Protein AF-A0A7Y2NV09-F1 (afdb_monomer)

Foldseek 3Di:
DPDPDDPPDPDPPPDPDDQDPLLVVLLVVLVVLLVVLVVLLVCLVCVCVPPVCVNPVDVCNVPCNVVSNVSSVLSVVCSVCVPLNLVSLVVSLVVLVVLLVVLVVCLVVVPPQQQDWDQDPNDTDGNNRVSVVSNVVSVVVSVVSVVSSQVSQCVVQVFDAAGSQLLLLLLLLLCQQQPDPDALARSSQLSVLLRVLLVLFPAPCSVVSNVLSNCQQCLVVVVVDHGLSSDDNVVNNCVLVVLQPDQDPDDVSNVSSVSSNVSSVSSLLSSLLSQQLDVSNCVLLVHDALVRDPLHDPDQDADPQDFAAAAPVNDPDQEDDPAFAEEEEAQADVRLQVLLVVLLVPGQYEYEAQAEEDALLPQDPSQQNLLSRFWRSSQPAAAPVRPDTDTWTRHRLICLQQDLQFDDDDDPVVLVVVCVVPVPRDPVVSVVVVVVCCVQLVWDFQVQFFAFCQLVVCQVVQVVCVVLQKHRKGWTIGSFQHAPHNPRPDSHDNQSARRRSGNSRLGRSGSSSPRSSSCCPPSSNSRYHYYYQKAFQEFDFPDPDPPDGDGAWTWIAGNVGRIHIYGHSYYHYDRDQQVSLQHCVSHVNDDDPDPDCRQAQDWDWDKAKDKDFAPDFRQNSTGHAWTIKMAGNVRQKIKTWGDHRSSVNLVRDDDRRNGSVVVSSRNRRMTMIIIIGTFGRGKGWDADPRGIHIDDDGDPSRVVSSVSSVVSVD

Solvent-accessible surface area (backbone atoms only — not comparable to full-atom values): 38074 Å² total; per-residue (Å²): 144,85,88,86,84,78,80,78,77,74,76,89,84,80,79,90,72,78,76,50,72,42,39,54,51,43,33,50,49,26,49,51,47,19,54,52,25,47,54,50,33,51,44,65,72,54,38,44,82,80,42,41,67,65,39,68,72,34,70,72,58,58,69,36,43,68,58,34,44,52,49,18,54,51,30,42,53,26,41,73,44,48,87,84,28,50,73,58,53,54,60,56,37,48,53,31,52,52,49,36,51,55,50,51,50,43,71,75,68,39,65,79,64,31,69,45,68,44,83,52,98,91,41,83,42,32,43,48,57,54,49,50,52,49,38,51,51,33,48,52,52,30,51,52,50,50,51,33,50,52,44,31,39,46,72,72,48,84,63,78,59,48,52,70,65,27,38,41,26,37,17,48,44,30,49,45,26,61,59,56,99,79,53,75,61,50,32,64,54,22,31,47,50,35,28,64,51,58,62,63,39,77,46,88,64,60,60,52,58,47,54,38,31,46,48,44,25,48,53,37,42,81,70,80,40,63,38,44,56,75,38,58,68,72,61,37,45,53,52,53,55,51,35,59,75,48,80,54,93,49,68,75,53,29,58,53,24,50,52,47,33,55,27,49,53,52,36,50,52,48,34,40,50,16,38,43,58,34,71,59,37,26,60,65,31,66,56,66,57,52,95,73,35,90,86,46,69,96,71,82,76,66,81,91,81,80,71,81,65,43,45,59,86,78,49,86,61,53,60,49,74,78,83,24,48,33,34,28,35,20,36,15,67,69,25,26,52,51,48,27,55,44,16,71,73,68,37,36,31,37,32,36,20,57,17,49,78,75,60,43,81,73,41,59,90,51,54,59,62,28,35,33,58,38,24,41,55,42,63,67,39,55,36,83,85,68,83,46,74,53,82,46,35,30,23,53,8,17,43,44,36,35,37,79,45,72,56,78,81,80,56,66,72,58,53,54,57,48,27,74,76,41,75,83,55,52,67,65,62,51,50,53,50,47,54,49,46,37,61,74,47,45,52,37,57,39,73,50,35,48,55,28,46,45,56,68,70,48,63,85,42,42,72,58,35,48,74,73,40,28,51,64,78,38,54,38,34,19,23,34,38,54,34,91,42,89,82,56,87,61,88,48,42,78,22,60,28,46,35,69,37,32,47,46,50,66,28,49,47,20,30,53,68,33,43,48,40,61,28,48,35,83,94,25,46,88,19,47,45,37,34,30,27,27,34,79,58,30,59,39,61,87,46,87,51,102,87,49,85,48,64,43,35,33,39,26,34,30,81,87,66,50,63,33,37,39,40,27,70,37,78,44,83,31,51,49,79,64,53,34,29,32,34,37,40,69,40,66,46,32,46,93,96,44,92,48,70,55,24,54,58,39,60,52,73,50,71,46,80,45,78,49,81,49,99,57,82,47,44,37,70,52,13,28,34,62,41,32,33,27,48,34,81,82,68,57,38,35,42,31,30,39,57,52,56,60,43,62,35,56,74,62,54,69,64,63,47,40,50,27,46,54,48,46,50,43,44,31,24,26,42,35,33,34,42,34,25,73,44,64,47,79,15,38,44,43,86,43,98,92,43,80,37,49,50,75,72,84,48,71,67,42,52,51,37,46,48,55,50,50,68,71,74,107

Structure (mmCIF, N/CA/C/O backbone):
data_AF-A0A7Y2NV09-F1
#
_entry.id   AF-A0A7Y2NV09-F1
#
loop_
_atom_site.group_PDB
_atom_site.id
_atom_site.type_symbol
_atom_site.label_atom_id
_atom_site.label_alt_id
_atom_site.label_comp_id
_atom_site.label_asym_id
_atom_site.label_entity_id
_atom_site.label_seq_id
_atom_site.pdbx_PDB_ins_code
_atom_site.Cartn_x
_atom_site.Cartn_y
_atom_site.Cartn_z
_atom_site.occupancy
_atom_site.B_iso_or_equiv
_atom_site.auth_seq_id
_atom_site.auth_comp_id
_atom_site.auth_asym_id
_atom_site.auth_atom_id
_atom_site.pdbx_PDB_model_num
ATOM 1 N N . ARG A 1 1 ? 47.555 15.651 -12.323 1.00 32.69 1 ARG A N 1
ATOM 2 C CA . ARG A 1 1 ? 47.705 17.097 -11.997 1.00 32.69 1 ARG A CA 1
ATOM 3 C C . ARG A 1 1 ? 47.522 18.038 -13.214 1.00 32.69 1 ARG A C 1
ATOM 5 O O . ARG A 1 1 ? 47.957 19.175 -13.145 1.00 32.69 1 ARG A O 1
ATOM 12 N N . ARG A 1 2 ? 46.809 17.635 -14.280 1.00 25.81 2 ARG A N 1
ATOM 13 C CA . ARG A 1 2 ? 46.297 18.519 -15.354 1.00 25.81 2 ARG A CA 1
ATOM 14 C C . ARG A 1 2 ? 44.992 17.928 -15.914 1.00 25.81 2 ARG A C 1
ATOM 16 O O . ARG A 1 2 ? 45.043 17.314 -16.957 1.00 25.81 2 ARG A O 1
ATOM 23 N N . TYR A 1 3 ? 43.887 17.982 -15.165 1.00 25.64 3 TYR A N 1
ATOM 24 C CA . TYR A 1 3 ? 42.525 17.636 -15.648 1.00 25.64 3 TYR A CA 1
ATOM 25 C C . TYR A 1 3 ? 41.423 18.253 -14.755 1.00 25.64 3 TYR A C 1
ATOM 27 O O . TYR A 1 3 ? 40.316 17.743 -14.659 1.00 25.64 3 TYR A O 1
ATOM 35 N N . TYR A 1 4 ? 41.727 19.354 -14.065 1.00 29.33 4 TYR A N 1
ATOM 36 C CA . TYR A 1 4 ? 40.753 20.117 -13.284 1.00 29.33 4 TYR A CA 1
ATOM 37 C C . TYR A 1 4 ? 40.835 21.548 -13.779 1.00 29.33 4 TYR A C 1
ATOM 39 O O . TYR A 1 4 ? 41.730 22.253 -13.334 1.00 29.33 4 TYR A O 1
ATOM 47 N N . LEU A 1 5 ? 40.013 21.901 -14.766 1.00 30.72 5 LEU A N 1
ATOM 48 C CA . LEU A 1 5 ? 39.600 23.257 -15.156 1.00 30.72 5 LEU A CA 1
ATOM 49 C C . LEU A 1 5 ? 38.864 23.134 -16.499 1.00 30.72 5 LEU A C 1
ATOM 51 O O . LEU A 1 5 ? 39.343 23.579 -17.535 1.00 30.72 5 LEU A O 1
ATOM 55 N N . THR A 1 6 ? 37.697 22.494 -16.478 1.00 25.91 6 THR A N 1
ATOM 56 C CA . THR A 1 6 ? 36.665 22.791 -17.473 1.00 25.91 6 THR A CA 1
ATOM 57 C C . THR A 1 6 ? 35.582 23.504 -16.692 1.00 25.91 6 THR A C 1
ATOM 59 O O . THR A 1 6 ? 34.893 22.910 -15.862 1.00 25.91 6 THR A O 1
ATOM 62 N N . VAL A 1 7 ? 35.565 24.823 -16.849 1.00 30.86 7 VAL A N 1
ATOM 63 C CA . VAL A 1 7 ? 34.509 25.693 -16.351 1.00 30.86 7 VAL A CA 1
ATOM 64 C C . VAL A 1 7 ? 33.218 25.213 -17.005 1.00 30.86 7 VAL A C 1
ATOM 66 O O . VAL A 1 7 ? 33.119 25.176 -18.226 1.00 30.86 7 VAL A O 1
ATOM 69 N N . ILE A 1 8 ? 32.274 24.771 -16.180 1.00 30.66 8 ILE A N 1
ATOM 70 C CA . ILE A 1 8 ? 30.900 24.496 -16.590 1.00 30.66 8 ILE A CA 1
ATOM 71 C C . ILE A 1 8 ? 30.321 25.850 -17.007 1.00 30.66 8 ILE A C 1
ATOM 73 O O . ILE A 1 8 ? 30.067 26.697 -16.145 1.00 30.66 8 ILE A O 1
ATOM 77 N N . GLU A 1 9 ? 30.175 26.082 -18.311 1.00 26.78 9 GLU A N 1
ATOM 78 C CA . GLU A 1 9 ? 29.275 27.123 -18.802 1.00 26.78 9 GLU A CA 1
ATOM 79 C C . GLU A 1 9 ? 27.864 26.780 -18.301 1.00 26.78 9 GLU A C 1
ATOM 81 O O . GLU A 1 9 ? 27.421 25.642 -18.463 1.00 26.78 9 GLU A O 1
ATOM 86 N N . PRO A 1 10 ? 27.170 27.697 -17.607 1.00 34.41 10 PRO A N 1
ATOM 87 C CA . PRO A 1 10 ? 25.802 27.448 -17.204 1.00 34.41 10 PRO A CA 1
ATOM 88 C C . PRO A 1 10 ? 24.889 27.557 -18.424 1.00 34.41 10 PRO A C 1
ATOM 90 O O . PRO A 1 10 ? 24.888 28.593 -19.087 1.00 34.41 10 PRO A O 1
ATOM 93 N N . ASP A 1 11 ? 24.091 26.516 -18.666 1.00 29.70 11 ASP A N 1
ATOM 94 C CA . ASP A 1 11 ? 22.974 26.545 -19.610 1.00 29.70 11 ASP A CA 1
ATOM 95 C C . ASP A 1 11 ? 22.144 27.823 -19.409 1.00 29.70 11 ASP A C 1
ATOM 97 O O . ASP A 1 11 ? 21.642 28.120 -18.319 1.00 29.70 11 ASP A O 1
ATOM 101 N N . ALA A 1 12 ? 22.044 28.606 -20.481 1.00 30.31 12 ALA A N 1
ATOM 102 C CA . ALA A 1 12 ? 21.545 29.976 -20.492 1.00 30.31 12 ALA A CA 1
ATOM 103 C C . ALA A 1 12 ? 20.007 30.101 -20.471 1.00 30.31 12 ALA A C 1
ATOM 105 O O . ALA A 1 12 ? 19.487 31.194 -20.679 1.00 30.31 12 ALA A O 1
ATOM 106 N N . GLU A 1 13 ? 19.260 29.031 -20.185 1.00 31.36 13 GLU A N 1
ATOM 107 C CA . GLU A 1 13 ? 17.786 29.048 -20.245 1.00 31.36 13 GLU A CA 1
ATOM 108 C C . GLU A 1 13 ? 17.069 29.046 -18.887 1.00 31.36 13 GLU A C 1
ATOM 110 O O . GLU A 1 13 ? 15.841 29.054 -18.840 1.00 31.36 13 GLU A O 1
ATOM 115 N N . MET A 1 14 ? 17.786 29.101 -17.760 1.00 36.09 14 MET A N 1
ATOM 116 C CA . MET A 1 14 ? 17.169 28.825 -16.456 1.00 36.09 14 MET A CA 1
ATOM 117 C C . MET A 1 14 ? 17.100 29.992 -15.460 1.00 36.09 14 MET A C 1
ATOM 119 O O . MET A 1 14 ? 17.093 29.723 -14.264 1.00 36.09 14 MET A O 1
ATOM 123 N N . LEU A 1 15 ? 17.040 31.270 -15.869 1.00 35.75 15 LEU A N 1
ATOM 124 C CA . LEU A 1 15 ? 16.904 32.388 -14.910 1.00 35.75 15 LEU A CA 1
ATOM 125 C C . LEU A 1 15 ? 16.158 33.625 -15.454 1.00 35.75 15 LEU A C 1
ATOM 127 O O . LEU A 1 15 ? 16.762 34.652 -15.748 1.00 35.75 15 LEU A O 1
ATOM 131 N N . THR A 1 16 ? 14.824 33.588 -15.457 1.00 33.69 16 THR A N 1
ATOM 132 C CA . THR A 1 16 ? 13.976 34.803 -15.425 1.00 33.69 16 THR A CA 1
ATOM 133 C C . THR A 1 16 ? 12.931 34.751 -14.307 1.00 33.69 16 THR A C 1
ATOM 135 O O . THR A 1 16 ? 11.826 35.272 -14.428 1.00 33.69 16 THR A O 1
ATOM 138 N N . HIS A 1 17 ? 13.285 34.174 -13.157 1.00 48.09 17 HIS A N 1
ATOM 139 C CA . HIS A 1 17 ? 12.534 34.398 -11.922 1.00 48.09 17 HIS A CA 1
ATOM 140 C C . HIS A 1 17 ? 13.265 35.430 -11.066 1.00 48.09 17 HIS A C 1
ATOM 142 O O . HIS A 1 17 ? 14.325 35.161 -10.498 1.00 48.09 17 HIS A O 1
ATOM 148 N N . TRP A 1 18 ? 12.697 36.636 -10.996 1.00 53.53 18 TRP A N 1
ATOM 149 C CA . TRP A 1 18 ? 13.123 37.663 -10.050 1.00 53.53 18 TRP A CA 1
ATOM 150 C C . TRP A 1 18 ? 13.098 37.068 -8.631 1.00 53.53 18 TRP A C 1
ATOM 152 O O . TRP A 1 18 ? 12.116 36.403 -8.288 1.00 53.53 18 TRP A O 1
ATOM 162 N N . PRO A 1 19 ? 14.139 37.262 -7.799 1.00 63.75 19 PRO A N 1
ATOM 163 C CA . PRO A 1 19 ? 14.170 36.679 -6.464 1.00 63.75 19 PRO A CA 1
ATOM 164 C C . PRO A 1 19 ? 12.957 37.158 -5.667 1.00 63.75 19 PRO A C 1
ATOM 166 O O . PRO A 1 19 ? 12.663 38.360 -5.642 1.00 63.75 19 PRO A O 1
ATOM 169 N N . ALA A 1 20 ? 12.258 36.220 -5.023 1.00 74.69 20 ALA A N 1
ATOM 170 C CA . ALA A 1 20 ? 11.104 36.522 -4.187 1.00 74.69 20 ALA A CA 1
ATOM 171 C C . ALA A 1 20 ? 11.466 37.558 -3.106 1.00 74.69 20 ALA A C 1
ATOM 173 O O . ALA A 1 20 ? 12.618 37.652 -2.678 1.00 74.69 20 ALA A O 1
ATOM 174 N N . ALA A 1 21 ? 10.489 38.334 -2.629 1.00 82.56 21 ALA A N 1
ATOM 175 C CA . ALA A 1 21 ? 10.736 39.378 -1.628 1.00 82.56 21 ALA A CA 1
ATOM 176 C C . ALA A 1 21 ? 11.446 38.836 -0.368 1.00 82.56 21 ALA A C 1
ATOM 178 O O . ALA A 1 21 ? 12.375 39.461 0.140 1.00 82.56 21 ALA A O 1
ATOM 179 N N . SER A 1 22 ? 11.078 37.632 0.081 1.00 83.06 22 SER A N 1
ATOM 180 C CA . SER A 1 22 ? 11.728 36.903 1.181 1.00 83.06 22 SER A CA 1
ATOM 181 C C . SER A 1 22 ? 13.212 36.631 0.923 1.00 83.06 22 SER A C 1
ATOM 183 O O . SER A 1 22 ? 14.034 36.792 1.825 1.00 83.06 22 SER A O 1
ATOM 185 N N . GLU A 1 23 ? 13.577 36.268 -0.308 1.00 84.31 23 GLU A N 1
ATOM 186 C CA . GLU A 1 23 ? 14.970 36.045 -0.691 1.00 84.31 23 GLU A CA 1
ATOM 187 C C . GLU A 1 23 ? 15.767 37.339 -0.677 1.00 84.31 23 GLU A C 1
ATOM 189 O O . GLU A 1 23 ? 16.876 37.373 -0.158 1.00 84.31 23 GLU A O 1
ATOM 194 N N . GLN A 1 24 ? 15.200 38.427 -1.196 1.00 87.62 24 GLN A N 1
ATOM 195 C CA . GLN A 1 24 ? 15.878 39.721 -1.185 1.00 87.62 24 GLN A CA 1
ATOM 196 C C . GLN A 1 24 ? 16.121 40.221 0.243 1.00 87.62 24 GLN A C 1
ATOM 198 O O . GLN A 1 24 ? 17.193 40.755 0.533 1.00 87.62 24 GLN A O 1
ATOM 203 N N . ILE A 1 25 ? 15.155 40.016 1.145 1.00 90.56 25 ILE A N 1
ATOM 204 C CA . ILE A 1 25 ? 15.291 40.367 2.564 1.00 90.56 25 ILE A CA 1
ATOM 205 C C . ILE A 1 25 ? 16.378 39.512 3.223 1.00 90.56 25 ILE A C 1
ATOM 207 O O . ILE A 1 25 ? 17.268 40.060 3.874 1.00 90.56 25 ILE A O 1
ATOM 211 N N . LEU A 1 26 ? 16.365 38.191 3.012 1.00 91.50 26 LEU A N 1
ATOM 212 C CA . LEU A 1 26 ? 17.397 37.298 3.545 1.00 91.50 26 LEU A CA 1
ATOM 213 C C . LEU A 1 26 ? 18.789 37.652 3.002 1.00 91.50 26 LEU A C 1
ATOM 215 O O . LEU A 1 26 ? 19.751 37.686 3.766 1.00 91.50 26 LEU A O 1
ATOM 219 N N . ARG A 1 27 ? 18.896 37.996 1.714 1.00 92.62 27 ARG A N 1
ATOM 220 C CA . ARG A 1 27 ? 20.150 38.440 1.089 1.00 92.62 27 ARG A CA 1
ATOM 221 C C . ARG A 1 27 ? 20.725 39.652 1.804 1.00 92.62 27 ARG A C 1
ATOM 223 O O . ARG A 1 27 ? 21.899 39.652 2.165 1.00 92.62 27 ARG A O 1
ATOM 230 N N . ARG A 1 28 ? 19.889 40.674 2.011 1.00 93.06 28 ARG A N 1
ATOM 231 C CA . ARG A 1 28 ? 20.277 41.911 2.699 1.00 93.06 28 ARG A CA 1
ATOM 232 C C . ARG A 1 28 ? 20.683 41.630 4.139 1.00 93.06 28 ARG A C 1
ATOM 234 O O . ARG A 1 28 ? 21.698 42.150 4.584 1.00 93.06 28 ARG A O 1
ATOM 241 N N . LEU A 1 29 ? 19.951 40.765 4.842 1.00 93.56 29 LEU A N 1
ATOM 242 C CA . LEU A 1 29 ? 20.313 40.359 6.198 1.00 93.56 29 LEU A CA 1
ATOM 243 C C . LEU A 1 29 ? 21.692 39.686 6.240 1.00 93.56 29 LEU A C 1
ATOM 245 O O . LEU A 1 29 ? 22.515 40.064 7.063 1.00 93.56 29 LEU A O 1
ATOM 249 N N . LEU A 1 30 ? 21.984 38.745 5.337 1.00 93.62 30 LEU A N 1
ATOM 250 C CA . LEU A 1 30 ? 23.299 38.094 5.273 1.00 93.62 30 LEU A CA 1
ATOM 251 C C . LEU A 1 30 ? 24.428 39.089 4.965 1.00 93.62 30 LEU A C 1
ATOM 253 O O . LEU A 1 30 ? 25.521 38.960 5.513 1.00 93.62 30 LEU A O 1
ATOM 257 N N . GLN A 1 31 ? 24.173 40.103 4.135 1.00 94.06 31 GLN A N 1
ATOM 258 C CA . GLN A 1 31 ? 25.133 41.181 3.864 1.00 94.06 31 GLN A CA 1
ATOM 259 C C . GLN A 1 31 ? 25.384 42.049 5.105 1.00 94.06 31 GLN A C 1
ATOM 261 O O . GLN A 1 31 ? 26.536 42.344 5.420 1.00 94.06 31 GLN A O 1
ATOM 266 N N . ILE A 1 32 ? 24.326 42.404 5.843 1.00 94.38 32 ILE A N 1
ATOM 267 C CA . ILE A 1 32 ? 24.433 43.139 7.111 1.00 94.38 32 ILE A CA 1
ATOM 268 C C . ILE A 1 32 ? 25.213 42.310 8.138 1.00 94.38 32 ILE A C 1
ATOM 270 O O . ILE A 1 32 ? 26.156 42.816 8.742 1.00 94.38 32 ILE A O 1
ATOM 274 N N . LEU A 1 33 ? 24.875 41.026 8.289 1.00 92.50 33 LEU A N 1
ATOM 275 C CA . LEU A 1 33 ? 25.566 40.109 9.197 1.00 92.50 33 LEU A CA 1
ATOM 276 C C . LEU A 1 33 ? 27.028 39.910 8.810 1.00 92.50 33 LEU A C 1
ATOM 278 O O . LEU A 1 33 ? 27.877 39.860 9.688 1.00 92.50 33 LEU A O 1
ATOM 282 N N . THR A 1 34 ? 27.344 39.865 7.515 1.00 93.81 34 THR A N 1
ATOM 283 C CA . THR A 1 34 ? 28.736 39.844 7.047 1.00 93.81 34 THR A CA 1
ATOM 284 C C . THR A 1 34 ? 29.497 41.052 7.585 1.00 93.81 34 THR A C 1
ATOM 286 O O . THR A 1 34 ? 30.554 40.885 8.188 1.00 93.81 34 THR A O 1
ATOM 289 N N . GLY A 1 35 ? 28.953 42.261 7.405 1.00 92.50 35 GLY A N 1
ATOM 290 C CA . GLY A 1 35 ? 29.567 43.485 7.919 1.00 92.50 35 GLY A CA 1
ATOM 291 C C . GLY A 1 35 ? 29.724 43.456 9.440 1.00 92.50 35 GLY A C 1
ATOM 292 O O . GLY A 1 35 ? 30.815 43.704 9.948 1.00 92.50 35 GLY A O 1
ATOM 293 N N . ALA A 1 36 ? 28.665 43.076 10.159 1.00 90.56 36 ALA A N 1
ATOM 294 C CA . ALA A 1 36 ? 28.677 42.975 11.615 1.00 90.56 36 ALA A CA 1
ATOM 295 C C . ALA A 1 36 ? 29.723 41.966 12.122 1.00 90.56 36 ALA A C 1
ATOM 297 O O . ALA A 1 36 ? 30.515 42.295 13.000 1.00 90.56 36 ALA A O 1
ATOM 298 N N . PHE A 1 37 ? 29.785 40.765 11.542 1.00 91.25 37 PHE A N 1
ATOM 299 C CA . PHE A 1 37 ? 30.752 39.738 11.928 1.00 91.25 37 PHE A CA 1
ATOM 300 C C . PHE A 1 37 ? 32.193 40.136 11.605 1.00 91.25 37 PHE A C 1
ATOM 302 O O . PHE A 1 37 ? 33.082 39.839 12.397 1.00 91.25 37 PHE A O 1
ATOM 309 N N . VAL A 1 38 ? 32.446 40.843 10.498 1.00 90.25 38 VAL A N 1
ATOM 310 C CA . VAL A 1 38 ? 33.784 41.384 10.206 1.00 90.25 38 VAL A CA 1
ATOM 311 C C . VAL A 1 38 ? 34.190 42.419 11.255 1.00 90.25 38 VAL A C 1
ATOM 313 O O . VAL A 1 38 ? 35.290 42.327 11.790 1.00 90.25 38 VAL A O 1
ATOM 316 N N . VAL A 1 39 ? 33.306 43.366 11.592 1.00 90.31 39 VAL A N 1
ATOM 317 C CA . VAL A 1 39 ? 33.577 44.385 12.623 1.00 90.31 39 VAL A CA 1
ATOM 318 C C . VAL A 1 39 ? 33.868 43.730 13.970 1.00 90.31 39 VAL A C 1
ATOM 320 O O . VAL A 1 39 ? 34.859 44.063 14.615 1.00 90.31 39 VAL A O 1
ATOM 323 N N . VAL A 1 40 ? 33.044 42.761 14.368 1.00 85.75 40 VAL A N 1
ATOM 324 C CA . VAL A 1 40 ? 33.227 42.013 15.613 1.00 85.75 40 VAL A CA 1
ATOM 325 C C . VAL A 1 40 ? 34.537 41.217 15.588 1.00 85.75 40 VAL A C 1
ATOM 327 O O . VAL A 1 40 ? 35.296 41.278 16.549 1.00 85.75 40 VAL A O 1
ATOM 330 N N . GLY A 1 41 ? 34.850 40.528 14.487 1.00 84.94 41 GLY A N 1
ATOM 331 C CA . GLY A 1 41 ? 36.105 39.791 14.311 1.00 84.94 41 GLY A CA 1
ATOM 332 C C . GLY A 1 41 ? 37.344 40.682 14.439 1.00 84.94 41 GLY A C 1
ATOM 333 O O . GLY A 1 41 ? 38.272 40.337 15.163 1.00 84.94 41 GLY A O 1
ATOM 334 N N . VAL A 1 42 ? 37.333 41.866 13.816 1.00 85.44 42 VAL A N 1
ATOM 335 C CA . VAL A 1 42 ? 38.395 42.876 13.987 1.00 85.44 42 VAL A CA 1
ATOM 336 C C . VAL A 1 42 ? 38.448 43.376 15.432 1.00 85.44 42 VAL A C 1
ATOM 338 O O . VAL A 1 42 ? 39.532 43.546 15.984 1.00 85.44 42 VAL A O 1
ATOM 341 N N . GLY A 1 43 ? 37.289 43.570 16.064 1.00 83.31 43 GLY A N 1
ATOM 342 C CA . GLY A 1 43 ? 37.179 43.937 17.473 1.00 83.31 43 GLY A CA 1
ATOM 343 C C . GLY A 1 43 ? 37.844 42.926 18.407 1.00 83.31 43 GLY A C 1
ATOM 344 O O . GLY A 1 43 ? 38.509 43.340 19.347 1.00 83.31 43 GLY A O 1
ATOM 345 N N . TYR A 1 44 ? 37.751 41.626 18.124 1.00 82.19 44 TYR A N 1
ATOM 346 C CA . TYR A 1 44 ? 38.450 40.600 18.904 1.00 82.19 44 TYR A CA 1
ATOM 347 C C . TYR A 1 44 ? 39.976 40.631 18.747 1.00 82.19 44 TYR A C 1
ATOM 349 O O . TYR A 1 44 ? 40.683 40.321 19.698 1.00 82.19 44 TYR A O 1
ATOM 357 N N . GLU A 1 45 ? 40.490 41.012 17.577 1.00 81.94 45 GLU A N 1
ATOM 358 C CA . GLU A 1 45 ? 41.938 41.102 17.321 1.00 81.94 45 GLU A CA 1
ATOM 359 C C . GLU A 1 45 ? 42.549 42.404 17.863 1.00 81.94 45 GLU A C 1
ATOM 361 O O . GLU A 1 45 ? 43.695 42.452 18.312 1.00 81.94 45 GLU A O 1
ATOM 366 N N . VAL A 1 46 ? 41.788 43.498 17.814 1.00 83.00 46 VAL A N 1
ATOM 367 C CA . VAL A 1 46 ? 42.248 44.832 18.223 1.00 83.00 46 VAL A CA 1
ATOM 368 C C . VAL A 1 46 ? 41.927 45.119 19.693 1.00 83.00 46 VAL A C 1
ATOM 370 O O . VAL A 1 46 ? 42.720 45.763 20.378 1.00 83.00 46 VAL A O 1
ATOM 373 N N . GLY A 1 47 ? 40.801 44.610 20.190 1.00 78.06 47 GLY A N 1
ATOM 374 C CA . GLY A 1 47 ? 40.272 44.809 21.540 1.00 78.06 47 GLY A CA 1
ATOM 375 C C . GLY A 1 47 ? 41.223 44.471 22.691 1.00 78.06 47 GLY A C 1
ATOM 376 O O . GLY A 1 47 ? 41.296 45.278 23.620 1.00 78.06 47 GLY A O 1
ATOM 377 N N . PRO A 1 48 ? 42.027 43.387 22.634 1.00 82.56 48 PRO A N 1
ATOM 378 C CA . PRO A 1 48 ? 43.016 43.080 23.667 1.00 82.56 48 PRO A CA 1
ATOM 379 C C . PRO A 1 48 ? 44.027 44.205 23.924 1.00 82.56 48 PRO A C 1
ATOM 381 O O . PRO A 1 48 ? 44.570 44.292 25.020 1.00 82.56 48 PRO A O 1
ATOM 384 N N . ARG A 1 49 ? 44.274 45.095 22.946 1.00 81.44 49 ARG A N 1
ATOM 385 C CA . ARG A 1 49 ? 45.167 46.256 23.126 1.00 81.44 49 ARG A CA 1
ATOM 386 C C . ARG A 1 49 ? 44.573 47.350 24.013 1.00 81.44 49 ARG A C 1
ATOM 388 O O . ARG A 1 49 ? 45.322 48.179 24.515 1.00 81.44 49 ARG A O 1
ATOM 395 N N . PHE A 1 50 ? 43.252 47.374 24.165 1.00 79.25 50 PHE A N 1
ATOM 396 C CA . PHE A 1 50 ? 42.525 48.426 24.874 1.00 79.25 50 PHE A CA 1
ATOM 397 C C . PHE A 1 50 ? 41.845 47.912 26.149 1.00 79.25 50 PHE A C 1
ATOM 399 O O . PHE A 1 50 ? 41.735 48.661 27.113 1.00 79.25 50 PHE A O 1
ATOM 406 N N . TYR A 1 51 ? 41.423 46.643 26.166 1.00 74.25 51 TYR A N 1
ATOM 407 C CA . TYR A 1 51 ? 40.694 46.015 27.273 1.00 74.25 51 TYR A CA 1
ATOM 408 C C 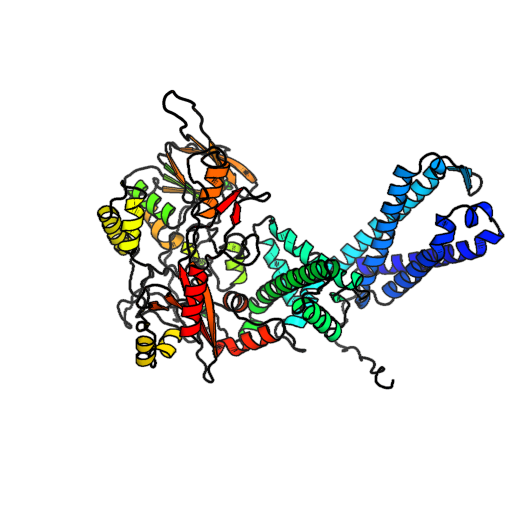. TYR A 1 51 ? 41.165 44.562 27.492 1.00 74.25 51 TYR A C 1
ATOM 410 O O . TYR A 1 51 ? 40.409 43.625 27.223 1.00 74.25 51 TYR A O 1
ATOM 418 N N . PRO A 1 52 ? 42.421 44.343 27.922 1.00 72.75 52 PRO A N 1
ATOM 419 C CA . PRO A 1 52 ? 43.016 43.008 28.009 1.00 72.75 52 PRO A CA 1
ATOM 420 C C . PRO A 1 52 ? 42.221 42.063 28.917 1.00 72.75 52 PRO A C 1
ATOM 422 O O . PRO A 1 52 ? 41.959 40.936 28.506 1.00 72.75 52 PRO A O 1
ATOM 425 N N . ASP A 1 53 ? 41.750 42.538 30.071 1.00 71.06 53 ASP A N 1
ATOM 426 C CA . ASP A 1 53 ? 41.028 41.721 31.056 1.00 71.06 53 ASP A CA 1
ATOM 427 C C . ASP A 1 53 ? 39.747 41.109 30.458 1.00 71.06 53 ASP A C 1
ATOM 429 O O . ASP A 1 53 ? 39.471 39.922 30.599 1.00 71.06 53 ASP A O 1
ATOM 433 N N . PHE A 1 54 ? 39.001 41.875 29.656 1.00 70.38 54 PHE A N 1
ATOM 434 C CA . PHE A 1 54 ? 37.786 41.378 29.004 1.00 70.38 54 PHE A CA 1
ATOM 435 C C . PHE A 1 54 ? 38.073 40.372 27.875 1.00 70.38 54 PHE A C 1
ATOM 437 O O . PHE A 1 54 ? 37.369 39.371 27.738 1.00 70.38 54 PHE A O 1
ATOM 444 N N . PHE A 1 55 ? 39.091 40.626 27.044 1.00 71.56 55 PHE A N 1
ATOM 445 C CA . PHE A 1 55 ? 39.365 39.798 25.861 1.00 71.56 55 PHE A CA 1
ATOM 446 C C . PHE A 1 55 ? 40.248 38.573 26.129 1.00 71.56 55 PHE A C 1
ATOM 448 O O . PHE A 1 55 ? 40.195 37.617 25.349 1.00 71.56 55 PHE A O 1
ATOM 455 N N . LEU A 1 56 ? 41.052 38.591 27.194 1.00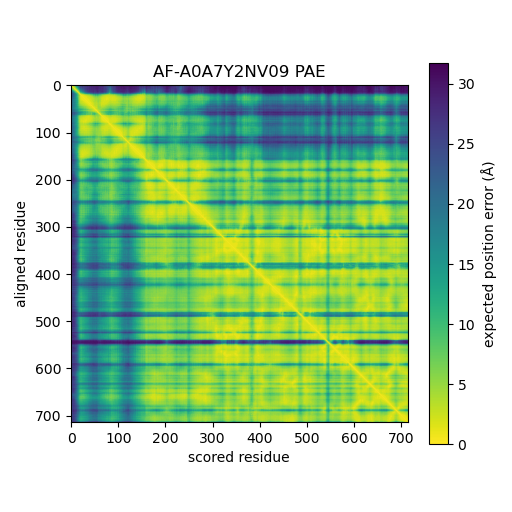 69.31 56 LEU A N 1
ATOM 456 C CA . LEU A 1 56 ? 42.010 37.532 27.523 1.00 69.31 56 LEU A CA 1
ATOM 457 C C . LEU A 1 56 ? 41.550 36.652 28.690 1.00 69.31 56 LEU A C 1
ATOM 459 O O . LEU A 1 56 ? 41.852 35.461 28.680 1.00 69.31 56 LEU A O 1
ATOM 463 N N . GLU A 1 57 ? 40.815 37.190 29.669 1.00 68.19 57 GLU A N 1
ATOM 464 C CA . GLU A 1 57 ? 40.404 36.407 30.847 1.00 68.19 57 GLU A CA 1
ATOM 465 C C . GLU A 1 57 ? 39.091 35.651 30.640 1.00 68.19 57 GLU A C 1
ATOM 467 O O . GLU A 1 57 ? 38.787 34.722 31.388 1.00 68.19 57 GLU A O 1
ATOM 472 N N . ILE A 1 58 ? 38.314 36.012 29.615 1.00 67.56 58 ILE A N 1
ATOM 473 C CA . ILE A 1 58 ? 37.017 35.408 29.326 1.00 67.56 58 ILE A CA 1
ATOM 474 C C . ILE A 1 58 ? 37.154 34.356 28.205 1.00 67.56 58 ILE A C 1
ATOM 476 O O . ILE A 1 58 ? 37.208 34.707 27.021 1.00 67.56 58 ILE A O 1
ATOM 480 N N . PRO A 1 59 ? 37.128 33.041 28.513 1.00 59.84 59 PRO A N 1
ATOM 481 C CA . PRO A 1 59 ? 37.521 32.001 27.556 1.00 59.84 59 PRO A CA 1
ATOM 482 C C . PRO A 1 59 ? 36.632 31.901 26.306 1.00 59.84 59 PRO A C 1
ATOM 484 O O . PRO A 1 59 ? 37.085 31.441 25.256 1.00 59.84 59 PRO A O 1
ATOM 487 N N . PHE A 1 60 ? 35.361 32.311 26.383 1.00 63.84 60 PHE A N 1
ATOM 488 C CA . PHE A 1 60 ? 34.453 32.285 25.228 1.00 63.84 60 PHE A CA 1
ATOM 489 C C . PHE A 1 60 ? 34.676 33.460 24.263 1.00 63.84 60 PHE A C 1
ATOM 491 O O . PHE A 1 60 ? 34.330 33.349 23.084 1.00 63.84 60 PHE A O 1
ATOM 498 N N . VAL A 1 61 ? 35.266 34.560 24.740 1.00 65.81 61 VAL A N 1
ATOM 499 C CA . VAL A 1 61 ? 35.591 35.759 23.954 1.00 65.81 61 VAL A CA 1
ATOM 500 C C . VAL A 1 61 ? 36.824 35.452 23.098 1.00 65.81 61 VAL A C 1
ATOM 502 O O . VAL A 1 61 ? 36.761 35.543 21.874 1.00 65.81 61 VAL A O 1
ATOM 505 N N . THR A 1 62 ? 37.892 34.929 23.702 1.00 62.41 62 THR A N 1
ATOM 506 C CA . THR A 1 62 ? 39.155 34.617 23.008 1.00 62.41 62 THR A CA 1
ATOM 507 C C . THR A 1 62 ? 39.017 33.498 21.963 1.00 62.41 62 THR A C 1
ATOM 509 O O . THR A 1 62 ? 39.616 33.564 20.893 1.00 62.41 62 THR A O 1
ATOM 512 N N . ASN A 1 63 ? 38.176 32.486 22.211 1.00 66.62 63 ASN A N 1
ATOM 513 C CA . ASN A 1 63 ? 38.014 31.335 21.307 1.00 66.62 63 ASN A CA 1
ATOM 514 C C . ASN A 1 63 ? 36.991 31.550 20.167 1.00 66.62 63 ASN A C 1
ATOM 516 O O . ASN A 1 63 ? 36.763 30.645 19.360 1.00 66.62 63 ASN A O 1
ATOM 520 N N . SER A 1 64 ? 36.359 32.727 20.070 1.00 74.06 64 SER A N 1
ATOM 521 C CA . SER A 1 64 ? 35.256 32.971 19.121 1.00 74.06 64 SER A CA 1
ATOM 522 C C . SER A 1 64 ? 35.666 33.604 17.785 1.00 74.06 64 SER A C 1
ATOM 524 O O . SER A 1 64 ? 34.836 33.659 16.875 1.00 74.06 64 SER A O 1
ATOM 526 N N . VAL A 1 65 ? 36.921 34.031 17.612 1.00 78.00 65 VAL A N 1
ATOM 527 C CA . VAL A 1 65 ? 37.374 34.743 16.398 1.00 78.00 65 VAL A CA 1
ATOM 528 C C . VAL A 1 65 ? 37.224 33.891 15.140 1.00 78.00 65 VAL A C 1
ATOM 530 O O . VAL A 1 65 ? 36.580 34.303 14.176 1.00 78.00 65 VAL A O 1
ATOM 533 N N . VAL A 1 66 ? 37.735 32.656 15.174 1.00 80.75 66 VAL A N 1
ATOM 534 C CA . VAL A 1 66 ? 37.646 31.713 14.046 1.00 80.75 66 VAL A CA 1
ATOM 535 C C . VAL A 1 66 ? 36.186 31.447 13.675 1.00 80.75 66 VAL A C 1
ATOM 537 O O . VAL A 1 66 ? 35.835 31.470 12.494 1.00 80.75 66 VAL A O 1
ATOM 540 N N . LYS A 1 67 ? 35.316 31.256 14.676 1.00 83.25 67 LYS A N 1
ATOM 541 C CA . LYS A 1 67 ? 33.871 31.059 14.484 1.00 83.25 67 LYS A CA 1
ATOM 542 C C . LYS A 1 67 ? 33.253 32.249 13.749 1.00 83.25 67 LYS A C 1
ATOM 544 O O . LYS A 1 67 ? 32.576 32.060 12.743 1.00 83.25 67 LYS A O 1
ATOM 549 N N . ILE A 1 68 ? 33.493 33.465 14.230 1.00 86.12 68 ILE A N 1
ATOM 550 C CA . ILE A 1 68 ? 32.845 34.679 13.719 1.00 86.12 68 ILE A CA 1
ATOM 551 C C . ILE A 1 68 ? 33.346 35.036 12.319 1.00 86.12 68 ILE A C 1
ATOM 553 O O . ILE A 1 68 ? 32.537 35.352 11.449 1.00 86.12 68 ILE A O 1
ATOM 557 N N . ILE A 1 69 ? 34.646 34.890 12.053 1.0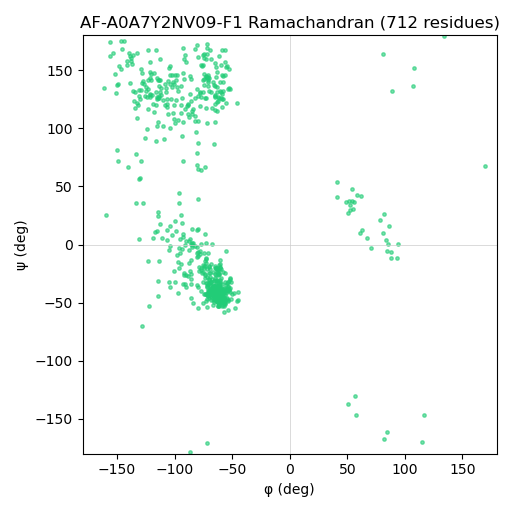0 86.75 69 ILE A N 1
ATOM 558 C CA . ILE A 1 69 ? 35.202 35.090 10.708 1.00 86.75 69 ILE A CA 1
ATOM 559 C C . ILE A 1 69 ? 34.650 34.037 9.735 1.00 86.75 69 ILE A C 1
ATOM 561 O O . ILE A 1 69 ? 34.261 34.373 8.617 1.00 86.75 69 ILE A O 1
ATOM 565 N N . THR A 1 70 ? 34.524 32.778 10.165 1.00 87.88 70 THR A N 1
ATOM 566 C CA . THR A 1 70 ? 33.921 31.717 9.339 1.00 87.88 70 THR A CA 1
ATOM 567 C C . THR A 1 70 ? 32.452 32.019 9.023 1.00 87.88 70 THR A C 1
ATOM 569 O O . THR A 1 70 ? 32.023 31.858 7.877 1.00 87.88 70 THR A O 1
ATOM 572 N N . LEU A 1 71 ? 31.679 32.508 10.000 1.00 90.19 71 LEU A N 1
ATOM 573 C CA . LEU A 1 71 ? 30.298 32.952 9.785 1.00 90.19 71 LEU A CA 1
ATOM 574 C C . LEU A 1 71 ? 30.228 34.136 8.814 1.00 90.19 71 LEU A C 1
ATOM 576 O O . LEU A 1 71 ? 29.384 34.119 7.919 1.00 90.19 71 LEU A O 1
ATOM 580 N N . ALA A 1 72 ? 31.138 35.110 8.923 1.00 90.88 72 ALA A N 1
ATOM 581 C CA . ALA A 1 72 ? 31.229 36.237 7.995 1.00 90.88 72 ALA A CA 1
ATOM 582 C C . ALA A 1 72 ? 31.472 35.770 6.555 1.00 90.88 72 ALA A C 1
ATOM 584 O O . ALA A 1 72 ? 30.745 36.157 5.641 1.00 90.88 72 ALA A O 1
ATOM 585 N N . MET A 1 73 ? 32.455 34.888 6.353 1.00 90.88 73 MET A N 1
ATOM 586 C CA . MET A 1 73 ? 32.780 34.337 5.035 1.00 90.88 73 MET A CA 1
ATOM 587 C C . MET A 1 73 ? 31.612 33.536 4.452 1.00 90.88 73 MET A C 1
ATOM 589 O O . MET A 1 73 ? 31.289 33.681 3.273 1.00 90.88 73 MET A O 1
ATOM 593 N N . THR A 1 74 ? 30.954 32.719 5.280 1.00 88.38 74 THR A N 1
ATOM 594 C CA . THR A 1 74 ? 29.825 31.879 4.855 1.00 88.38 74 THR A CA 1
ATOM 595 C C . THR A 1 74 ? 28.606 32.731 4.496 1.00 88.38 74 THR A C 1
ATOM 597 O O . THR A 1 74 ? 27.997 32.510 3.448 1.00 88.38 74 THR A O 1
ATOM 600 N N . ALA A 1 75 ? 28.276 33.737 5.315 1.00 91.25 75 ALA A N 1
ATOM 601 C CA . ALA A 1 75 ? 27.180 34.671 5.057 1.00 91.25 75 ALA A CA 1
ATOM 602 C C . ALA A 1 75 ? 27.429 35.489 3.784 1.00 91.25 75 ALA A C 1
ATOM 604 O O . ALA A 1 75 ? 26.534 35.620 2.944 1.00 91.25 75 ALA A O 1
ATOM 605 N N . TRP A 1 76 ? 28.658 35.975 3.598 1.00 94.00 76 TRP A N 1
ATOM 606 C CA . TRP A 1 76 ? 29.042 36.723 2.408 1.00 94.00 76 TRP A CA 1
ATOM 607 C C . TRP A 1 76 ? 28.908 35.882 1.149 1.00 94.00 76 TRP A C 1
ATOM 609 O O . TRP A 1 76 ? 28.272 36.323 0.190 1.00 94.00 76 TRP A O 1
ATOM 619 N N . PHE A 1 77 ? 29.473 34.670 1.172 1.00 90.25 77 PHE A N 1
ATOM 620 C CA . PHE A 1 77 ? 29.411 33.741 0.055 1.00 90.25 77 PHE A CA 1
ATOM 621 C C . PHE A 1 77 ? 27.948 33.473 -0.303 1.00 90.25 77 PHE A C 1
ATOM 623 O O . PHE A 1 77 ? 27.526 33.890 -1.380 1.00 90.25 77 PHE A O 1
ATOM 630 N N . ALA A 1 78 ? 27.146 32.977 0.648 1.00 86.88 78 ALA A N 1
ATOM 631 C CA . ALA A 1 78 ? 25.725 32.681 0.451 1.00 86.88 78 ALA A CA 1
ATOM 632 C C . ALA A 1 78 ? 24.910 33.875 -0.092 1.00 86.88 78 ALA A C 1
ATOM 634 O O . ALA A 1 78 ? 23.964 33.691 -0.859 1.00 86.88 78 ALA A O 1
ATOM 635 N N . SER A 1 79 ? 25.276 35.111 0.271 1.00 90.62 79 SER A N 1
ATOM 636 C CA . SER A 1 79 ? 24.597 36.327 -0.199 1.00 90.62 79 SER A CA 1
ATOM 637 C C . SER A 1 79 ? 24.902 36.713 -1.657 1.00 90.62 79 SER A C 1
ATOM 639 O O . SER A 1 79 ? 24.153 37.502 -2.249 1.00 90.62 79 SER A O 1
ATOM 641 N N . ARG A 1 80 ? 25.987 36.196 -2.258 1.00 88.88 80 ARG A N 1
ATOM 642 C CA . ARG A 1 80 ? 26.370 36.515 -3.646 1.00 88.88 80 ARG A CA 1
ATOM 643 C C . ARG A 1 80 ? 25.429 35.877 -4.651 1.00 88.88 80 ARG A C 1
ATOM 645 O O . ARG A 1 80 ? 24.950 36.573 -5.543 1.00 88.88 80 ARG A O 1
ATOM 652 N N . ASP A 1 81 ? 25.146 34.597 -4.456 1.00 81.44 81 ASP A N 1
ATOM 653 C CA . ASP A 1 81 ? 24.258 33.809 -5.302 1.00 81.44 81 ASP A CA 1
ATOM 654 C C . ASP A 1 81 ? 23.297 33.011 -4.425 1.00 81.44 81 ASP A C 1
ATOM 656 O O . ASP A 1 81 ? 23.441 31.808 -4.201 1.00 81.44 81 ASP A O 1
ATOM 660 N N . MET A 1 82 ? 22.279 33.706 -3.919 1.00 78.56 82 MET A N 1
ATOM 661 C CA . MET A 1 82 ? 21.248 33.062 -3.117 1.00 78.56 82 MET A CA 1
ATOM 662 C C . MET A 1 82 ? 20.491 31.984 -3.891 1.00 78.56 82 MET A C 1
ATOM 664 O O . MET A 1 82 ? 19.876 31.127 -3.263 1.00 78.56 82 MET A O 1
ATOM 668 N N . GLN A 1 83 ? 20.476 32.001 -5.226 1.00 69.88 83 GLN A N 1
ATOM 669 C CA . GLN A 1 83 ? 19.796 30.970 -6.010 1.00 69.88 83 GLN A CA 1
ATOM 670 C C . GLN A 1 83 ? 20.496 29.627 -5.845 1.00 69.88 83 GLN A C 1
ATOM 672 O O . GLN A 1 83 ? 19.844 28.653 -5.472 1.00 69.88 83 GLN A O 1
ATOM 677 N N . ARG A 1 84 ? 21.821 29.600 -5.982 1.00 69.81 84 ARG A N 1
ATOM 678 C CA . ARG A 1 84 ? 22.604 28.365 -5.851 1.00 69.81 84 ARG A CA 1
ATOM 679 C C . ARG A 1 84 ? 23.000 28.027 -4.417 1.00 69.81 84 ARG A C 1
ATOM 681 O O . ARG A 1 84 ? 23.215 26.863 -4.110 1.00 69.81 84 ARG A O 1
ATOM 688 N N . GLN A 1 85 ? 23.099 29.023 -3.538 1.00 78.94 85 GLN A N 1
ATOM 689 C CA . GLN A 1 85 ? 23.798 28.878 -2.254 1.00 78.94 85 GLN A CA 1
ATOM 690 C C . GLN A 1 85 ? 22.895 29.020 -1.029 1.00 78.94 85 GLN A C 1
ATOM 692 O O . GLN A 1 85 ? 23.386 29.102 0.097 1.00 78.94 85 GLN A O 1
ATOM 697 N N . LEU A 1 86 ? 21.571 29.023 -1.220 1.00 80.88 86 LEU A N 1
ATOM 698 C CA . LEU A 1 86 ? 20.606 29.143 -0.124 1.00 80.88 86 LEU A CA 1
ATOM 699 C C . LEU A 1 86 ? 20.861 28.100 0.974 1.00 80.88 86 LEU A C 1
ATOM 701 O O . LEU A 1 86 ? 20.789 28.417 2.155 1.00 80.88 86 LEU A O 1
ATOM 705 N N . SER A 1 87 ? 21.240 26.882 0.589 1.00 75.69 87 SER A N 1
ATOM 706 C CA . SER A 1 87 ? 21.567 25.760 1.478 1.00 75.69 87 SER A CA 1
ATOM 707 C C . SER A 1 87 ? 22.599 26.081 2.568 1.00 75.69 87 SER A C 1
ATOM 709 O O . SER A 1 87 ? 22.533 25.508 3.658 1.00 75.69 87 SER A O 1
ATOM 711 N N . LEU A 1 88 ? 23.514 27.022 2.311 1.00 80.38 88 LEU A N 1
ATOM 712 C CA . LEU A 1 88 ? 24.571 27.431 3.239 1.00 80.38 88 LEU A CA 1
ATOM 713 C C . LEU A 1 88 ? 24.062 28.283 4.407 1.00 80.38 88 LEU A C 1
ATOM 715 O O . LEU A 1 88 ? 24.753 28.410 5.416 1.00 80.38 88 LEU A O 1
ATOM 719 N N . VAL A 1 89 ? 22.834 28.802 4.328 1.00 86.00 89 VAL A N 1
ATOM 720 C CA . VAL A 1 89 ? 22.192 29.512 5.445 1.00 86.00 89 VAL A CA 1
ATOM 721 C C . VAL A 1 89 ? 21.827 28.548 6.581 1.00 86.00 89 VAL A C 1
ATOM 723 O O . VAL A 1 89 ? 21.881 28.925 7.749 1.00 86.00 89 VAL A O 1
ATOM 726 N N . GLY A 1 90 ? 21.529 27.280 6.271 1.00 83.06 90 GLY A N 1
ATOM 727 C CA . GLY A 1 90 ? 21.239 26.247 7.272 1.00 83.06 90 GLY A CA 1
ATOM 728 C C . GLY A 1 90 ? 22.376 26.042 8.288 1.00 83.06 90 GLY A C 1
ATOM 729 O O . GLY A 1 90 ? 22.127 26.138 9.488 1.00 83.06 90 GLY A O 1
ATOM 730 N N . PRO A 1 91 ? 23.627 25.804 7.848 1.00 81.88 91 PRO A N 1
ATOM 731 C CA . PRO A 1 91 ? 24.795 25.770 8.728 1.00 81.88 91 PRO A CA 1
ATOM 732 C C . PRO A 1 91 ? 24.983 27.025 9.592 1.00 81.88 91 PRO A C 1
ATOM 734 O O . PRO A 1 91 ? 25.316 26.887 10.765 1.00 81.88 91 PRO A O 1
ATOM 737 N N . ILE A 1 92 ? 24.727 28.229 9.062 1.00 87.81 92 ILE A N 1
ATOM 738 C CA . ILE A 1 92 ? 24.797 29.482 9.842 1.00 87.81 92 ILE A CA 1
ATOM 739 C C . ILE A 1 92 ? 23.798 29.431 11.007 1.00 87.81 92 ILE A C 1
ATOM 741 O O . ILE A 1 92 ? 24.172 29.672 12.152 1.00 87.81 92 ILE A O 1
ATOM 745 N N . ILE A 1 93 ? 22.547 29.040 10.737 1.00 88.88 93 ILE A N 1
ATOM 746 C CA . ILE A 1 93 ? 21.512 28.860 11.769 1.00 88.88 93 ILE A CA 1
ATOM 747 C C . ILE A 1 93 ? 21.948 27.807 12.797 1.00 88.88 93 ILE A C 1
ATOM 749 O O . ILE A 1 93 ? 21.823 28.028 14.000 1.00 88.88 93 ILE A O 1
ATOM 753 N N . LEU A 1 94 ? 22.488 26.673 12.336 1.00 83.94 94 LEU A N 1
ATOM 754 C CA . LEU A 1 94 ? 22.927 25.584 13.208 1.00 83.94 94 LEU A CA 1
ATOM 755 C C . LEU A 1 94 ? 24.023 26.029 14.182 1.00 83.94 94 LEU A C 1
ATOM 757 O O . LEU A 1 94 ? 23.979 25.639 15.345 1.00 83.94 94 LEU A O 1
ATOM 761 N N . VAL A 1 95 ? 24.974 26.859 13.744 1.00 86.75 95 VAL A N 1
ATOM 762 C CA . VAL A 1 95 ? 26.022 27.394 14.627 1.00 86.75 95 VAL A CA 1
ATOM 763 C C . VAL A 1 95 ? 25.413 28.204 15.772 1.00 86.75 95 VAL A C 1
ATOM 765 O O . VAL A 1 95 ? 25.816 28.005 16.917 1.00 86.75 95 VAL A O 1
ATOM 768 N N . HIS A 1 96 ? 24.412 29.047 15.503 1.00 89.56 96 HIS A N 1
ATOM 769 C CA . HIS A 1 96 ? 23.705 29.781 16.558 1.00 89.56 96 HIS A CA 1
ATOM 770 C C . HIS A 1 96 ? 22.932 28.839 17.494 1.00 89.56 96 HIS A C 1
ATOM 772 O O . HIS A 1 96 ? 23.007 28.991 18.708 1.00 89.56 96 HIS A O 1
ATOM 778 N N . LEU A 1 97 ? 22.260 27.808 16.969 1.00 89.25 97 LEU A N 1
ATOM 779 C CA . LEU A 1 97 ? 21.558 26.817 17.800 1.00 89.25 97 LEU A CA 1
ATOM 780 C C . LEU A 1 97 ? 22.508 26.029 18.714 1.00 89.25 97 LEU A C 1
ATOM 782 O O . LEU A 1 97 ? 22.214 25.835 19.891 1.00 89.25 97 LEU A O 1
ATOM 786 N N . VAL A 1 98 ? 23.663 25.600 18.198 1.00 86.50 98 VAL A N 1
ATOM 787 C CA . VAL A 1 98 ? 24.696 24.931 19.004 1.00 86.50 98 VAL A CA 1
ATOM 788 C C . VAL A 1 98 ? 25.246 25.886 20.061 1.00 86.50 98 VAL A C 1
ATOM 790 O O . VAL A 1 98 ? 25.402 25.487 21.212 1.00 86.50 98 VAL A O 1
ATOM 793 N N . SER A 1 99 ? 25.483 27.148 19.693 1.00 86.94 99 SER A N 1
ATOM 794 C CA . SER A 1 99 ? 25.915 28.207 20.611 1.00 86.94 99 SER A CA 1
ATOM 795 C C . SER A 1 99 ? 24.931 28.362 21.780 1.00 86.94 99 SER A C 1
ATOM 797 O O . SER A 1 99 ? 25.351 28.295 22.933 1.00 86.94 99 SER A O 1
ATOM 799 N N . ILE A 1 100 ? 23.622 28.427 21.501 1.00 90.56 100 ILE A N 1
ATOM 800 C CA . ILE A 1 100 ? 22.555 28.488 22.517 1.00 90.56 100 ILE A CA 1
ATOM 801 C C . ILE A 1 100 ? 22.604 27.276 23.450 1.00 90.56 100 ILE A C 1
ATOM 803 O O . ILE A 1 100 ? 22.559 27.442 24.668 1.00 90.56 100 ILE A O 1
ATOM 807 N N . VAL A 1 101 ? 22.708 26.059 22.906 1.00 89.38 101 VAL A N 1
ATOM 808 C CA . VAL A 1 101 ? 22.732 24.824 23.711 1.00 89.38 101 VAL A CA 1
ATOM 809 C C . VAL A 1 101 ? 23.958 24.786 24.621 1.00 89.38 101 VAL A C 1
ATOM 811 O O . VAL A 1 101 ? 23.822 24.522 25.812 1.00 89.38 101 VAL A O 1
ATOM 814 N N . VAL A 1 102 ? 25.145 25.082 24.087 1.00 87.19 102 VAL A N 1
ATOM 815 C CA . VAL A 1 102 ? 26.397 25.077 24.859 1.00 87.19 102 VAL A CA 1
ATOM 816 C C . VAL A 1 102 ? 26.357 26.126 25.971 1.00 87.19 102 VAL A C 1
ATOM 818 O O . VAL A 1 102 ? 26.682 25.809 27.114 1.00 87.19 102 VAL A O 1
ATOM 821 N N . GLN A 1 103 ? 25.907 27.347 25.670 1.00 86.81 103 GLN A N 1
ATOM 822 C CA . GLN A 1 103 ? 25.777 28.412 26.669 1.00 86.81 103 GLN A CA 1
ATOM 823 C C . GLN A 1 103 ? 24.719 28.073 27.729 1.00 86.81 103 GLN A C 1
ATOM 825 O O . GLN A 1 103 ? 24.947 28.300 28.913 1.00 86.81 103 GLN A O 1
ATOM 830 N N . SER A 1 104 ? 23.597 27.461 27.338 1.00 88.44 104 SER A N 1
ATOM 831 C CA . SER A 1 104 ? 22.550 27.024 28.274 1.00 88.44 104 SER A CA 1
ATOM 832 C C . SER A 1 104 ? 23.046 25.924 29.213 1.00 88.44 104 SER A C 1
ATOM 834 O O . SER A 1 104 ? 22.778 25.966 30.410 1.00 88.44 104 SER A O 1
ATOM 836 N N . LEU A 1 105 ? 23.808 24.954 28.696 1.00 87.94 105 LEU A N 1
ATOM 837 C CA . LEU A 1 105 ? 24.450 23.930 29.523 1.00 87.94 105 LEU A CA 1
ATOM 838 C C . LEU A 1 105 ? 25.431 24.558 30.516 1.00 87.94 105 LEU A C 1
ATOM 840 O O . LEU A 1 105 ? 25.468 24.146 31.672 1.00 87.94 105 LEU A O 1
ATOM 844 N N . TYR A 1 106 ? 26.182 25.576 30.089 1.00 85.00 106 TYR A N 1
ATOM 845 C CA . TYR A 1 106 ? 27.086 26.308 30.969 1.00 85.00 106 TYR A CA 1
ATOM 846 C C . TYR A 1 106 ? 26.335 27.106 32.044 1.00 85.00 106 TYR A C 1
ATOM 848 O O . TYR A 1 106 ? 26.741 27.081 33.199 1.00 85.00 106 TYR A O 1
ATOM 856 N N . LEU A 1 107 ? 25.206 27.743 31.718 1.00 87.00 107 LEU A N 1
ATOM 857 C CA . LEU A 1 107 ? 24.356 28.414 32.711 1.00 87.00 107 LEU A CA 1
ATOM 858 C C . LEU A 1 107 ? 23.801 27.450 33.766 1.00 87.00 107 LEU A C 1
ATOM 860 O O . LEU A 1 107 ? 23.656 27.823 34.924 1.00 87.00 107 LEU A O 1
ATOM 864 N N . VAL A 1 108 ? 23.497 26.208 33.386 1.00 87.50 108 VAL A N 1
ATOM 865 C CA . VAL A 1 108 ? 22.985 25.197 34.325 1.00 87.50 108 VAL A CA 1
ATOM 866 C C . VAL A 1 108 ? 24.110 24.578 35.161 1.00 87.50 108 VAL A C 1
ATOM 868 O O . VAL A 1 108 ? 23.908 24.279 36.335 1.00 87.50 108 VAL A O 1
ATOM 871 N N . ALA A 1 109 ? 25.294 24.378 34.576 1.00 86.81 109 ALA A N 1
ATOM 872 C CA . ALA A 1 109 ? 26.411 23.674 35.212 1.00 86.81 109 ALA A CA 1
ATOM 873 C C . ALA A 1 109 ? 27.474 24.593 35.848 1.00 86.81 109 ALA A C 1
ATOM 875 O O . ALA A 1 109 ? 28.378 24.099 36.518 1.00 86.81 109 ALA A O 1
ATOM 876 N N . GLY A 1 110 ? 27.401 25.907 35.623 1.00 77.12 110 GLY A N 1
ATOM 877 C CA . GLY A 1 110 ? 28.497 26.852 35.863 1.00 77.12 110 GLY A CA 1
ATOM 878 C C . GLY A 1 110 ? 28.801 27.183 37.327 1.00 77.12 110 GLY A C 1
ATOM 879 O O . GLY A 1 110 ? 29.903 27.646 37.617 1.00 77.12 110 GLY A O 1
ATOM 880 N N . GLY A 1 111 ? 27.880 26.922 38.262 1.00 81.75 111 GLY A N 1
ATOM 881 C CA . GLY A 1 111 ? 28.119 27.101 39.702 1.00 81.75 111 GLY A CA 1
ATOM 882 C C . GLY A 1 111 ? 28.702 28.487 40.063 1.00 81.75 111 GLY A C 1
ATOM 883 O O . GLY A 1 111 ? 28.270 29.482 39.484 1.00 81.75 111 GLY A O 1
ATOM 884 N N . PRO A 1 112 ? 29.710 28.576 40.959 1.00 79.31 112 PRO A N 1
ATOM 885 C CA . PRO A 1 112 ? 30.313 29.850 41.388 1.00 79.31 112 PRO A CA 1
ATOM 886 C C . PRO A 1 112 ? 30.973 30.674 40.271 1.00 79.31 112 PRO A C 1
ATOM 888 O O . PRO A 1 112 ? 31.229 31.860 40.455 1.00 79.31 112 PRO A O 1
ATOM 891 N N . ALA A 1 113 ? 31.271 30.068 39.115 1.00 77.38 113 ALA A N 1
ATOM 892 C CA . ALA A 1 113 ? 31.856 30.785 37.982 1.00 77.38 113 ALA A CA 1
ATOM 893 C C . ALA A 1 113 ? 30.862 31.765 37.328 1.00 77.38 113 ALA A C 1
ATOM 895 O O . ALA A 1 113 ? 31.283 32.672 36.614 1.00 77.38 113 ALA A O 1
ATOM 896 N N . LEU A 1 114 ? 29.556 31.600 37.573 1.00 80.75 114 LEU A N 1
ATOM 897 C CA . LEU A 1 114 ? 28.508 32.477 37.042 1.00 80.75 114 LEU A CA 1
ATOM 898 C C . LEU A 1 114 ? 28.423 33.824 37.774 1.00 80.75 114 LEU A C 1
ATOM 900 O O . LEU A 1 114 ? 28.005 34.806 37.162 1.00 80.75 114 LEU A O 1
ATOM 904 N N . ASP A 1 115 ? 28.870 33.882 39.031 1.00 82.50 115 ASP A N 1
ATOM 905 C CA . ASP A 1 115 ? 28.826 35.084 39.877 1.00 82.50 115 ASP A CA 1
ATOM 906 C C . ASP A 1 115 ? 30.068 35.983 39.711 1.00 82.50 115 ASP A C 1
ATOM 908 O O . ASP A 1 115 ? 30.139 37.084 40.266 1.00 82.50 115 ASP A O 1
ATOM 912 N N . VAL A 1 116 ? 31.060 35.539 38.927 1.00 82.69 116 VAL A N 1
ATOM 913 C CA . VAL A 1 116 ? 32.250 36.338 38.606 1.00 82.69 116 VAL A CA 1
ATOM 914 C C . VAL A 1 116 ? 31.816 37.577 37.826 1.00 82.69 116 VAL A C 1
ATOM 916 O O . VAL A 1 116 ? 31.166 37.478 36.784 1.00 82.69 116 VAL A O 1
ATOM 919 N N . SER A 1 117 ? 32.158 38.748 38.360 1.00 81.19 117 SER A N 1
ATOM 920 C CA . SER A 1 117 ? 31.752 40.044 37.820 1.00 81.19 117 SER A CA 1
ATOM 921 C C . SER A 1 117 ? 32.849 40.659 36.956 1.00 81.19 117 SER A C 1
ATOM 923 O O . SER A 1 117 ? 34.008 40.706 37.359 1.00 81.19 117 SER A O 1
ATOM 925 N N . TYR A 1 118 ? 32.460 41.190 35.801 1.00 78.62 118 TYR A N 1
ATOM 926 C CA . TYR A 1 118 ? 33.330 41.855 34.837 1.00 78.62 118 TYR A CA 1
ATOM 927 C C . TYR A 1 118 ? 32.877 43.303 34.623 1.00 78.62 118 TYR A C 1
ATOM 929 O O . TYR A 1 118 ? 31.683 43.605 34.661 1.00 78.62 118 TYR A O 1
ATOM 937 N N . GLN A 1 119 ? 33.829 44.207 34.381 1.00 74.38 119 GLN A N 1
ATOM 938 C CA . GLN A 1 119 ? 33.538 45.590 33.994 1.00 74.38 119 GLN A CA 1
ATOM 939 C C . GLN A 1 119 ? 33.378 45.684 32.477 1.00 74.38 119 GLN A C 1
ATOM 941 O O . GLN A 1 119 ? 34.343 45.567 31.723 1.00 74.38 119 GLN A O 1
ATOM 946 N N . LEU A 1 120 ? 32.148 45.912 32.031 1.00 69.94 120 LEU A N 1
ATOM 947 C CA . LEU A 1 120 ? 31.753 45.965 30.628 1.00 69.94 120 LEU A CA 1
ATOM 948 C C . LEU A 1 120 ? 31.091 47.307 30.341 1.00 69.94 120 LEU A C 1
ATOM 950 O O . LEU A 1 120 ? 30.044 47.621 30.897 1.00 69.94 120 LEU A O 1
ATOM 954 N N . PHE A 1 121 ? 31.704 48.116 29.472 1.00 67.31 121 PHE A N 1
ATOM 955 C CA . PHE A 1 121 ? 31.165 49.423 29.063 1.00 67.31 121 PHE A CA 1
ATOM 956 C C . PHE A 1 121 ? 30.797 50.351 30.243 1.00 67.31 121 PHE A C 1
ATOM 958 O O . PHE A 1 121 ? 29.843 51.121 30.166 1.00 67.31 121 PHE A O 1
ATOM 965 N N . GLY A 1 122 ? 31.557 50.278 31.342 1.00 71.06 122 GLY A N 1
ATOM 966 C CA . GLY A 1 122 ? 31.322 51.074 32.553 1.00 71.06 122 GLY A CA 1
ATOM 967 C C . GLY A 1 122 ? 30.229 50.533 33.482 1.00 71.06 122 GLY A C 1
ATOM 968 O O . GLY A 1 122 ? 29.835 51.238 34.409 1.00 71.06 122 GLY A O 1
ATOM 969 N N . GLN A 1 123 ? 29.734 49.313 33.251 1.00 77.62 123 GLN A N 1
ATOM 970 C CA . GLN A 1 123 ? 28.805 48.611 34.135 1.00 77.62 123 GLN A CA 1
ATOM 971 C C . GLN A 1 123 ? 29.396 47.283 34.619 1.00 77.62 123 GLN A C 1
ATOM 973 O O . GLN A 1 123 ? 30.036 46.554 33.860 1.00 77.62 123 GLN A O 1
ATOM 978 N N . THR A 1 124 ? 29.137 46.951 35.883 1.00 81.75 124 THR A N 1
ATOM 979 C CA . THR A 1 124 ? 29.458 45.639 36.452 1.00 81.75 124 THR A CA 1
ATOM 980 C C . THR A 1 124 ? 28.405 44.634 36.000 1.00 81.75 124 THR A C 1
ATOM 982 O O . THR A 1 124 ? 27.231 44.817 36.314 1.00 81.75 124 THR A O 1
ATOM 985 N N . GLN A 1 125 ? 28.813 43.587 35.285 1.00 83.88 125 GLN A N 1
ATOM 986 C CA . GLN A 1 125 ? 27.931 42.490 34.877 1.00 83.88 125 GLN A CA 1
ATOM 987 C C . GLN A 1 125 ? 28.525 41.149 35.292 1.00 83.88 125 GLN A C 1
ATOM 989 O O . GLN A 1 125 ? 29.733 40.931 35.191 1.00 83.88 125 GLN A O 1
ATOM 994 N N . THR A 1 126 ? 27.675 40.242 35.747 1.00 87.38 126 THR A N 1
ATOM 995 C CA . THR A 1 126 ? 28.057 38.868 36.081 1.00 87.38 126 THR A CA 1
ATOM 996 C C . THR A 1 126 ? 28.223 38.020 34.819 1.00 87.38 126 THR A C 1
ATOM 998 O O . THR A 1 126 ? 27.598 38.267 33.785 1.00 87.38 126 THR A O 1
ATOM 1001 N N . MET A 1 127 ? 29.040 36.970 34.898 1.00 83.31 127 MET A N 1
ATOM 1002 C CA . MET A 1 127 ? 29.171 35.965 33.838 1.00 83.31 127 MET A CA 1
ATOM 1003 C C . MET A 1 127 ? 27.807 35.385 33.421 1.00 83.31 127 MET A C 1
ATOM 1005 O O . MET A 1 127 ? 27.551 35.192 32.230 1.00 83.31 127 MET A O 1
ATOM 1009 N N . GLY A 1 128 ? 26.907 35.157 34.385 1.00 84.88 128 GLY A N 1
ATOM 1010 C CA . GLY A 1 128 ? 25.537 34.712 34.124 1.00 84.88 128 GLY A CA 1
ATOM 1011 C C . GLY A 1 128 ? 24.733 35.682 33.251 1.00 84.88 128 GLY A C 1
ATOM 1012 O O . GLY A 1 128 ? 24.099 35.254 32.285 1.00 84.88 128 GLY A O 1
ATOM 1013 N N . GLU A 1 129 ? 24.796 36.986 33.531 1.00 86.06 129 GLU A N 1
ATOM 1014 C CA . GLU A 1 129 ? 24.112 38.023 32.740 1.00 86.06 129 GLU A CA 1
ATOM 1015 C C . GLU A 1 129 ? 24.668 38.123 31.314 1.00 86.06 129 GLU A C 1
ATOM 1017 O O . GLU A 1 129 ? 23.900 38.225 30.353 1.00 86.06 129 GLU A O 1
ATOM 1022 N N . ILE A 1 130 ? 25.992 38.021 31.158 1.00 83.81 130 ILE A N 1
ATOM 1023 C CA . ILE A 1 130 ? 26.653 38.063 29.846 1.00 83.81 130 ILE A CA 1
ATOM 1024 C C . ILE A 1 130 ? 26.225 36.866 28.985 1.00 83.81 130 ILE A C 1
ATOM 1026 O O . ILE A 1 130 ? 25.870 37.031 27.814 1.00 83.81 130 ILE A O 1
ATOM 1030 N N . LEU A 1 131 ? 26.213 35.661 29.563 1.00 85.19 131 LEU A N 1
ATOM 1031 C CA . LEU A 1 131 ? 25.764 34.449 28.877 1.00 85.19 131 LEU A CA 1
ATOM 1032 C C . LEU A 1 131 ? 24.278 34.512 28.524 1.00 85.19 131 LEU A C 1
ATOM 1034 O O . LEU A 1 131 ? 23.898 34.121 27.423 1.00 85.19 131 LEU A O 1
ATOM 1038 N N . PHE A 1 132 ? 23.437 35.044 29.411 1.00 88.19 132 PHE A N 1
ATOM 1039 C CA . PHE A 1 132 ? 22.019 35.231 29.113 1.00 88.19 132 PHE A CA 1
ATOM 1040 C C . PHE A 1 132 ? 21.805 36.194 27.935 1.00 88.19 132 PHE A C 1
ATOM 1042 O O . PHE A 1 132 ? 21.022 35.900 27.028 1.00 88.19 132 PHE A O 1
ATOM 1049 N N . GLY A 1 133 ? 22.543 37.309 27.894 1.00 87.06 133 GLY A N 1
ATOM 1050 C CA . GLY A 1 133 ? 22.523 38.247 26.770 1.00 87.06 133 GLY A CA 1
ATOM 1051 C C . GLY A 1 133 ? 22.978 37.611 25.451 1.00 87.06 133 GLY A C 1
ATOM 1052 O O . GLY A 1 133 ? 22.350 37.826 24.411 1.00 87.06 133 GLY A O 1
ATOM 1053 N N . ALA A 1 134 ? 24.022 36.778 25.490 1.00 85.12 134 ALA A N 1
ATOM 1054 C CA . ALA A 1 134 ? 24.505 36.039 24.325 1.00 85.12 134 ALA A CA 1
ATOM 1055 C C . ALA A 1 134 ? 23.483 35.000 23.823 1.00 85.12 134 ALA A C 1
ATOM 1057 O O . ALA A 1 134 ? 23.213 34.949 22.620 1.00 85.12 134 ALA A O 1
ATOM 1058 N N . ILE A 1 135 ? 22.840 34.251 24.728 1.00 89.94 135 ILE A N 1
ATOM 1059 C CA . ILE A 1 135 ? 21.752 33.320 24.390 1.00 89.94 135 ILE A CA 1
ATOM 1060 C C . ILE A 1 135 ? 20.593 34.067 23.738 1.00 89.94 135 ILE A C 1
ATOM 1062 O O . ILE A 1 135 ? 20.059 33.603 22.729 1.00 89.94 135 ILE A O 1
ATOM 1066 N N . LEU A 1 136 ? 20.198 35.217 24.291 1.00 92.62 136 LEU A N 1
ATOM 1067 C CA . LEU A 1 136 ? 19.109 36.023 23.747 1.00 92.62 136 LEU A CA 1
ATOM 1068 C C . LEU A 1 136 ? 19.434 36.504 22.327 1.00 92.62 136 LEU A C 1
ATOM 1070 O O . LEU A 1 136 ? 18.607 36.350 21.426 1.00 92.62 136 LEU A O 1
ATOM 1074 N N . LEU A 1 137 ? 20.642 37.028 22.107 1.00 89.69 137 LEU A N 1
ATOM 1075 C CA . LEU A 1 137 ? 21.095 37.485 20.793 1.00 89.69 137 LEU A CA 1
ATOM 1076 C C . LEU A 1 137 ? 21.125 36.342 19.767 1.00 89.69 137 LEU A C 1
ATOM 1078 O O . LEU A 1 137 ? 20.546 36.477 18.686 1.00 89.69 137 LEU A O 1
ATOM 1082 N N . ASP A 1 138 ? 21.754 35.212 20.108 1.00 90.44 138 ASP A N 1
ATOM 1083 C CA . ASP A 1 138 ? 21.817 34.037 19.231 1.00 90.44 138 ASP A CA 1
ATOM 1084 C C . ASP A 1 138 ? 20.413 33.484 18.942 1.00 90.44 138 ASP A C 1
ATOM 1086 O O . ASP A 1 138 ? 20.135 33.083 17.812 1.00 90.44 138 ASP A O 1
ATOM 1090 N N . SER A 1 139 ? 19.502 33.515 19.921 1.00 91.44 139 SER A N 1
ATOM 1091 C CA . SER A 1 139 ? 18.109 33.079 19.749 1.00 91.44 139 SER A CA 1
ATOM 1092 C C . SER A 1 139 ? 17.355 33.970 18.767 1.00 91.44 139 SER A C 1
ATOM 1094 O O . SER A 1 139 ? 16.699 33.463 17.856 1.00 91.44 139 SER A O 1
ATOM 1096 N N . VAL A 1 140 ? 17.475 35.294 18.899 1.00 94.25 140 VAL A N 1
ATOM 1097 C CA . VAL A 1 140 ? 16.845 36.252 17.977 1.00 94.25 140 VAL A CA 1
ATOM 1098 C C . VAL A 1 140 ? 17.391 36.072 16.560 1.00 94.25 140 VAL A C 1
ATOM 1100 O O . VAL A 1 140 ? 16.611 35.965 15.610 1.00 94.25 140 VAL A O 1
ATOM 1103 N N . LEU A 1 141 ? 18.715 35.974 16.403 1.00 91.56 141 LEU A N 1
ATOM 1104 C CA . LEU A 1 141 ? 19.347 35.750 15.102 1.00 91.56 141 LEU A CA 1
ATOM 1105 C C . LEU A 1 141 ? 18.922 34.416 14.484 1.00 91.56 141 LEU A C 1
ATOM 1107 O O . LEU A 1 141 ? 18.539 34.387 13.313 1.00 91.56 141 LEU A O 1
ATOM 1111 N N . ALA A 1 142 ? 18.932 33.331 15.261 1.00 91.69 142 ALA A N 1
ATOM 1112 C CA . ALA A 1 142 ? 18.508 32.014 14.803 1.00 91.69 142 ALA A CA 1
ATOM 1113 C C . ALA A 1 142 ? 17.044 32.023 14.343 1.00 91.69 142 ALA A C 1
ATOM 1115 O O . ALA A 1 142 ? 16.748 31.497 13.271 1.00 91.69 142 ALA A O 1
ATOM 1116 N N . VAL A 1 143 ? 16.138 32.661 15.094 1.00 93.62 143 VAL A N 1
ATOM 1117 C CA . VAL A 1 143 ? 14.712 32.761 14.739 1.00 93.62 143 VAL A CA 1
ATOM 1118 C C . VAL A 1 143 ? 14.507 33.584 13.469 1.00 93.62 143 VAL A C 1
ATOM 1120 O O . VAL A 1 143 ? 13.783 33.140 12.573 1.00 93.62 143 VAL A O 1
ATOM 1123 N N . ILE A 1 144 ? 15.145 34.752 13.348 1.00 92.88 144 ILE A N 1
ATOM 1124 C CA . ILE A 1 144 ? 15.023 35.609 12.158 1.00 92.88 144 ILE A CA 1
ATOM 1125 C C . ILE A 1 144 ? 15.577 34.886 10.927 1.00 92.88 144 ILE A C 1
ATOM 1127 O O . ILE A 1 144 ? 14.894 34.801 9.902 1.00 92.88 144 ILE A O 1
ATOM 1131 N N . LEU A 1 145 ? 16.788 34.328 11.030 1.00 91.75 145 LEU A N 1
ATOM 1132 C CA . LEU A 1 145 ? 17.420 33.592 9.938 1.00 91.75 145 LEU A CA 1
ATOM 1133 C C . LEU A 1 145 ? 16.588 32.374 9.546 1.00 91.75 145 LEU A C 1
ATOM 1135 O O . LEU A 1 145 ? 16.312 32.212 8.364 1.00 91.75 145 LEU A O 1
ATOM 1139 N N . ALA A 1 146 ? 16.128 31.559 10.499 1.00 89.69 146 ALA A N 1
ATOM 1140 C CA . ALA A 1 146 ? 15.296 30.390 10.215 1.00 89.69 146 ALA A CA 1
ATOM 1141 C C . ALA A 1 146 ? 13.955 30.769 9.570 1.00 89.69 146 ALA A C 1
ATOM 1143 O O . ALA A 1 146 ? 13.517 30.104 8.629 1.00 89.69 146 ALA A O 1
ATOM 1144 N N . SER A 1 147 ? 13.328 31.859 10.019 1.00 88.19 147 SER A N 1
ATOM 1145 C CA . SER A 1 147 ? 12.054 32.343 9.472 1.00 88.19 147 SER A CA 1
ATOM 1146 C C . SER A 1 147 ? 12.204 32.814 8.028 1.00 88.19 147 SER A C 1
ATOM 1148 O O . SER A 1 147 ? 11.447 32.386 7.153 1.00 88.19 147 SER A O 1
ATOM 1150 N N . LEU A 1 148 ? 13.210 33.651 7.757 1.00 89.75 148 LEU A N 1
ATOM 1151 C CA . LEU A 1 148 ? 13.496 34.155 6.415 1.00 89.75 148 LEU A CA 1
ATOM 1152 C C . LEU A 1 148 ? 14.013 33.054 5.488 1.00 89.75 148 LEU A C 1
ATOM 1154 O O . LEU A 1 148 ? 13.606 32.996 4.333 1.00 89.75 148 LEU A O 1
ATOM 1158 N N . TYR A 1 149 ? 14.844 32.143 5.994 1.00 87.62 149 TYR A N 1
ATOM 1159 C CA . TYR A 1 149 ? 15.312 30.957 5.279 1.00 87.62 149 TYR A CA 1
ATOM 1160 C C . TYR A 1 149 ? 14.149 30.052 4.872 1.00 87.62 149 TYR A C 1
ATOM 1162 O O . TYR A 1 149 ? 14.024 29.674 3.707 1.00 87.62 149 TYR A O 1
ATOM 1170 N N . GLY A 1 150 ? 13.238 29.768 5.805 1.00 83.06 150 GLY A N 1
ATOM 1171 C CA . GLY A 1 150 ? 12.025 29.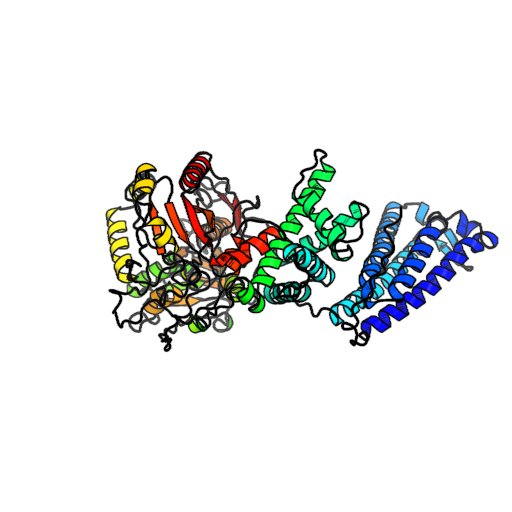007 5.529 1.00 83.06 150 GLY A CA 1
ATOM 1172 C C . GLY A 1 150 ? 11.075 29.724 4.565 1.00 83.06 150 GLY A C 1
ATOM 1173 O O . GLY A 1 150 ? 10.431 29.071 3.749 1.00 83.06 150 GLY A O 1
ATOM 1174 N N . ALA A 1 151 ? 10.968 31.054 4.627 1.00 84.50 151 ALA A N 1
ATOM 1175 C CA . ALA A 1 151 ? 10.158 31.842 3.695 1.00 84.50 151 ALA A CA 1
ATOM 1176 C C . ALA A 1 151 ? 10.767 31.891 2.283 1.00 84.50 151 ALA A C 1
ATOM 1178 O O . ALA A 1 151 ? 10.038 31.737 1.307 1.00 84.50 151 ALA A O 1
ATOM 1179 N N . ALA A 1 152 ? 12.087 32.061 2.174 1.00 84.56 152 ALA A N 1
ATOM 1180 C CA . ALA A 1 152 ? 12.838 32.037 0.919 1.00 84.56 152 ALA A CA 1
ATOM 1181 C C . ALA A 1 152 ? 12.713 30.680 0.217 1.00 84.56 152 ALA A C 1
ATOM 1183 O O . ALA A 1 152 ? 12.486 30.603 -0.987 1.00 84.56 152 ALA A O 1
ATOM 1184 N N . TRP A 1 153 ? 12.786 29.589 0.976 1.00 80.31 153 TRP A N 1
ATOM 1185 C CA . TRP A 1 153 ? 12.552 28.274 0.407 1.00 80.31 153 TRP A CA 1
ATOM 1186 C C . TRP A 1 153 ? 11.094 28.031 0.013 1.00 80.31 153 TRP A C 1
ATOM 1188 O O . TRP A 1 153 ? 10.857 27.506 -1.070 1.00 80.31 153 TRP A O 1
ATOM 1198 N N . ARG A 1 154 ? 10.119 28.419 0.847 1.00 77.94 154 ARG A N 1
ATOM 1199 C CA . ARG A 1 154 ? 8.686 28.257 0.532 1.00 77.94 154 ARG A CA 1
ATOM 1200 C C . ARG A 1 154 ? 8.258 29.051 -0.701 1.00 77.94 154 ARG A C 1
ATOM 1202 O O . ARG A 1 154 ? 7.368 28.611 -1.420 1.00 77.94 154 ARG A O 1
ATOM 1209 N N . SER A 1 155 ? 8.889 30.196 -0.970 1.00 80.06 155 SER A N 1
ATOM 1210 C CA . SER A 1 155 ? 8.637 30.941 -2.206 1.00 80.06 155 SER A CA 1
ATOM 1211 C C . SER A 1 155 ? 9.173 30.238 -3.453 1.00 80.06 155 SER A C 1
ATOM 1213 O O . SER A 1 155 ? 8.597 30.420 -4.522 1.00 80.06 155 SER A O 1
ATOM 1215 N N . ARG A 1 156 ? 10.235 29.428 -3.329 1.00 76.19 156 ARG A N 1
ATOM 1216 C CA . ARG A 1 156 ? 10.805 28.646 -4.441 1.00 76.19 156 ARG A CA 1
ATOM 1217 C C . ARG A 1 156 ? 10.078 27.333 -4.663 1.00 76.19 156 ARG A C 1
ATOM 1219 O O . ARG A 1 156 ? 9.706 27.002 -5.781 1.00 76.19 156 ARG A O 1
ATOM 1226 N N . ILE A 1 157 ? 9.909 26.583 -3.582 1.00 75.06 157 ILE A N 1
ATOM 1227 C CA . ILE A 1 157 ? 9.370 25.234 -3.584 1.00 75.06 157 ILE A CA 1
ATOM 1228 C C . ILE A 1 157 ? 8.052 25.308 -2.822 1.00 75.06 157 ILE A C 1
ATOM 1230 O O . ILE A 1 157 ? 8.034 25.393 -1.590 1.00 75.06 157 ILE A O 1
ATOM 1234 N N . ARG A 1 158 ? 6.942 25.323 -3.567 1.00 78.88 158 ARG A N 1
ATOM 1235 C CA . ARG A 1 158 ? 5.575 25.338 -3.024 1.00 78.88 158 ARG A CA 1
ATOM 1236 C C . ARG A 1 158 ? 5.220 23.965 -2.450 1.00 78.88 158 ARG A C 1
ATOM 1238 O O . ARG A 1 158 ? 4.386 23.252 -2.996 1.00 78.88 158 ARG A O 1
ATOM 1245 N N . THR A 1 159 ? 5.911 23.604 -1.377 1.00 83.50 159 THR A N 1
ATOM 1246 C CA . THR A 1 159 ? 5.731 22.333 -0.677 1.00 83.50 159 THR A CA 1
ATOM 1247 C C . THR A 1 159 ? 4.410 22.303 0.089 1.00 83.50 159 THR A C 1
ATOM 1249 O O . THR A 1 159 ? 3.989 23.317 0.654 1.00 83.50 159 THR A O 1
ATOM 1252 N N . LYS A 1 160 ? 3.756 21.140 0.120 1.00 86.38 160 LYS A N 1
ATOM 1253 C CA . LYS A 1 160 ? 2.543 20.874 0.903 1.00 86.38 160 LYS A CA 1
ATOM 1254 C C . LYS A 1 160 ? 2.834 20.035 2.150 1.00 86.38 160 LYS A C 1
ATOM 1256 O O . LYS A 1 160 ? 2.221 20.282 3.187 1.00 86.38 160 LYS A O 1
ATOM 1261 N N . PHE A 1 161 ? 3.760 19.075 2.079 1.00 87.94 161 PHE A N 1
ATOM 1262 C CA . PHE A 1 161 ? 4.076 18.158 3.180 1.00 87.94 161 PHE A CA 1
ATOM 1263 C C . PHE A 1 161 ? 5.549 18.191 3.611 1.00 87.94 161 PHE A C 1
ATOM 1265 O O . PHE A 1 161 ? 5.847 18.333 4.803 1.00 87.94 161 PHE A O 1
ATOM 1272 N N . LEU A 1 162 ? 6.464 18.025 2.659 1.00 88.75 162 LEU A N 1
ATOM 1273 C CA . LEU A 1 162 ? 7.906 17.984 2.863 1.00 88.75 162 LEU A CA 1
ATOM 1274 C C . LEU A 1 162 ? 8.440 19.371 3.215 1.00 88.75 162 LEU A C 1
ATOM 1276 O O . LEU A 1 162 ? 7.989 20.389 2.698 1.00 88.75 162 LEU A O 1
ATOM 1280 N N . SER A 1 163 ? 9.466 19.422 4.061 1.00 85.75 163 SER A N 1
ATOM 1281 C CA . SER A 1 163 ? 10.258 20.643 4.175 1.00 85.75 163 SER A CA 1
ATOM 1282 C C . SER A 1 163 ? 11.136 20.831 2.929 1.00 85.75 163 SER A C 1
ATOM 1284 O O . SER A 1 163 ? 11.458 19.864 2.235 1.00 85.75 163 SER A O 1
ATOM 1286 N N . PRO A 1 164 ? 11.604 22.056 2.653 1.00 84.00 164 PRO A N 1
ATOM 1287 C CA . PRO A 1 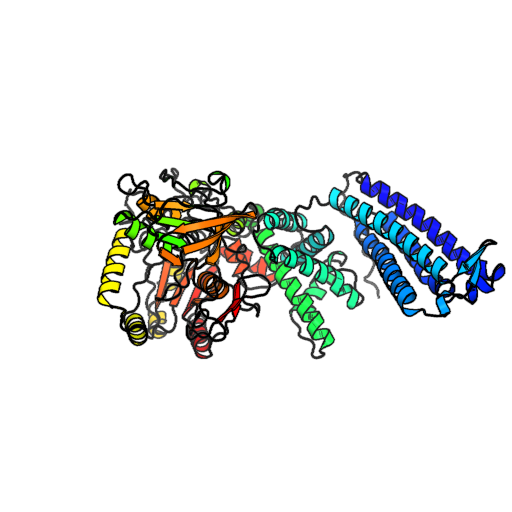164 ? 12.460 22.324 1.498 1.00 84.00 164 PRO A CA 1
ATOM 1288 C C . PRO A 1 164 ? 13.745 21.487 1.447 1.00 84.00 164 PRO A C 1
ATOM 1290 O O . PRO A 1 164 ? 14.221 21.140 0.368 1.00 84.00 164 PRO A O 1
ATOM 1293 N N . LEU A 1 165 ? 14.312 21.146 2.609 1.00 84.81 165 LEU A N 1
ATOM 1294 C CA . LEU A 1 165 ? 15.492 20.285 2.687 1.00 84.81 165 LEU A CA 1
ATOM 1295 C C . LEU A 1 165 ? 15.153 18.847 2.297 1.00 84.81 165 LEU A C 1
ATOM 1297 O O . LEU A 1 165 ? 15.861 18.254 1.492 1.00 84.81 165 LEU A O 1
ATOM 1301 N N . GLU A 1 166 ? 14.054 18.313 2.827 1.00 90.81 166 GLU A N 1
ATOM 1302 C CA . GLU A 1 166 ? 13.579 16.959 2.527 1.00 90.81 166 GLU A CA 1
ATOM 1303 C C . GLU A 1 166 ? 13.215 16.814 1.045 1.00 90.81 166 GLU A C 1
ATOM 1305 O O . GLU A 1 166 ? 13.598 15.830 0.415 1.00 90.81 166 GLU A O 1
ATOM 1310 N N . TYR A 1 167 ? 12.547 17.826 0.480 1.00 91.56 167 TYR A N 1
ATOM 1311 C CA . TYR A 1 167 ? 12.226 17.904 -0.943 1.00 91.56 167 TYR A CA 1
ATOM 1312 C C . TYR A 1 167 ? 13.489 17.813 -1.801 1.00 91.56 167 TYR A C 1
ATOM 1314 O O . TYR A 1 167 ? 13.562 16.988 -2.708 1.00 91.56 167 TYR A O 1
ATOM 1322 N N . ARG A 1 168 ? 14.519 18.610 -1.484 1.00 89.56 168 ARG A N 1
ATOM 1323 C CA . ARG A 1 168 ? 15.782 18.576 -2.233 1.00 89.56 168 ARG A CA 1
ATOM 1324 C C . ARG A 1 168 ? 16.582 17.301 -2.012 1.00 89.56 168 ARG A C 1
ATOM 1326 O O . ARG A 1 168 ? 17.285 16.874 -2.920 1.00 89.56 168 ARG A O 1
ATOM 1333 N N . THR A 1 169 ? 16.484 16.662 -0.846 1.00 92.69 169 THR A N 1
ATOM 1334 C CA . THR A 1 169 ? 17.042 15.314 -0.671 1.00 92.69 169 THR A CA 1
ATOM 1335 C C . THR A 1 169 ? 16.380 14.336 -1.629 1.00 92.69 169 THR A C 1
ATOM 1337 O O . THR A 1 169 ? 17.080 13.573 -2.290 1.00 92.69 169 THR A O 1
ATOM 1340 N N . LEU A 1 170 ? 15.047 14.354 -1.711 1.00 94.69 170 LEU A N 1
ATOM 1341 C CA . LEU A 1 170 ? 14.302 13.461 -2.590 1.00 94.69 170 LEU A CA 1
ATOM 1342 C C . LEU A 1 170 ? 14.611 13.738 -4.064 1.00 94.69 170 LEU A C 1
ATOM 1344 O O . LEU A 1 170 ? 14.893 12.800 -4.799 1.00 94.69 170 LEU A O 1
ATOM 1348 N N . GLU A 1 171 ? 14.656 15.006 -4.471 1.00 94.31 171 GLU A N 1
ATOM 1349 C CA . GLU A 1 171 ? 15.114 15.434 -5.799 1.00 94.31 171 GLU A CA 1
ATOM 1350 C C . GLU A 1 171 ? 16.522 14.895 -6.103 1.00 94.31 171 GLU A C 1
ATOM 1352 O O . GLU A 1 171 ? 16.769 14.305 -7.152 1.00 94.31 171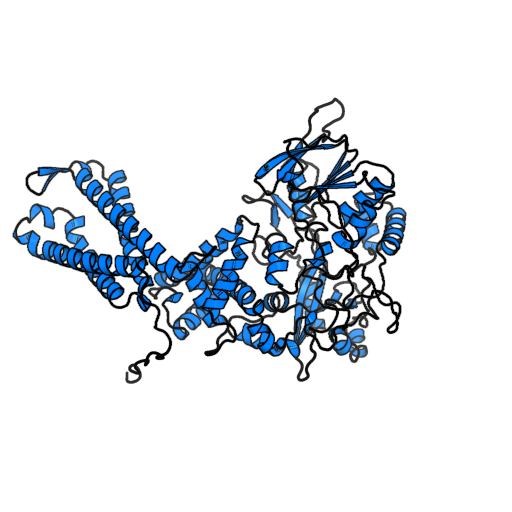 GLU A O 1
ATOM 1357 N N . ALA A 1 172 ? 17.445 15.023 -5.149 1.00 93.75 172 ALA A N 1
ATOM 1358 C CA . ALA A 1 172 ? 18.821 14.586 -5.312 1.00 93.75 172 ALA A CA 1
ATOM 1359 C C . ALA A 1 172 ? 18.978 13.056 -5.394 1.00 93.75 172 ALA A C 1
ATOM 1361 O O . ALA A 1 172 ? 19.892 12.575 -6.070 1.00 93.75 172 ALA A O 1
ATOM 1362 N N . ILE A 1 173 ? 18.121 12.296 -4.706 1.00 94.44 173 ILE A N 1
ATOM 1363 C CA . ILE A 1 173 ? 18.049 10.832 -4.825 1.00 94.44 173 ILE A CA 1
ATOM 1364 C C . ILE A 1 173 ? 17.411 10.447 -6.163 1.00 94.44 173 ILE A C 1
ATOM 1366 O O . ILE A 1 173 ? 17.930 9.563 -6.845 1.00 94.44 173 ILE A O 1
ATOM 1370 N N . ALA A 1 174 ? 16.346 11.140 -6.569 1.00 94.88 174 ALA A N 1
ATOM 1371 C CA . ALA A 1 174 ? 15.630 10.877 -7.809 1.00 94.88 174 ALA A CA 1
ATOM 1372 C C . ALA A 1 174 ? 16.515 11.073 -9.049 1.00 94.88 174 ALA A C 1
ATOM 1374 O O . ALA A 1 174 ? 16.512 10.241 -9.950 1.00 94.88 174 ALA A O 1
ATOM 1375 N N . ASP A 1 175 ? 17.350 12.113 -9.046 1.00 94.44 175 ASP A N 1
ATOM 1376 C CA . ASP A 1 175 ? 18.371 12.374 -10.069 1.00 94.44 175 ASP A CA 1
ATOM 1377 C C . ASP A 1 175 ? 19.369 11.209 -10.245 1.00 94.44 175 ASP A C 1
ATOM 1379 O O . ASP A 1 175 ? 19.774 10.877 -11.365 1.00 94.44 175 ASP A O 1
ATOM 1383 N N . ILE A 1 176 ? 19.748 10.542 -9.148 1.00 93.25 176 ILE A N 1
ATOM 1384 C CA . ILE A 1 176 ? 20.610 9.350 -9.208 1.00 93.25 176 ILE A CA 1
ATOM 1385 C C . ILE A 1 176 ? 19.821 8.146 -9.704 1.00 93.25 176 ILE A C 1
ATOM 1387 O O . ILE A 1 176 ? 20.337 7.371 -10.497 1.00 93.25 176 ILE A O 1
ATOM 1391 N N . MET A 1 177 ? 18.593 7.969 -9.224 1.00 89.81 177 MET A N 1
ATOM 1392 C CA . MET A 1 177 ? 17.794 6.800 -9.568 1.00 89.81 177 MET A CA 1
ATOM 1393 C C . MET A 1 177 ? 17.410 6.771 -11.046 1.00 89.81 177 MET A C 1
ATOM 1395 O O . MET A 1 177 ? 17.502 5.726 -11.676 1.00 89.81 177 MET A O 1
ATOM 1399 N N . VAL A 1 178 ? 17.013 7.908 -11.614 1.00 89.56 178 VAL A N 1
ATOM 1400 C CA . VAL A 1 178 ? 16.644 7.975 -13.032 1.00 89.56 178 VAL A CA 1
ATOM 1401 C C . VAL A 1 178 ? 17.891 7.948 -13.925 1.00 89.56 178 VAL A C 1
ATOM 1403 O O . VAL A 1 178 ? 17.865 7.375 -15.008 1.00 89.56 178 VAL A O 1
ATOM 1406 N N . GLY A 1 179 ? 19.020 8.509 -13.476 1.00 85.44 179 GLY A N 1
ATOM 1407 C CA . GLY A 1 179 ? 20.326 8.215 -14.082 1.00 85.44 179 GLY A CA 1
ATOM 1408 C C . GLY A 1 179 ? 20.598 8.774 -15.483 1.00 85.44 179 GLY A C 1
ATOM 1409 O O . GLY A 1 179 ? 21.708 8.619 -15.982 1.00 85.44 179 GLY A O 1
ATOM 1410 N N . THR A 1 180 ? 19.629 9.445 -16.114 1.00 82.12 180 THR A N 1
ATOM 1411 C CA . THR A 1 180 ? 19.764 10.099 -17.430 1.00 82.12 180 THR A CA 1
ATOM 1412 C C . THR A 1 180 ? 19.883 11.619 -17.302 1.00 82.12 180 THR A C 1
ATOM 1414 O O . THR A 1 180 ? 19.436 12.197 -16.312 1.00 82.12 180 THR A O 1
ATOM 1417 N N . ASP A 1 181 ? 20.525 12.268 -18.274 1.00 82.75 181 ASP A N 1
ATOM 1418 C CA . ASP A 1 181 ? 20.624 13.734 -18.364 1.00 82.75 181 ASP A CA 1
ATOM 1419 C C . ASP A 1 181 ? 19.327 14.382 -18.879 1.00 82.75 181 ASP A C 1
ATOM 1421 O O . ASP A 1 181 ? 19.091 15.566 -18.654 1.00 82.75 181 ASP A O 1
ATOM 1425 N N . LYS A 1 182 ? 18.468 13.606 -19.553 1.00 86.75 182 LYS A N 1
ATOM 1426 C CA . LYS A 1 182 ? 17.173 14.057 -20.086 1.00 86.75 182 LYS A CA 1
ATOM 1427 C C . LYS A 1 182 ? 16.056 13.108 -19.643 1.00 86.75 182 LYS A C 1
ATOM 1429 O O . LYS A 1 182 ? 15.587 12.315 -20.455 1.00 86.75 182 LYS A O 1
ATOM 1434 N N . PRO A 1 183 ? 15.672 13.121 -18.357 1.00 90.56 183 PRO A N 1
ATOM 1435 C CA . PRO A 1 183 ? 14.577 12.285 -17.879 1.00 90.56 183 PRO A CA 1
ATOM 1436 C C . PRO A 1 183 ? 13.227 12.793 -18.406 1.00 90.56 183 PRO A C 1
ATOM 1438 O O . PRO A 1 183 ? 13.003 14.004 -18.407 1.00 90.56 183 PRO A O 1
ATOM 1441 N N . ALA A 1 184 ? 12.295 11.897 -18.768 1.00 93.12 184 ALA A N 1
ATOM 1442 C CA . ALA A 1 184 ? 10.917 12.294 -19.096 1.00 93.12 184 ALA A CA 1
ATOM 1443 C C . ALA A 1 184 ? 10.246 13.132 -17.993 1.00 93.12 184 ALA A C 1
ATOM 1445 O O . ALA A 1 184 ? 9.481 14.056 -18.278 1.00 93.12 184 ALA A O 1
ATOM 1446 N N . VAL A 1 185 ? 10.553 12.829 -16.728 1.00 94.38 185 VAL A N 1
ATOM 1447 C CA . VAL A 1 185 ? 10.094 13.584 -15.557 1.00 94.38 185 VAL A CA 1
ATOM 1448 C C . VAL A 1 185 ? 11.316 14.158 -14.833 1.00 94.38 185 VAL A C 1
ATOM 1450 O O . VAL A 1 185 ? 12.117 13.389 -14.294 1.00 94.38 185 VAL A O 1
ATOM 1453 N N . PRO A 1 186 ? 11.483 15.490 -14.788 1.00 94.19 186 PRO A N 1
ATOM 1454 C CA . PRO A 1 186 ? 12.580 16.119 -14.061 1.00 94.19 186 PRO A CA 1
ATOM 1455 C C . PRO A 1 186 ? 12.583 15.751 -12.565 1.00 94.19 186 PRO A C 1
ATOM 1457 O O . PRO A 1 186 ? 11.509 15.680 -11.965 1.00 94.19 186 PRO A O 1
ATOM 1460 N N . PRO A 1 187 ? 13.749 15.601 -11.906 1.00 93.69 187 PRO A N 1
ATOM 1461 C CA . PRO A 1 187 ? 13.829 15.239 -10.486 1.00 93.69 187 PRO A CA 1
ATOM 1462 C C . PRO A 1 187 ? 13.020 16.137 -9.541 1.00 93.69 187 PRO A C 1
ATOM 1464 O O . PRO A 1 187 ? 12.402 15.647 -8.592 1.00 93.69 187 PRO A O 1
ATOM 1467 N N . GLY A 1 188 ? 12.965 17.440 -9.828 1.00 91.25 188 GLY A N 1
ATOM 1468 C CA . GLY A 1 188 ? 12.130 18.380 -9.088 1.00 91.25 188 GLY A CA 1
ATOM 1469 C C . GLY A 1 188 ? 10.635 18.076 -9.224 1.00 91.25 188 GLY A C 1
ATOM 1470 O O . GLY A 1 188 ? 9.912 18.155 -8.237 1.00 91.25 188 GLY A O 1
ATOM 1471 N N . ASP A 1 189 ? 10.162 17.669 -10.403 1.00 92.81 189 ASP A N 1
ATOM 1472 C CA . ASP A 1 189 ? 8.765 17.272 -10.617 1.00 92.81 189 ASP A CA 1
ATOM 1473 C C . ASP A 1 189 ? 8.437 15.962 -9.892 1.00 92.81 189 ASP A C 1
ATOM 1475 O O . ASP A 1 189 ? 7.372 15.852 -9.292 1.00 92.81 189 ASP A O 1
ATOM 1479 N N . ILE A 1 190 ? 9.373 15.007 -9.861 1.00 93.88 190 ILE A N 1
ATOM 1480 C CA . ILE A 1 190 ? 9.220 13.753 -9.106 1.00 93.88 190 ILE A CA 1
ATOM 1481 C C . ILE A 1 190 ? 8.983 14.055 -7.623 1.00 93.88 190 ILE A C 1
ATOM 1483 O O . ILE A 1 190 ? 8.038 13.543 -7.022 1.00 93.88 190 ILE A O 1
ATOM 1487 N N . ALA A 1 191 ? 9.823 14.909 -7.029 1.00 92.56 191 ALA A N 1
ATOM 1488 C CA . ALA A 1 191 ? 9.685 15.297 -5.629 1.00 92.56 191 ALA A CA 1
ATOM 1489 C C . ALA A 1 191 ? 8.357 16.028 -5.362 1.00 92.56 191 ALA A C 1
ATOM 1491 O O . ALA A 1 191 ? 7.736 15.796 -4.325 1.00 92.56 191 ALA A O 1
ATOM 1492 N N . ARG A 1 192 ? 7.885 16.849 -6.313 1.00 91.25 192 ARG A N 1
ATOM 1493 C CA . ARG A 1 192 ? 6.571 17.507 -6.241 1.00 91.25 192 ARG A CA 1
ATOM 1494 C C . ARG A 1 192 ? 5.426 16.501 -6.268 1.00 91.25 192 ARG A C 1
ATOM 1496 O O . ARG A 1 192 ? 4.559 16.571 -5.405 1.00 91.25 192 ARG A O 1
ATOM 1503 N N . ASN A 1 193 ? 5.451 15.548 -7.199 1.00 89.56 193 ASN A N 1
ATOM 1504 C CA . ASN A 1 193 ? 4.426 14.509 -7.314 1.00 89.56 193 ASN A CA 1
ATOM 1505 C C . ASN A 1 193 ? 4.286 13.723 -6.000 1.00 89.56 193 ASN A C 1
ATOM 1507 O O . ASN A 1 193 ? 3.174 13.453 -5.551 1.00 89.56 193 ASN A O 1
ATOM 1511 N N . VAL A 1 194 ? 5.407 13.408 -5.343 1.00 88.88 194 VAL A N 1
ATOM 1512 C CA . VAL A 1 194 ? 5.406 12.768 -4.019 1.00 88.88 194 VAL A CA 1
ATOM 1513 C C . VAL A 1 194 ? 4.841 13.698 -2.948 1.00 88.88 194 VAL A C 1
ATOM 1515 O O . VAL A 1 194 ? 3.944 13.307 -2.204 1.00 88.88 194 VAL A O 1
ATOM 1518 N N . ASP A 1 195 ? 5.358 14.922 -2.859 1.00 89.56 195 ASP A N 1
ATOM 1519 C CA . ASP A 1 195 ? 4.970 15.903 -1.845 1.00 89.56 195 ASP A CA 1
ATOM 1520 C C . ASP A 1 195 ? 3.460 16.180 -1.840 1.00 89.56 195 ASP A C 1
ATOM 1522 O O . ASP A 1 195 ? 2.835 16.213 -0.778 1.00 89.56 195 ASP A O 1
ATOM 1526 N N . GLU A 1 196 ? 2.852 16.303 -3.021 1.00 87.38 196 GLU A N 1
ATOM 1527 C CA . GLU A 1 196 ? 1.417 16.545 -3.145 1.00 87.38 196 GLU A CA 1
ATOM 1528 C C . GLU A 1 196 ? 0.566 15.375 -2.645 1.00 87.38 196 GLU A C 1
ATOM 1530 O O . GLU A 1 196 ? -0.484 15.608 -2.047 1.00 87.38 196 GLU A O 1
ATOM 1535 N N . ARG A 1 197 ? 1.022 14.132 -2.840 1.00 82.94 197 ARG A N 1
ATOM 1536 C CA . ARG A 1 197 ? 0.254 12.924 -2.495 1.00 82.94 197 ARG A CA 1
ATOM 1537 C C . ARG A 1 197 ? 0.505 12.423 -1.078 1.00 82.94 197 ARG A C 1
ATOM 1539 O O . ARG A 1 197 ? -0.393 11.845 -0.471 1.00 82.94 197 ARG A O 1
ATOM 1546 N N . LEU A 1 198 ? 1.671 12.698 -0.488 1.00 81.88 198 LEU A N 1
ATOM 1547 C CA . LEU A 1 198 ? 1.947 12.340 0.911 1.00 81.88 198 LEU A CA 1
ATOM 1548 C C . LEU A 1 198 ? 1.013 13.053 1.908 1.00 81.88 198 LEU A C 1
ATOM 1550 O O . LEU A 1 198 ? 0.790 12.536 3.005 1.00 81.88 198 LEU A O 1
ATOM 1554 N N . VAL A 1 199 ? 0.436 14.204 1.540 1.00 81.38 199 VAL A N 1
ATOM 1555 C CA . VAL A 1 199 ? -0.583 14.902 2.350 1.00 81.38 199 VAL A CA 1
ATOM 1556 C C . VAL A 1 199 ? -1.837 14.042 2.539 1.00 81.38 199 VAL A C 1
ATOM 1558 O O . VAL A 1 199 ? -2.422 14.037 3.625 1.00 81.38 199 VAL A O 1
ATOM 1561 N N . GLU A 1 200 ? -2.228 13.299 1.501 1.00 75.62 200 GLU A N 1
ATOM 1562 C CA . GLU A 1 200 ? -3.445 12.479 1.467 1.00 75.62 200 GLU A CA 1
ATOM 1563 C C . GLU A 1 200 ? -3.305 11.194 2.297 1.00 75.62 200 GLU A C 1
ATOM 1565 O O . GLU A 1 200 ? -4.305 10.619 2.729 1.00 75.62 200 GLU A O 1
ATOM 1570 N N . LEU A 1 201 ? -2.072 10.760 2.591 1.00 73.44 201 LEU A N 1
ATOM 1571 C CA . LEU A 1 201 ? -1.823 9.558 3.383 1.00 73.44 201 LEU A CA 1
ATOM 1572 C C . LEU A 1 201 ? -2.362 9.698 4.812 1.00 73.44 201 LEU A C 1
ATOM 1574 O O . LEU A 1 201 ? -1.837 10.456 5.637 1.00 73.44 201 LEU A O 1
ATOM 1578 N N . ARG A 1 202 ? -3.363 8.874 5.132 1.00 66.75 202 ARG A N 1
ATOM 1579 C CA . ARG A 1 202 ? -3.972 8.741 6.462 1.00 66.75 202 ARG A CA 1
ATOM 1580 C C . ARG A 1 202 ? -3.127 7.846 7.377 1.00 66.75 202 ARG A C 1
ATOM 1582 O O . ARG A 1 202 ? -3.507 6.727 7.708 1.00 66.75 202 ARG A O 1
ATOM 1589 N N . THR A 1 203 ? -1.940 8.314 7.766 1.00 67.31 203 THR A N 1
ATOM 1590 C CA . THR A 1 203 ? -1.095 7.616 8.750 1.00 67.31 203 THR A CA 1
ATOM 1591 C C . THR A 1 203 ? -0.239 8.570 9.577 1.00 67.31 203 THR A C 1
ATOM 1593 O O . THR A 1 203 ? 0.404 9.467 9.035 1.00 67.31 203 THR A O 1
ATOM 1596 N N . ASP A 1 204 ? -0.131 8.310 10.883 1.00 65.00 204 ASP A N 1
ATOM 1597 C CA . ASP A 1 204 ? 0.781 9.036 11.782 1.00 65.00 204 ASP A CA 1
ATOM 1598 C C . ASP A 1 204 ? 2.258 8.825 11.410 1.00 65.00 204 ASP A C 1
ATOM 1600 O O . ASP A 1 204 ? 3.129 9.627 11.748 1.00 65.00 204 ASP A O 1
ATOM 1604 N N . ARG A 1 205 ? 2.560 7.755 10.661 1.00 67.44 205 ARG A N 1
ATOM 1605 C CA . ARG A 1 205 ? 3.927 7.402 10.259 1.00 67.44 205 ARG A CA 1
ATOM 1606 C C . ARG A 1 205 ? 4.466 8.235 9.099 1.00 67.44 205 ARG A C 1
ATOM 1608 O O . ARG A 1 205 ? 5.659 8.155 8.836 1.00 67.44 205 ARG A O 1
ATOM 1615 N N . ARG A 1 206 ? 3.661 9.075 8.437 1.00 76.56 206 ARG A N 1
ATOM 1616 C CA . ARG A 1 206 ? 4.128 9.897 7.300 1.00 76.56 206 ARG A CA 1
ATOM 1617 C C . ARG A 1 206 ? 5.266 10.849 7.681 1.00 76.56 206 ARG A C 1
ATOM 1619 O O . ARG A 1 206 ? 6.141 11.128 6.867 1.00 76.56 206 ARG A O 1
ATOM 1626 N N . VAL A 1 207 ? 5.311 11.288 8.944 1.00 81.44 207 VAL A N 1
ATOM 1627 C CA . VAL A 1 207 ? 6.398 12.124 9.488 1.00 81.44 207 VAL A CA 1
ATOM 1628 C C . VAL A 1 207 ? 7.749 11.397 9.450 1.00 81.44 207 VAL A C 1
ATOM 1630 O O . VAL A 1 207 ? 8.786 12.043 9.315 1.00 81.44 207 VAL A O 1
ATOM 1633 N N . LEU A 1 208 ? 7.765 10.059 9.485 1.00 81.44 208 LEU A N 1
ATOM 1634 C CA . LEU A 1 208 ? 8.997 9.278 9.381 1.00 81.44 208 LEU A CA 1
ATOM 1635 C C . LEU A 1 208 ? 9.719 9.520 8.049 1.00 81.44 208 LEU A C 1
ATOM 1637 O O . LEU A 1 208 ? 10.943 9.601 8.049 1.00 81.44 208 LEU A O 1
ATOM 1641 N N . PHE A 1 209 ? 8.994 9.707 6.938 1.00 85.50 209 PHE A N 1
ATOM 1642 C CA . PHE A 1 209 ? 9.615 10.020 5.643 1.00 85.50 209 PHE A CA 1
ATOM 1643 C C . PHE A 1 209 ? 10.412 11.322 5.709 1.00 85.50 209 PHE A C 1
ATOM 1645 O O . PHE A 1 209 ? 11.548 11.374 5.245 1.00 85.50 209 PHE A O 1
ATOM 1652 N N . ARG A 1 210 ? 9.860 12.338 6.380 1.00 87.94 210 ARG A N 1
ATOM 1653 C CA . ARG A 1 210 ? 10.526 13.625 6.608 1.00 87.94 210 ARG A CA 1
ATOM 1654 C C . ARG A 1 210 ? 11.803 13.456 7.424 1.00 87.94 210 ARG A C 1
ATOM 1656 O O . ARG A 1 210 ? 12.862 13.925 7.023 1.00 87.94 210 ARG A O 1
ATOM 1663 N N . VAL A 1 211 ? 11.719 12.725 8.536 1.00 87.88 211 VAL A N 1
ATOM 1664 C CA . VAL A 1 211 ? 12.875 12.454 9.404 1.00 87.88 211 VAL A CA 1
ATOM 1665 C C . VAL A 1 211 ? 13.970 11.716 8.637 1.00 87.88 211 VAL A C 1
ATOM 1667 O O . VAL A 1 211 ? 15.128 12.119 8.680 1.00 87.88 211 VAL A O 1
ATOM 1670 N N . VAL A 1 212 ? 13.617 10.667 7.895 1.00 88.44 212 VAL A N 1
ATOM 1671 C CA . VAL A 1 212 ? 14.579 9.862 7.134 1.00 88.44 212 VAL A CA 1
ATOM 1672 C C . VAL A 1 212 ? 15.250 10.685 6.028 1.00 88.44 212 VAL A C 1
ATOM 1674 O O . VAL A 1 212 ? 16.476 10.666 5.925 1.00 88.44 212 VAL A O 1
ATOM 1677 N N . LEU A 1 213 ? 14.489 11.454 5.242 1.00 90.88 213 LEU A N 1
ATOM 1678 C CA . LEU A 1 213 ? 15.043 12.326 4.198 1.00 90.88 213 LEU A CA 1
ATOM 1679 C C . LEU A 1 213 ? 15.936 13.432 4.782 1.00 90.88 213 LEU A C 1
ATOM 1681 O O . LEU A 1 213 ? 16.974 13.764 4.206 1.00 90.88 213 LEU A O 1
ATOM 1685 N N . LEU A 1 214 ? 15.577 13.981 5.944 1.00 89.62 214 LEU A N 1
ATOM 1686 C CA . LEU A 1 214 ? 16.401 14.969 6.637 1.00 89.62 214 LEU A CA 1
ATOM 1687 C C . LEU A 1 214 ? 17.708 14.358 7.164 1.00 89.62 214 LEU A C 1
ATOM 1689 O O . LEU A 1 214 ? 18.767 14.969 7.038 1.00 89.62 214 LEU A O 1
ATOM 1693 N N . LEU A 1 215 ? 17.662 13.142 7.718 1.00 88.00 215 LEU A N 1
ATOM 1694 C CA . LEU A 1 215 ? 18.863 12.436 8.169 1.00 88.00 215 LEU A CA 1
ATOM 1695 C C . LEU A 1 215 ? 19.817 12.188 6.997 1.00 88.00 215 LEU A C 1
ATOM 1697 O O . LEU A 1 215 ? 20.987 12.558 7.067 1.00 88.00 215 LEU A O 1
ATOM 1701 N N . VAL A 1 216 ? 19.316 11.640 5.888 1.00 89.62 216 VAL A N 1
ATOM 1702 C CA . VAL A 1 216 ? 20.111 11.369 4.677 1.00 89.62 216 VAL A CA 1
ATOM 1703 C C . VAL A 1 216 ? 20.760 12.623 4.104 1.00 89.62 216 VAL A C 1
ATOM 1705 O O . VAL A 1 216 ? 21.884 12.548 3.607 1.00 89.62 216 VAL A O 1
ATOM 1708 N N . TYR A 1 217 ? 20.095 13.775 4.207 1.00 90.81 217 TYR A N 1
ATOM 1709 C CA . TYR A 1 217 ? 20.666 15.056 3.798 1.00 90.81 217 TYR A CA 1
ATOM 1710 C C . TYR A 1 217 ? 21.987 15.356 4.522 1.00 90.81 217 TYR A C 1
ATOM 1712 O O . TYR A 1 217 ? 22.966 15.745 3.882 1.00 90.81 217 TYR A O 1
ATOM 1720 N N . TYR A 1 218 ? 22.017 15.166 5.847 1.00 89.44 218 TYR A N 1
ATOM 1721 C CA . TYR A 1 218 ? 23.129 15.572 6.713 1.00 89.44 218 TYR A CA 1
ATOM 1722 C C . TYR A 1 218 ? 24.142 14.468 7.017 1.00 89.44 218 TYR A C 1
ATOM 1724 O O . TYR A 1 218 ? 25.279 14.791 7.356 1.00 89.44 218 TYR A O 1
ATOM 1732 N N . LEU A 1 219 ? 23.796 13.184 6.864 1.00 89.25 219 LEU A N 1
ATOM 1733 C CA . LEU A 1 219 ? 24.731 12.075 7.097 1.00 89.25 219 LEU A CA 1
ATOM 1734 C C . LEU A 1 219 ? 26.092 12.262 6.400 1.00 89.25 219 LEU A C 1
ATOM 1736 O O . LEU A 1 219 ? 27.111 12.007 7.047 1.00 89.25 219 LEU A O 1
ATOM 1740 N N . PRO A 1 220 ? 26.190 12.747 5.147 1.00 90.62 220 PRO A N 1
ATOM 1741 C CA . PRO A 1 220 ? 27.493 12.952 4.524 1.00 90.62 220 PRO A CA 1
ATOM 1742 C C . PRO A 1 220 ? 28.409 13.955 5.238 1.00 90.62 220 PRO A C 1
ATOM 1744 O O . PRO A 1 220 ? 29.630 13.827 5.144 1.00 90.62 220 PRO A O 1
ATOM 1747 N N . VAL A 1 221 ? 27.851 14.908 5.991 1.00 86.62 221 VAL A N 1
ATOM 1748 C CA . VAL A 1 221 ? 28.623 15.893 6.769 1.00 86.62 221 VAL A CA 1
ATOM 1749 C C . VAL A 1 221 ? 29.458 15.206 7.847 1.00 86.62 221 VAL A C 1
ATOM 1751 O O . VAL A 1 221 ? 30.613 15.572 8.053 1.00 86.62 221 VAL A O 1
ATOM 1754 N N . LEU A 1 222 ? 28.935 14.137 8.457 1.00 84.19 222 LEU A N 1
ATOM 1755 C CA . LEU A 1 222 ? 29.680 13.323 9.427 1.00 84.19 222 LEU A CA 1
ATOM 1756 C C . LEU A 1 222 ? 30.884 12.603 8.793 1.00 84.19 222 LEU A C 1
ATOM 1758 O O . LEU A 1 222 ? 31.817 12.228 9.494 1.00 84.19 222 LEU A O 1
ATOM 1762 N N . ALA A 1 223 ? 30.883 12.438 7.467 1.00 83.12 223 ALA A N 1
ATOM 1763 C CA . ALA A 1 223 ? 31.994 11.903 6.684 1.00 83.12 223 ALA A CA 1
ATOM 1764 C C . ALA A 1 223 ? 32.830 13.009 6.002 1.00 83.12 223 ALA A C 1
ATOM 1766 O O . ALA A 1 223 ? 33.525 12.735 5.021 1.00 83.12 223 ALA A O 1
ATOM 1767 N N . LEU A 1 224 ? 32.747 14.256 6.493 1.00 85.62 224 LEU A N 1
ATOM 1768 C CA . LEU A 1 224 ? 33.435 15.439 5.954 1.00 85.62 224 LEU A CA 1
ATOM 1769 C C . LEU A 1 224 ? 33.132 15.698 4.468 1.00 85.62 224 LEU A C 1
ATOM 1771 O O . LEU A 1 224 ? 33.995 16.117 3.693 1.00 85.62 224 LEU A O 1
ATOM 1775 N N . ARG A 1 225 ? 31.894 15.430 4.045 1.00 86.31 225 ARG A N 1
ATOM 1776 C CA . ARG A 1 225 ? 31.385 15.765 2.710 1.00 86.31 225 ARG A CA 1
ATOM 1777 C C . ARG A 1 225 ? 30.300 16.836 2.804 1.00 86.31 225 ARG A C 1
ATOM 1779 O O . ARG A 1 225 ? 29.691 17.029 3.852 1.00 86.31 225 ARG A O 1
ATOM 1786 N N . ALA A 1 226 ? 30.041 17.524 1.694 1.00 84.69 226 ALA A N 1
ATOM 1787 C CA . ALA A 1 226 ? 28.898 18.430 1.596 1.00 84.69 226 ALA A CA 1
ATOM 1788 C C . ALA A 1 226 ? 27.576 17.669 1.836 1.00 84.69 226 ALA A C 1
ATOM 1790 O O . ALA A 1 226 ? 27.533 16.464 1.580 1.00 84.69 226 ALA A O 1
ATOM 1791 N N . PRO A 1 227 ? 26.496 18.329 2.290 1.00 88.88 227 PRO A N 1
ATOM 1792 C CA . PRO A 1 227 ? 25.182 17.695 2.377 1.00 88.88 227 PRO A CA 1
ATOM 1793 C C . PRO A 1 227 ? 24.767 17.051 1.051 1.00 88.88 227 PRO A C 1
ATOM 1795 O O . PRO A 1 227 ? 25.170 17.513 -0.018 1.00 88.88 227 PRO A O 1
ATOM 1798 N N . LEU A 1 228 ? 23.958 15.990 1.105 1.00 90.56 228 LEU A N 1
ATOM 1799 C CA . LEU A 1 228 ? 23.735 15.115 -0.052 1.00 90.56 228 LEU A CA 1
ATOM 1800 C C . LEU A 1 228 ? 23.260 15.875 -1.304 1.00 90.56 228 LEU A C 1
ATOM 1802 O O . LEU A 1 228 ? 23.805 15.668 -2.389 1.00 90.56 228 LEU A O 1
ATOM 1806 N N . ALA A 1 229 ? 22.282 16.772 -1.152 1.00 89.12 229 ALA A N 1
ATOM 1807 C CA . ALA A 1 229 ? 21.721 17.532 -2.271 1.00 89.12 229 ALA A CA 1
ATOM 1808 C C . ALA A 1 229 ? 22.700 18.559 -2.868 1.00 89.12 229 ALA A C 1
ATOM 1810 O O . ALA A 1 229 ? 22.563 18.934 -4.026 1.00 89.12 229 ALA A O 1
ATOM 1811 N N . GLU A 1 230 ? 23.714 18.972 -2.105 1.00 86.62 230 GLU A N 1
ATOM 1812 C CA . GLU A 1 230 ? 24.739 19.929 -2.545 1.00 86.62 230 GLU A CA 1
ATOM 1813 C C . GLU A 1 230 ? 25.896 19.251 -3.284 1.00 86.62 230 GLU A C 1
ATOM 1815 O O . GLU A 1 230 ? 26.724 19.907 -3.915 1.00 86.62 230 GLU A O 1
ATOM 1820 N N . MET A 1 231 ? 25.993 17.923 -3.202 1.00 89.12 231 MET A N 1
ATOM 1821 C CA . MET A 1 231 ? 26.988 17.184 -3.961 1.00 89.12 231 MET A CA 1
ATOM 1822 C C . MET A 1 231 ? 26.634 17.172 -5.446 1.00 89.12 231 MET A C 1
ATOM 1824 O O . MET A 1 231 ? 25.488 16.913 -5.818 1.00 89.12 231 MET A O 1
ATOM 1828 N N . GLY A 1 232 ? 27.646 17.314 -6.305 1.00 88.50 232 GLY A N 1
ATOM 1829 C CA . GLY A 1 232 ? 27.498 17.001 -7.725 1.00 88.50 232 GLY A CA 1
ATOM 1830 C C . GLY A 1 232 ? 27.087 15.538 -7.938 1.00 88.50 232 GLY A C 1
ATOM 1831 O O . GLY A 1 232 ? 27.521 14.652 -7.192 1.00 88.50 232 GLY A O 1
ATOM 1832 N N . ARG A 1 233 ? 26.281 15.283 -8.975 1.00 89.56 233 ARG A N 1
ATOM 1833 C CA . ARG A 1 233 ? 25.655 13.983 -9.284 1.00 89.56 233 ARG A CA 1
ATOM 1834 C C . ARG A 1 233 ? 26.609 12.789 -9.167 1.00 89.56 233 ARG A C 1
ATOM 1836 O O . ARG A 1 233 ? 26.302 11.814 -8.487 1.00 89.56 233 ARG A O 1
ATOM 1843 N N . SER A 1 234 ? 27.808 12.887 -9.747 1.00 91.12 234 SER A N 1
ATOM 1844 C CA . SER A 1 234 ? 28.800 11.797 -9.740 1.00 91.12 234 SER A CA 1
ATOM 1845 C C . SER A 1 234 ? 29.354 11.478 -8.346 1.00 91.12 234 SER A C 1
ATOM 1847 O O . SER A 1 234 ? 29.578 10.315 -8.009 1.00 91.12 234 SER A O 1
ATOM 1849 N N . VAL A 1 235 ? 29.569 12.497 -7.507 1.00 93.19 235 VAL A N 1
ATOM 1850 C CA . VAL A 1 235 ? 30.028 12.326 -6.120 1.00 93.19 235 VAL A CA 1
ATOM 1851 C C . VAL A 1 235 ? 28.902 11.742 -5.274 1.00 93.19 235 VAL A C 1
ATOM 1853 O O . VAL A 1 235 ? 29.139 10.805 -4.513 1.00 93.19 235 VAL A O 1
ATOM 1856 N N . ARG A 1 236 ? 27.684 12.256 -5.463 1.00 93.81 236 ARG A N 1
ATOM 1857 C CA . ARG A 1 236 ? 26.472 11.811 -4.775 1.00 93.81 236 ARG A CA 1
ATOM 1858 C C . ARG A 1 236 ? 26.168 10.336 -5.060 1.00 93.81 236 ARG A C 1
ATOM 1860 O O . ARG A 1 236 ? 26.000 9.561 -4.124 1.00 93.81 236 ARG A O 1
ATOM 1867 N N . SER A 1 237 ? 26.190 9.937 -6.336 1.00 93.06 237 SER A N 1
ATOM 1868 C CA . SER A 1 237 ? 25.967 8.552 -6.782 1.00 93.06 237 SER A CA 1
ATOM 1869 C C . SER A 1 237 ? 27.000 7.600 -6.174 1.00 93.06 237 SER A C 1
ATOM 1871 O O . SER A 1 237 ? 26.630 6.612 -5.539 1.00 93.06 237 SER A O 1
ATOM 1873 N N . ARG A 1 238 ? 28.299 7.941 -6.237 1.00 92.62 238 ARG A N 1
ATOM 1874 C CA . ARG A 1 238 ? 29.355 7.138 -5.589 1.00 92.62 238 ARG A CA 1
ATOM 1875 C C . ARG A 1 238 ? 29.160 7.016 -4.080 1.00 92.62 238 ARG A C 1
ATOM 1877 O O . ARG A 1 238 ? 29.370 5.935 -3.541 1.00 92.62 238 ARG A O 1
ATOM 1884 N N . PHE A 1 239 ? 28.779 8.102 -3.406 1.00 92.50 239 PHE A N 1
ATOM 1885 C CA . PHE A 1 239 ? 28.541 8.099 -1.964 1.00 92.50 239 PHE A CA 1
ATOM 1886 C C . PHE A 1 239 ? 27.393 7.151 -1.591 1.00 92.50 239 PHE A C 1
ATOM 1888 O O . PHE A 1 239 ? 27.599 6.251 -0.775 1.00 92.50 239 PHE A O 1
ATOM 1895 N N . LEU A 1 240 ? 26.218 7.295 -2.218 1.00 92.12 240 LEU A N 1
ATOM 1896 C CA . LEU A 1 240 ? 25.071 6.433 -1.920 1.00 92.12 240 LEU A CA 1
ATOM 1897 C C . LEU A 1 240 ? 25.380 4.970 -2.246 1.00 92.12 240 LEU A C 1
ATOM 1899 O O . LEU A 1 240 ? 25.228 4.121 -1.375 1.00 92.12 240 LEU A O 1
ATOM 1903 N N . LYS A 1 241 ? 25.904 4.672 -3.443 1.00 91.12 241 LYS A N 1
ATOM 1904 C CA . LYS A 1 241 ? 26.238 3.297 -3.860 1.00 91.12 241 LYS A CA 1
ATOM 1905 C C . LYS A 1 241 ? 27.259 2.628 -2.936 1.00 91.12 241 LYS A C 1
ATOM 1907 O O . LYS A 1 241 ? 27.117 1.447 -2.617 1.00 91.12 241 LYS A O 1
ATOM 1912 N N . TYR A 1 242 ? 28.259 3.376 -2.463 1.00 89.06 242 TYR A N 1
ATOM 1913 C CA . TYR A 1 242 ? 29.270 2.868 -1.532 1.00 89.06 242 TYR A CA 1
ATOM 1914 C C . TYR A 1 242 ? 28.651 2.398 -0.210 1.00 89.06 242 TYR A C 1
ATOM 1916 O O . TYR A 1 242 ? 28.892 1.269 0.213 1.00 89.06 242 TYR A O 1
ATOM 1924 N N . PHE A 1 243 ? 27.841 3.243 0.436 1.00 87.81 243 PHE A N 1
ATOM 1925 C CA . PHE A 1 243 ? 27.218 2.905 1.721 1.00 87.81 243 PHE A CA 1
ATOM 1926 C C . PHE A 1 243 ? 26.021 1.963 1.576 1.00 87.81 243 PHE A C 1
ATOM 1928 O O . PHE A 1 243 ? 25.679 1.258 2.525 1.00 87.81 243 PHE A O 1
ATOM 1935 N N . PHE A 1 244 ? 25.411 1.917 0.391 1.00 85.75 244 PHE A N 1
ATOM 1936 C CA . PHE A 1 244 ? 24.313 1.011 0.094 1.00 85.75 244 PHE A CA 1
ATOM 1937 C C . PHE A 1 244 ? 24.762 -0.452 -0.000 1.00 85.75 244 PHE A C 1
ATOM 1939 O O . PHE A 1 244 ? 24.089 -1.339 0.516 1.00 85.75 244 PHE A O 1
ATOM 1946 N N . THR A 1 245 ? 25.908 -0.700 -0.642 1.0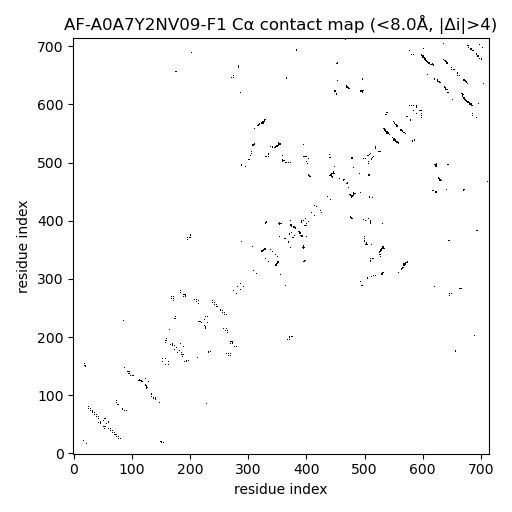0 82.38 245 THR A N 1
ATOM 1947 C CA . THR A 1 245 ? 26.394 -2.058 -0.950 1.00 82.38 245 THR A CA 1
ATOM 1948 C C . THR A 1 245 ? 27.319 -2.645 0.114 1.00 82.38 245 THR A C 1
ATOM 1950 O O . THR A 1 245 ? 27.408 -3.865 0.241 1.00 82.38 245 THR A O 1
ATOM 1953 N N . ARG A 1 246 ? 28.021 -1.813 0.893 1.00 76.12 246 ARG A N 1
ATOM 1954 C CA . ARG A 1 246 ? 28.991 -2.280 1.894 1.00 76.12 246 ARG A CA 1
ATOM 1955 C C . ARG A 1 246 ? 28.433 -2.223 3.310 1.00 76.12 246 ARG A C 1
ATOM 1957 O O . ARG A 1 246 ? 27.902 -1.200 3.732 1.00 76.12 246 ARG A O 1
ATOM 1964 N N . GLN A 1 247 ? 28.670 -3.288 4.076 1.00 72.56 247 GLN A N 1
ATOM 1965 C CA . GLN A 1 247 ? 28.557 -3.279 5.534 1.00 72.56 247 GLN A CA 1
ATOM 1966 C C . GLN A 1 247 ? 29.962 -3.169 6.146 1.00 72.56 247 GLN A C 1
ATOM 1968 O O . GLN A 1 247 ? 30.771 -4.081 5.980 1.00 72.56 247 GLN A O 1
ATOM 1973 N N . PRO A 1 248 ? 30.306 -2.054 6.813 1.00 72.44 248 PRO A N 1
ATOM 1974 C CA . PRO A 1 248 ? 31.602 -1.904 7.470 1.00 72.44 248 PRO A CA 1
ATOM 1975 C C . PRO A 1 248 ? 31.789 -2.923 8.604 1.00 72.44 248 PRO A C 1
ATOM 1977 O O . PRO A 1 248 ? 30.840 -3.254 9.305 1.00 72.44 248 PRO A O 1
ATOM 1980 N N . ASN A 1 249 ? 33.020 -3.369 8.870 1.00 71.56 249 ASN A N 1
ATOM 1981 C CA . ASN A 1 249 ? 33.295 -4.272 10.004 1.00 71.56 249 ASN A CA 1
ATOM 1982 C C . ASN A 1 249 ? 33.287 -3.553 11.370 1.00 71.56 249 ASN A C 1
ATOM 1984 O O . ASN A 1 249 ? 33.184 -4.191 12.414 1.00 71.56 249 ASN A O 1
ATOM 1988 N N . GLN A 1 250 ? 33.399 -2.221 11.380 1.00 73.44 250 GLN A N 1
ATOM 1989 C CA . GLN A 1 250 ? 33.433 -1.416 12.603 1.00 73.44 250 GLN A CA 1
ATOM 1990 C C . GLN A 1 250 ? 32.032 -0.918 12.988 1.00 73.44 250 GLN A C 1
ATOM 1992 O O . GLN A 1 250 ? 31.380 -0.232 12.199 1.00 73.44 250 GLN A O 1
ATOM 1997 N N . LYS A 1 251 ? 31.608 -1.186 14.233 1.00 74.44 251 LYS A N 1
ATOM 1998 C CA . LYS A 1 251 ? 30.276 -0.845 14.777 1.00 74.44 251 LYS A CA 1
ATOM 1999 C C . LYS A 1 251 ? 29.768 0.589 14.499 1.00 74.44 251 LYS A C 1
ATOM 2001 O O . LYS A 1 251 ? 28.628 0.708 14.055 1.00 74.44 251 LYS A O 1
ATOM 2006 N N . PRO A 1 252 ? 30.532 1.683 14.711 1.00 75.00 252 PRO A N 1
ATOM 2007 C CA . PRO A 1 252 ? 30.009 3.033 14.451 1.00 75.00 252 PRO A CA 1
ATOM 2008 C C . PRO A 1 252 ? 29.702 3.264 12.963 1.00 75.00 252 PRO A C 1
ATOM 2010 O O . PRO A 1 252 ? 28.674 3.841 12.612 1.00 75.00 252 PRO A O 1
ATOM 2013 N N . TRP A 1 253 ? 30.543 2.730 12.077 1.00 80.94 253 TRP A N 1
ATOM 2014 C CA . TRP A 1 253 ? 30.334 2.802 10.633 1.00 80.94 253 TRP A CA 1
ATOM 2015 C C . TRP A 1 253 ? 29.216 1.869 10.150 1.00 80.94 253 TRP A C 1
ATOM 2017 O O . TRP A 1 253 ? 28.577 2.170 9.144 1.00 80.94 253 TRP A O 1
ATOM 2027 N N . GLN A 1 254 ? 28.918 0.787 10.880 1.00 82.88 254 GLN A N 1
ATOM 2028 C CA . GLN A 1 254 ? 27.743 -0.053 10.622 1.00 82.88 254 GLN A CA 1
ATOM 2029 C C . GLN A 1 254 ? 26.453 0.738 10.804 1.00 82.88 254 GLN A C 1
ATOM 2031 O O . GLN A 1 254 ? 25.659 0.809 9.870 1.00 82.88 254 GLN A O 1
ATOM 2036 N N . VAL A 1 255 ? 26.274 1.394 11.955 1.00 84.19 255 VAL A N 1
ATOM 2037 C CA . VAL A 1 255 ? 25.078 2.214 12.223 1.00 84.19 255 VAL A CA 1
ATOM 2038 C C . VAL A 1 255 ? 24.937 3.313 11.172 1.00 84.19 255 VAL A C 1
ATOM 2040 O O . VAL A 1 255 ? 23.863 3.483 10.600 1.00 84.19 255 VAL A O 1
ATOM 2043 N N . TYR A 1 256 ? 26.037 3.994 10.845 1.00 86.00 256 TYR A N 1
ATOM 2044 C CA . TYR A 1 256 ? 26.062 4.989 9.777 1.00 86.00 256 TYR A CA 1
ATOM 2045 C C . TYR A 1 256 ? 25.591 4.418 8.429 1.00 86.00 256 TYR A C 1
ATOM 2047 O O . TYR A 1 256 ? 24.697 4.980 7.798 1.00 86.00 256 TYR A O 1
ATOM 2055 N N . SER A 1 257 ? 26.142 3.274 8.005 1.00 85.94 257 SER A N 1
ATOM 2056 C CA . SER A 1 257 ? 25.756 2.620 6.746 1.00 85.94 257 SER A CA 1
ATOM 2057 C C . SER A 1 257 ? 24.287 2.195 6.729 1.00 85.94 257 SER A C 1
ATOM 2059 O O . SER A 1 257 ? 23.618 2.379 5.716 1.00 85.94 257 SER A O 1
ATOM 2061 N N . ILE A 1 258 ? 23.756 1.713 7.859 1.00 85.88 258 ILE A N 1
ATOM 2062 C CA . ILE A 1 258 ? 22.350 1.318 8.000 1.00 85.88 258 ILE A CA 1
ATOM 2063 C C . ILE A 1 258 ? 21.437 2.529 7.798 1.00 85.88 258 ILE A C 1
ATOM 2065 O O . ILE A 1 258 ? 20.457 2.432 7.063 1.00 85.88 258 ILE A O 1
ATOM 2069 N N . LEU A 1 259 ? 21.769 3.679 8.391 1.00 87.19 259 LEU A N 1
ATOM 2070 C CA . LEU A 1 259 ? 20.979 4.902 8.228 1.00 87.19 259 LEU A CA 1
ATOM 2071 C C . LEU A 1 259 ? 20.988 5.399 6.773 1.00 87.19 259 LEU A C 1
ATOM 2073 O O . LEU A 1 259 ? 19.931 5.739 6.239 1.00 87.19 259 LEU A O 1
ATOM 2077 N N . VAL A 1 260 ? 22.149 5.380 6.103 1.00 88.81 260 VAL A N 1
ATOM 2078 C CA . VAL A 1 260 ? 22.242 5.733 4.673 1.00 88.81 260 VAL A CA 1
ATOM 2079 C C . VAL A 1 260 ? 21.448 4.747 3.809 1.00 88.81 260 VAL A C 1
ATOM 2081 O O . VAL A 1 260 ? 20.732 5.169 2.901 1.00 88.81 260 VAL A O 1
ATOM 2084 N N . GLN A 1 261 ? 21.525 3.445 4.095 1.00 87.81 261 GLN A N 1
ATOM 2085 C CA . GLN A 1 261 ? 20.770 2.405 3.389 1.00 87.81 261 GLN A CA 1
ATOM 2086 C C . GLN A 1 261 ? 19.266 2.594 3.541 1.00 87.81 261 GLN A C 1
ATOM 2088 O O . GLN A 1 261 ? 18.564 2.663 2.536 1.00 87.81 261 GLN A O 1
ATOM 2093 N N . MET A 1 262 ? 18.769 2.711 4.776 1.00 84.06 262 MET A N 1
ATOM 2094 C CA . MET A 1 262 ? 17.348 2.935 5.056 1.00 84.06 262 MET A CA 1
ATOM 2095 C C . MET A 1 262 ? 16.832 4.146 4.291 1.00 84.06 262 MET A C 1
ATOM 2097 O O . MET A 1 262 ? 15.816 4.073 3.604 1.00 84.06 262 MET A O 1
ATOM 2101 N N . GLY A 1 263 ? 17.577 5.242 4.351 1.00 87.19 263 GLY A N 1
ATOM 2102 C CA . GLY A 1 263 ? 17.184 6.464 3.691 1.00 87.19 263 GLY A CA 1
ATOM 2103 C C . GLY A 1 263 ? 17.253 6.433 2.169 1.00 87.19 263 GLY A C 1
ATOM 2104 O O . GLY A 1 263 ? 16.386 6.999 1.509 1.00 87.19 263 GLY A O 1
ATOM 2105 N N . THR A 1 264 ? 18.212 5.697 1.612 1.00 88.94 264 THR A N 1
ATOM 2106 C CA . THR A 1 264 ? 18.292 5.449 0.169 1.00 88.94 264 THR A CA 1
ATOM 2107 C C . THR A 1 264 ? 17.130 4.574 -0.302 1.00 88.94 264 THR A C 1
ATOM 2109 O O . THR A 1 264 ? 16.542 4.874 -1.333 1.00 88.94 264 THR A O 1
ATOM 2112 N N . ARG A 1 265 ? 16.741 3.537 0.458 1.00 87.81 265 ARG A N 1
ATOM 2113 C CA . ARG A 1 265 ? 15.576 2.688 0.136 1.00 87.81 265 ARG A CA 1
ATOM 2114 C C . ARG A 1 265 ? 14.273 3.478 0.162 1.00 87.81 265 ARG A C 1
ATOM 2116 O O . ARG A 1 265 ? 13.485 3.368 -0.770 1.00 87.81 265 ARG A O 1
ATOM 2123 N N . VAL A 1 266 ? 14.073 4.296 1.197 1.00 86.06 266 VAL A N 1
ATOM 2124 C CA . VAL A 1 266 ? 12.902 5.180 1.298 1.00 86.06 266 VAL A CA 1
ATOM 2125 C C . VAL A 1 266 ? 12.884 6.177 0.143 1.00 86.06 266 VAL A C 1
ATOM 2127 O O . VAL A 1 266 ? 11.864 6.309 -0.524 1.00 86.06 266 VAL A O 1
ATOM 2130 N N . GLY A 1 267 ? 14.010 6.840 -0.135 1.00 90.06 267 GLY A N 1
ATOM 2131 C CA . GLY A 1 267 ? 14.118 7.767 -1.260 1.00 90.06 267 GLY A CA 1
ATOM 2132 C C . GLY A 1 267 ? 13.819 7.093 -2.599 1.00 90.06 267 GLY A C 1
ATOM 2133 O O . GLY A 1 267 ? 13.027 7.619 -3.364 1.00 90.06 267 GLY A O 1
ATOM 2134 N N . HIS A 1 268 ? 14.361 5.895 -2.836 1.00 89.25 268 HIS A N 1
ATOM 2135 C CA . HIS A 1 268 ? 14.102 5.101 -4.038 1.00 89.25 268 HIS A CA 1
ATOM 2136 C C . HIS A 1 268 ? 12.618 4.749 -4.202 1.00 89.25 268 HIS A C 1
ATOM 2138 O O . HIS A 1 268 ? 12.053 4.939 -5.274 1.00 89.25 268 HIS A O 1
ATOM 2144 N N . GLN A 1 269 ? 11.962 4.275 -3.137 1.00 87.25 269 GLN A N 1
ATOM 2145 C CA . GLN A 1 269 ? 10.526 3.985 -3.171 1.00 87.25 269 GLN A CA 1
ATOM 2146 C C . GLN A 1 269 ? 9.714 5.243 -3.487 1.00 87.25 269 GLN A C 1
ATOM 2148 O O . GLN A 1 269 ? 8.894 5.219 -4.396 1.00 87.25 269 GLN A O 1
ATOM 2153 N N . LEU A 1 270 ? 9.977 6.358 -2.799 1.00 88.69 270 LEU A N 1
ATOM 2154 C CA . LEU A 1 270 ? 9.288 7.624 -3.061 1.00 88.69 270 LEU A CA 1
ATOM 2155 C C . LEU A 1 270 ? 9.533 8.118 -4.494 1.00 88.69 270 LEU A C 1
ATOM 2157 O O . LEU A 1 270 ? 8.593 8.542 -5.158 1.00 88.69 270 LEU A O 1
ATOM 2161 N N . THR A 1 271 ? 10.761 8.016 -5.006 1.00 92.38 271 THR A N 1
ATOM 2162 C CA . THR A 1 271 ? 11.070 8.339 -6.402 1.00 92.38 271 THR A CA 1
ATOM 2163 C C . THR A 1 271 ? 10.281 7.459 -7.370 1.00 92.38 271 THR A C 1
ATOM 2165 O O . THR A 1 271 ? 9.719 7.997 -8.318 1.00 92.38 271 THR A O 1
ATOM 2168 N N . ALA A 1 272 ? 10.178 6.146 -7.128 1.00 91.44 272 ALA A N 1
ATOM 2169 C CA . ALA A 1 272 ? 9.366 5.254 -7.957 1.00 91.44 272 ALA A CA 1
ATOM 2170 C C . ALA A 1 272 ? 7.892 5.695 -7.984 1.00 91.44 272 ALA A C 1
ATOM 2172 O O . ALA A 1 272 ? 7.315 5.810 -9.065 1.00 91.44 272 ALA A O 1
ATOM 2173 N N . LEU A 1 273 ? 7.312 6.019 -6.819 1.00 88.88 273 LEU A N 1
ATOM 2174 C CA . LEU A 1 273 ? 5.941 6.535 -6.720 1.00 88.88 273 LEU A CA 1
ATOM 2175 C C . LEU A 1 273 ? 5.772 7.839 -7.517 1.00 88.88 273 LEU A C 1
ATOM 2177 O O . LEU A 1 273 ? 4.823 7.981 -8.278 1.00 88.88 273 LEU A O 1
ATOM 2181 N N . GLY A 1 274 ? 6.688 8.799 -7.353 1.00 90.12 274 GLY A N 1
ATOM 2182 C CA . GLY A 1 274 ? 6.589 10.110 -8.001 1.00 90.12 274 GLY A CA 1
ATOM 2183 C C . GLY A 1 274 ? 6.836 10.085 -9.509 1.00 90.12 274 GLY A C 1
ATOM 2184 O O . GLY A 1 274 ? 6.211 10.853 -10.240 1.00 90.12 274 GLY A O 1
ATOM 2185 N N . TYR A 1 275 ? 7.743 9.219 -9.968 1.00 94.12 275 TYR A N 1
ATOM 2186 C CA . TYR A 1 275 ? 8.137 9.117 -11.371 1.00 94.12 275 TYR A CA 1
ATOM 2187 C C . TYR A 1 275 ? 7.108 8.326 -12.179 1.00 94.12 275 TYR A C 1
ATOM 2189 O O . TYR A 1 275 ? 6.567 8.848 -13.148 1.00 94.12 275 TYR A O 1
ATOM 2197 N N . TYR A 1 276 ? 6.776 7.100 -11.756 1.00 93.44 276 TYR A N 1
ATOM 2198 C CA . TYR A 1 276 ? 5.900 6.209 -12.527 1.00 93.44 276 TYR A CA 1
ATOM 2199 C C . TYR A 1 276 ? 4.404 6.522 -12.381 1.00 93.44 276 TYR A C 1
ATOM 2201 O O . TYR A 1 276 ? 3.599 5.953 -13.115 1.00 93.44 276 TYR A O 1
ATOM 2209 N N . ASN A 1 277 ? 4.010 7.455 -11.506 1.00 89.69 277 ASN A N 1
ATOM 2210 C CA . ASN A 1 277 ? 2.657 8.023 -11.545 1.00 89.69 277 ASN A CA 1
ATOM 2211 C C . ASN A 1 277 ? 2.466 9.036 -12.687 1.00 89.69 277 ASN A C 1
ATOM 2213 O O . ASN A 1 277 ? 1.337 9.309 -13.096 1.00 89.69 277 ASN A O 1
ATOM 2217 N N . ASP A 1 278 ? 3.553 9.638 -13.175 1.00 91.50 278 ASP A N 1
ATOM 2218 C CA . ASP A 1 278 ? 3.490 10.703 -14.170 1.00 91.50 278 ASP A CA 1
ATOM 2219 C C . ASP A 1 278 ? 3.279 10.117 -15.581 1.00 91.50 278 ASP A C 1
ATOM 2221 O O . ASP A 1 278 ? 4.062 9.265 -16.013 1.00 91.50 278 ASP A O 1
ATOM 2225 N N . PRO A 1 279 ? 2.271 10.583 -16.344 1.00 90.69 279 PRO A N 1
ATOM 2226 C CA . PRO A 1 279 ? 2.029 10.089 -17.697 1.00 90.69 279 PRO A CA 1
ATOM 2227 C C . PRO A 1 279 ? 3.223 10.251 -18.652 1.00 90.69 279 PRO A C 1
ATOM 2229 O O . PRO A 1 279 ? 3.331 9.494 -19.615 1.00 90.69 279 PRO A O 1
ATOM 2232 N N . ARG A 1 280 ? 4.150 11.188 -18.397 1.00 92.56 280 ARG A N 1
ATOM 2233 C CA . ARG A 1 280 ? 5.384 11.318 -19.193 1.00 92.56 280 ARG A CA 1
ATOM 2234 C C . ARG A 1 280 ? 6.271 10.075 -19.074 1.00 92.56 280 ARG A C 1
ATOM 2236 O O . ARG A 1 280 ? 6.845 9.647 -20.068 1.00 92.56 280 ARG A O 1
ATOM 2243 N N . ALA A 1 281 ? 6.340 9.461 -17.890 1.00 93.38 281 ALA A N 1
ATOM 2244 C CA . ALA A 1 281 ? 7.087 8.221 -17.676 1.00 93.38 281 ALA A CA 1
ATOM 2245 C C . ALA A 1 281 ? 6.401 7.004 -18.320 1.00 93.38 281 ALA A C 1
ATOM 2247 O O . ALA A 1 281 ? 7.075 6.053 -18.711 1.00 93.38 281 ALA A O 1
ATOM 2248 N N . HIS A 1 282 ? 5.069 7.029 -18.467 1.00 93.12 282 HIS A N 1
ATOM 2249 C CA . HIS A 1 282 ? 4.308 5.934 -19.087 1.00 93.12 282 HIS A CA 1
ATOM 2250 C C . HIS A 1 282 ? 4.732 5.697 -20.537 1.00 93.12 282 HIS A C 1
ATOM 2252 O O . HIS A 1 282 ? 4.838 4.548 -20.952 1.00 93.12 282 HIS A O 1
ATOM 2258 N N . GLN A 1 283 ? 5.055 6.760 -21.278 1.00 87.50 283 GLN A N 1
ATOM 2259 C CA . GLN A 1 283 ? 5.539 6.650 -22.657 1.00 87.50 283 GLN A CA 1
ATOM 2260 C C . GLN A 1 283 ? 6.894 5.935 -22.747 1.00 87.50 283 GLN A C 1
ATOM 2262 O O . GLN A 1 283 ? 7.074 5.097 -23.626 1.00 87.50 283 GLN A O 1
ATOM 2267 N N . GLU A 1 284 ? 7.827 6.211 -21.828 1.00 90.81 284 GLU A N 1
ATOM 2268 C CA . GLU A 1 284 ? 9.161 5.587 -21.837 1.00 90.81 284 GLU A CA 1
ATOM 2269 C C . GLU A 1 284 ? 9.118 4.081 -21.566 1.00 90.81 284 GLU A C 1
ATOM 2271 O O . GLU A 1 284 ? 9.896 3.328 -22.145 1.00 90.81 284 GLU A O 1
ATOM 2276 N N . ILE A 1 285 ? 8.206 3.638 -20.699 1.00 93.25 285 ILE A N 1
ATOM 2277 C CA . ILE A 1 285 ? 8.000 2.210 -20.408 1.00 93.25 285 ILE A CA 1
ATOM 2278 C C . ILE A 1 285 ? 6.952 1.577 -21.335 1.00 93.25 285 ILE A C 1
ATOM 2280 O O . ILE A 1 285 ? 6.580 0.421 -21.152 1.00 93.25 285 ILE A O 1
ATOM 2284 N N . GLY A 1 286 ? 6.428 2.359 -22.285 1.00 91.25 286 GLY A N 1
ATOM 2285 C CA . GLY A 1 286 ? 5.341 2.017 -23.196 1.00 91.25 286 GLY A CA 1
ATOM 2286 C C . GLY A 1 286 ? 4.085 1.465 -22.507 1.00 91.25 286 GLY A C 1
ATOM 2287 O O . GLY A 1 286 ? 3.426 0.565 -23.023 1.00 91.25 286 GLY A O 1
ATOM 2288 N N . TYR A 1 287 ? 3.738 1.997 -21.340 1.00 93.81 287 TYR A N 1
ATOM 2289 C CA . TYR A 1 287 ? 2.458 1.753 -20.689 1.00 93.81 287 TYR A CA 1
ATOM 2290 C C . TYR A 1 287 ? 1.375 2.645 -21.304 1.00 93.81 287 TYR A C 1
ATOM 2292 O O . TYR A 1 287 ? 1.557 3.853 -21.451 1.00 93.81 287 TYR A O 1
ATOM 2300 N N . LEU A 1 288 ? 0.221 2.052 -21.610 1.00 92.75 288 LEU A N 1
ATOM 2301 C CA . LEU A 1 288 ? -1.000 2.782 -21.938 1.00 92.75 288 LEU A CA 1
ATOM 2302 C C . LEU A 1 288 ? -2.053 2.488 -20.874 1.00 92.75 288 LEU A C 1
ATOM 2304 O O . LEU A 1 288 ? -2.326 1.320 -20.554 1.00 92.75 288 LEU A O 1
ATOM 2308 N N . ARG A 1 289 ? -2.677 3.555 -20.373 1.00 92.50 289 ARG A N 1
ATOM 2309 C CA . ARG A 1 289 ? -3.887 3.464 -19.551 1.00 92.50 289 ARG A CA 1
ATOM 2310 C C . ARG A 1 289 ? -4.949 2.705 -20.318 1.00 92.50 289 ARG A C 1
ATOM 2312 O O . ARG A 1 289 ? -5.022 2.828 -21.538 1.00 92.50 289 ARG A O 1
ATOM 2319 N N . PHE A 1 290 ? -5.769 1.936 -19.618 1.00 92.31 290 PHE A N 1
ATOM 2320 C CA . PHE A 1 290 ? -6.861 1.197 -20.222 1.00 92.31 290 PHE A CA 1
ATOM 2321 C C . PHE A 1 290 ? -7.721 2.105 -21.103 1.00 92.31 290 PHE A C 1
ATOM 2323 O O . PHE A 1 290 ? -7.923 1.763 -22.257 1.00 92.31 290 PHE A O 1
ATOM 2330 N N . THR A 1 291 ? -8.126 3.296 -20.659 1.00 91.00 291 THR A N 1
ATOM 2331 C CA . THR A 1 291 ? -8.930 4.209 -21.499 1.00 91.00 291 THR A CA 1
ATOM 2332 C C . THR A 1 291 ? -8.261 4.640 -22.805 1.00 91.00 291 THR A C 1
ATOM 2334 O O . THR A 1 291 ? -8.964 5.030 -23.731 1.00 91.00 291 THR A O 1
ATOM 2337 N N . ASP A 1 292 ? -6.934 4.547 -22.892 1.00 91.75 292 ASP A N 1
ATOM 2338 C CA . ASP A 1 292 ? -6.141 5.014 -24.032 1.00 91.75 292 ASP A CA 1
ATOM 2339 C C . ASP A 1 292 ? -5.660 3.851 -24.925 1.00 91.75 292 ASP A C 1
ATOM 2341 O O . ASP A 1 292 ? -4.980 4.067 -25.931 1.00 91.75 292 ASP A O 1
ATOM 2345 N N . ARG A 1 293 ? -5.975 2.594 -24.568 1.00 91.06 293 ARG A N 1
ATOM 2346 C CA . ARG A 1 293 ? -5.566 1.413 -25.343 1.00 91.06 293 ARG A CA 1
ATOM 2347 C C . ARG A 1 293 ? -6.414 1.258 -26.611 1.00 91.06 293 ARG A C 1
ATOM 2349 O O . ARG A 1 293 ? -7.635 1.375 -26.544 1.00 91.06 293 ARG A O 1
ATOM 2356 N N . PRO A 1 294 ? -5.814 0.837 -27.740 1.00 88.38 294 PRO A N 1
ATOM 2357 C CA . PRO A 1 294 ? -6.569 0.492 -28.949 1.00 88.38 294 PRO A CA 1
ATOM 2358 C C . PRO A 1 294 ? -7.546 -0.680 -28.768 1.00 88.38 294 PRO A C 1
ATOM 2360 O O . PRO A 1 294 ? -8.521 -0.782 -29.503 1.00 88.38 294 PRO A O 1
ATOM 2363 N N . SER A 1 295 ? -7.278 -1.575 -27.811 1.00 84.19 295 SER A N 1
ATOM 2364 C CA . SER A 1 295 ? -8.132 -2.725 -27.481 1.00 84.19 295 SER A CA 1
ATOM 2365 C C . SER A 1 295 ? -9.364 -2.358 -26.650 1.00 84.19 295 SER A C 1
ATOM 2367 O O . SER A 1 295 ? -10.200 -3.222 -26.385 1.00 84.19 295 SER A O 1
ATOM 2369 N N . THR A 1 296 ? -9.483 -1.105 -26.214 1.00 86.94 296 THR A N 1
ATOM 2370 C CA . THR A 1 296 ? -10.560 -0.680 -25.325 1.00 86.94 296 THR A CA 1
ATOM 2371 C C . THR A 1 296 ? -11.876 -0.553 -26.079 1.00 86.94 296 THR A C 1
ATOM 2373 O O . THR A 1 296 ? -11.917 0.086 -27.134 1.00 86.94 296 THR A O 1
ATOM 2376 N N . PRO A 1 297 ? -12.972 -1.135 -25.554 1.00 84.75 297 PRO A N 1
ATOM 2377 C CA . PRO A 1 297 ? -14.277 -1.005 -26.179 1.00 84.75 297 PRO A CA 1
ATOM 2378 C C . PRO A 1 297 ? -14.688 0.468 -26.322 1.00 84.75 297 PRO A C 1
ATOM 2380 O O . PRO A 1 297 ? -14.492 1.250 -25.389 1.00 84.75 297 PRO A O 1
ATOM 2383 N N . PRO A 1 298 ? -15.311 0.859 -27.450 1.00 80.19 298 PRO A N 1
ATOM 2384 C CA . PRO A 1 298 ? -15.712 2.247 -27.690 1.00 80.19 298 PRO A CA 1
ATOM 2385 C C . PRO A 1 298 ? -16.816 2.718 -26.734 1.00 80.19 298 PRO A C 1
ATOM 2387 O O . PRO A 1 298 ? -16.975 3.915 -26.506 1.00 80.19 298 PRO A O 1
ATOM 2390 N N . VAL A 1 299 ? -17.587 1.780 -26.178 1.00 81.06 299 VAL A N 1
ATOM 2391 C CA . VAL A 1 299 ? -18.625 2.040 -25.181 1.00 81.06 299 VAL A CA 1
ATOM 2392 C C . VAL A 1 299 ? -18.225 1.353 -23.886 1.00 81.06 299 VAL A C 1
ATOM 2394 O O . VAL A 1 299 ? -18.070 0.135 -23.843 1.00 81.06 299 VAL A O 1
ATOM 2397 N N . LEU A 1 300 ? -18.075 2.152 -22.832 1.00 83.50 300 LEU A N 1
ATOM 2398 C CA . LEU A 1 300 ? -17.769 1.686 -21.486 1.00 83.50 300 LEU A CA 1
ATOM 2399 C C . LEU A 1 300 ? -19.012 1.878 -20.620 1.00 83.50 300 LEU A C 1
ATOM 2401 O O . LEU A 1 300 ? -19.242 2.952 -20.061 1.00 83.50 300 LEU A O 1
ATOM 2405 N N . ASP A 1 301 ? -19.851 0.850 -20.561 1.00 81.88 301 ASP A N 1
ATOM 2406 C CA . ASP A 1 301 ? -21.053 0.864 -19.741 1.00 81.88 301 ASP A CA 1
ATOM 2407 C C . ASP A 1 301 ? -20.704 0.740 -18.250 1.00 81.88 301 ASP A C 1
ATOM 2409 O O . ASP A 1 301 ? -19.747 0.073 -17.847 1.00 81.88 301 ASP A O 1
ATOM 2413 N N . ARG A 1 302 ? -21.485 1.427 -17.413 1.00 75.00 302 ARG A N 1
ATOM 2414 C CA . ARG A 1 302 ? -21.336 1.411 -15.955 1.00 75.00 302 ARG A CA 1
ATOM 2415 C C . ARG A 1 302 ? -22.706 1.236 -15.303 1.00 75.00 302 ARG A C 1
ATOM 2417 O O . ARG A 1 302 ? -23.561 2.106 -15.477 1.00 75.00 302 ARG A O 1
ATOM 2424 N N . PRO A 1 303 ? -22.936 0.144 -14.558 1.00 71.00 303 PRO A N 1
ATOM 2425 C CA . PRO A 1 303 ? -24.132 0.002 -13.737 1.00 71.00 303 PRO A CA 1
ATOM 2426 C C . PRO A 1 303 ? -24.211 1.118 -12.678 1.00 71.00 303 PRO A C 1
ATOM 2428 O O . PRO A 1 303 ? -23.247 1.346 -11.957 1.00 71.00 303 PRO A O 1
ATOM 2431 N N . ASP A 1 304 ? -25.356 1.793 -12.524 1.00 71.62 304 ASP A N 1
ATOM 2432 C CA . ASP A 1 304 ? -25.552 2.758 -11.424 1.00 71.62 304 ASP A CA 1
ATOM 2433 C C . ASP A 1 304 ? -25.919 2.020 -10.124 1.00 71.62 304 ASP A C 1
ATOM 2435 O O . ASP A 1 304 ? -27.090 1.908 -9.748 1.00 71.62 304 ASP A O 1
ATOM 2439 N N . LYS A 1 305 ? -24.915 1.449 -9.447 1.00 76.38 305 LYS A N 1
ATOM 2440 C CA . LYS A 1 305 ? -25.093 0.780 -8.149 1.00 76.38 305 LYS A CA 1
ATOM 2441 C C . LYS A 1 305 ? -24.811 1.754 -7.007 1.00 76.38 305 LYS A C 1
ATOM 2443 O O . LYS A 1 305 ? -23.678 1.898 -6.557 1.00 76.38 305 LYS A O 1
ATOM 2448 N N . LYS A 1 306 ? -25.856 2.409 -6.497 1.00 79.81 306 LYS A N 1
ATOM 2449 C CA . LYS A 1 306 ? -25.729 3.320 -5.347 1.00 79.81 306 LYS A CA 1
ATOM 2450 C C . LYS A 1 306 ? -25.822 2.571 -4.026 1.00 79.81 306 LYS A C 1
ATOM 2452 O O . LYS A 1 306 ? -26.837 1.937 -3.739 1.00 79.81 306 LYS A O 1
ATOM 2457 N N . LEU A 1 307 ? -24.794 2.724 -3.196 1.00 92.12 307 LEU A N 1
ATOM 2458 C CA . LEU A 1 307 ? -24.788 2.270 -1.810 1.00 92.12 307 LEU A CA 1
ATOM 2459 C C . LEU A 1 307 ? -25.144 3.431 -0.871 1.00 92.12 307 LEU A C 1
ATOM 2461 O O . LEU A 1 307 ? -24.585 4.524 -0.968 1.00 92.12 307 LEU A O 1
ATOM 2465 N N . GLN A 1 308 ? -26.070 3.197 0.058 1.00 93.62 308 GLN A N 1
ATOM 2466 C CA . GLN A 1 308 ? -26.410 4.138 1.123 1.00 93.62 308 GLN A CA 1
ATOM 2467 C C . GLN A 1 308 ? -25.438 3.958 2.289 1.00 93.62 308 GLN A C 1
ATOM 2469 O O . GLN A 1 308 ? -25.452 2.935 2.977 1.00 93.62 308 GLN A O 1
ATOM 2474 N N . VAL A 1 309 ? -24.601 4.965 2.524 1.00 96.00 309 VAL A N 1
ATOM 2475 C CA . VAL A 1 309 ? -23.564 4.932 3.558 1.00 96.00 309 VAL A CA 1
ATOM 2476 C C . VAL A 1 309 ? -23.651 6.198 4.395 1.00 96.00 309 VAL A C 1
ATOM 2478 O O . VAL A 1 309 ? -23.572 7.296 3.854 1.00 96.00 309 VAL A O 1
ATOM 2481 N N . LEU A 1 310 ? -23.780 6.030 5.708 1.00 95.94 310 LEU A N 1
ATOM 2482 C CA . LEU A 1 310 ? -23.718 7.117 6.675 1.00 95.94 310 LEU A CA 1
ATOM 2483 C C . LEU A 1 310 ? -22.281 7.615 6.816 1.00 95.94 310 LEU A C 1
ATOM 2485 O O . LEU A 1 310 ? -21.316 6.838 6.785 1.00 95.94 310 LEU A O 1
ATOM 2489 N N . ARG A 1 311 ? -22.157 8.920 7.003 1.00 95.38 311 ARG A N 1
ATOM 2490 C CA . ARG A 1 311 ? -20.913 9.652 7.224 1.00 95.38 311 ARG A CA 1
ATOM 2491 C C . ARG A 1 311 ? -20.894 10.297 8.605 1.00 95.38 311 ARG A C 1
ATOM 2493 O O . ARG A 1 311 ? -21.946 10.410 9.236 1.00 95.38 311 ARG A O 1
ATOM 2500 N N . PRO A 1 312 ? -19.724 10.781 9.066 1.00 94.75 312 PRO A N 1
ATOM 2501 C CA . PRO A 1 312 ? -19.629 11.486 10.339 1.00 94.75 312 PRO A CA 1
ATOM 2502 C C . PRO A 1 312 ? -20.672 12.603 10.495 1.00 94.75 312 PRO A C 1
ATOM 2504 O O . PRO A 1 312 ? -21.297 12.713 11.546 1.00 94.75 312 PRO A O 1
ATOM 2507 N N . TRP A 1 313 ? -20.915 13.403 9.454 1.00 93.69 313 TRP A N 1
ATOM 2508 C CA . TRP A 1 313 ? -21.880 14.513 9.493 1.00 93.69 313 TRP A CA 1
ATOM 2509 C C . TRP A 1 313 ? -23.355 14.081 9.498 1.00 93.69 313 TRP A C 1
ATOM 2511 O O . TRP A 1 313 ? -24.204 14.882 9.878 1.00 93.69 313 TRP A O 1
ATOM 2521 N N . ASP A 1 314 ? -23.667 12.829 9.148 1.00 94.00 314 ASP A N 1
ATOM 2522 C CA . ASP A 1 314 ? -25.028 12.279 9.253 1.00 94.00 314 ASP A CA 1
ATOM 2523 C C . ASP A 1 314 ? -25.358 11.828 10.688 1.00 94.00 314 ASP A C 1
ATOM 2525 O O . ASP A 1 314 ? -26.507 11.511 11.000 1.00 94.00 314 ASP A O 1
ATOM 2529 N N . VAL A 1 315 ? -24.348 11.787 11.567 1.00 92.81 315 VAL A N 1
ATOM 2530 C CA . VAL A 1 315 ? -24.459 11.400 12.978 1.00 92.81 315 VAL A CA 1
ATOM 2531 C C . VAL A 1 315 ? -24.105 12.613 13.854 1.00 92.81 315 VAL A C 1
ATOM 2533 O O . VAL A 1 315 ? -22.937 12.816 14.206 1.00 92.81 315 VAL A O 1
ATOM 2536 N N . PRO A 1 316 ? -25.091 13.460 14.205 1.00 85.69 316 PRO A N 1
ATOM 2537 C CA . PRO A 1 316 ? -24.839 14.664 14.998 1.00 85.69 316 PRO A CA 1
ATOM 2538 C C . PRO A 1 316 ? -24.549 14.361 16.477 1.00 85.69 316 PRO A C 1
ATOM 2540 O O . PRO A 1 316 ? -23.875 15.148 17.137 1.00 85.69 316 PRO A O 1
ATOM 2543 N N . GLY A 1 317 ? -25.047 13.234 16.995 1.00 88.25 317 GLY A N 1
ATOM 2544 C CA . GLY A 1 317 ? -24.848 12.809 18.380 1.00 88.25 317 GLY A CA 1
ATOM 2545 C C . GLY A 1 317 ? -23.517 12.097 18.627 1.00 88.25 317 GLY A C 1
ATOM 2546 O O . GLY A 1 317 ? -22.814 11.687 17.706 1.00 88.25 317 GLY A O 1
ATOM 2547 N N . ASP A 1 318 ? -23.202 11.912 19.903 1.00 89.88 318 ASP A N 1
ATOM 2548 C CA . ASP A 1 318 ? -22.074 11.123 20.406 1.00 89.88 318 ASP A CA 1
ATOM 2549 C C . ASP A 1 318 ? -22.450 9.655 20.677 1.00 89.88 318 ASP A C 1
ATOM 2551 O O . ASP A 1 318 ? -21.593 8.854 21.050 1.00 89.88 318 ASP A O 1
ATOM 2555 N N . VAL A 1 319 ? -23.713 9.277 20.451 1.00 88.88 319 VAL A N 1
ATOM 2556 C CA . VAL A 1 319 ? -24.207 7.904 20.579 1.00 88.88 319 VAL A CA 1
ATOM 2557 C C . VAL A 1 319 ? -25.009 7.502 19.340 1.00 88.88 319 VAL A C 1
ATOM 2559 O O . VAL A 1 319 ? -25.898 8.224 18.894 1.00 88.88 319 VAL A O 1
ATOM 2562 N N . VAL A 1 320 ? -24.722 6.312 18.815 1.00 89.44 320 VAL A N 1
ATOM 2563 C CA . VAL A 1 320 ? -25.523 5.616 17.803 1.00 89.44 320 VAL A CA 1
ATOM 2564 C C . VAL A 1 320 ? -26.292 4.498 18.509 1.00 89.44 320 VAL A C 1
ATOM 2566 O O . VAL A 1 320 ? -25.725 3.448 18.824 1.00 89.44 320 VAL A O 1
ATOM 2569 N N . ASP A 1 321 ? -27.574 4.746 18.790 1.00 78.56 321 ASP A N 1
ATOM 2570 C CA . ASP A 1 321 ? -28.441 3.886 19.612 1.00 78.56 321 ASP A CA 1
ATOM 2571 C C . ASP A 1 321 ? -29.782 3.582 18.914 1.00 78.56 321 ASP A C 1
ATOM 2573 O O . ASP A 1 321 ? -30.858 3.873 19.429 1.00 78.56 321 ASP A O 1
ATOM 2577 N N . ASP A 1 322 ? -29.732 2.997 17.710 1.00 72.75 322 ASP A N 1
ATOM 2578 C CA . ASP A 1 322 ? -30.948 2.624 16.962 1.00 72.75 322 ASP A CA 1
ATOM 2579 C C . ASP A 1 322 ? -31.340 1.151 17.165 1.00 72.75 322 ASP A C 1
ATOM 2581 O O . ASP A 1 322 ? -31.695 0.451 16.212 1.00 72.75 322 ASP A O 1
ATOM 2585 N N . SER A 1 323 ? -31.316 0.633 18.398 1.00 84.25 323 SER A N 1
ATOM 2586 C CA . SER A 1 323 ? -31.797 -0.729 18.716 1.00 84.25 323 SER A CA 1
ATOM 2587 C C . SER A 1 323 ? -31.255 -1.838 17.781 1.00 84.25 323 SER A C 1
ATOM 2589 O O . SER A 1 323 ? -31.994 -2.758 17.419 1.00 84.25 323 SER A O 1
ATOM 2591 N N . TYR A 1 324 ? -29.994 -1.739 17.339 1.00 95.06 324 TYR A N 1
ATOM 2592 C CA . TYR A 1 324 ? -29.405 -2.707 16.409 1.00 95.06 324 TYR A CA 1
ATOM 2593 C C . TYR A 1 324 ? -29.291 -4.087 17.056 1.00 95.06 324 TYR A C 1
ATOM 2595 O O . TYR A 1 324 ? -28.853 -4.229 18.203 1.00 95.06 324 TYR A O 1
ATOM 2603 N N . ASP A 1 325 ? -29.650 -5.119 16.298 1.00 96.50 325 ASP A N 1
ATOM 2604 C CA . ASP A 1 325 ? -29.485 -6.501 16.734 1.00 96.50 325 ASP A CA 1
ATOM 2605 C C . ASP A 1 325 ? -28.003 -6.887 16.688 1.00 96.50 325 ASP A C 1
ATOM 2607 O O . ASP A 1 325 ? -27.481 -7.461 17.644 1.00 96.50 325 ASP A O 1
ATOM 2611 N N . VAL A 1 326 ? -27.302 -6.496 15.618 1.00 97.31 326 VAL A N 1
ATOM 2612 C CA . VAL A 1 326 ? -25.886 -6.820 15.416 1.00 97.31 326 VAL A CA 1
ATOM 2613 C C . VAL A 1 326 ? -25.113 -5.599 14.921 1.00 97.31 326 VAL A C 1
ATOM 2615 O O . VAL A 1 326 ? -25.517 -4.941 13.965 1.00 97.31 326 VAL A O 1
ATOM 2618 N N . CYS A 1 327 ? -23.966 -5.325 15.541 1.00 97.62 327 CYS A N 1
ATOM 2619 C CA . CYS A 1 327 ? -22.960 -4.401 15.029 1.00 97.62 327 CYS A CA 1
ATOM 2620 C C . CYS A 1 327 ? -21.753 -5.184 14.495 1.00 97.62 327 CYS A C 1
ATOM 2622 O O . CYS A 1 327 ? -21.100 -5.919 15.237 1.00 97.62 327 CYS A O 1
ATOM 2624 N N . ILE A 1 328 ? -21.423 -5.012 13.219 1.00 98.62 328 ILE A N 1
ATOM 2625 C CA . ILE A 1 328 ? -20.298 -5.669 12.550 1.00 98.62 328 ILE A CA 1
ATOM 2626 C C . ILE A 1 328 ? -19.189 -4.644 12.316 1.00 98.62 328 ILE A C 1
ATOM 2628 O O . ILE A 1 328 ? -19.410 -3.592 11.722 1.00 98.62 328 ILE A O 1
ATOM 2632 N N . ILE A 1 329 ? -17.984 -4.939 12.791 1.00 98.50 329 ILE A N 1
ATOM 2633 C CA . ILE A 1 329 ? -16.826 -4.048 12.675 1.00 98.50 329 ILE A CA 1
ATOM 2634 C C . ILE A 1 329 ? -16.005 -4.482 11.463 1.00 98.50 329 ILE A C 1
ATOM 2636 O O . ILE A 1 329 ? -15.323 -5.501 11.531 1.00 98.50 329 ILE A O 1
ATOM 2640 N N . GLY A 1 330 ? -16.058 -3.705 10.387 1.00 98.25 330 GLY A N 1
ATOM 2641 C CA . GLY A 1 330 ? -15.392 -3.949 9.109 1.00 98.25 330 GLY A CA 1
ATOM 2642 C C . GLY A 1 330 ? -16.360 -4.371 8.003 1.00 98.25 330 GLY A C 1
ATOM 2643 O O . GLY A 1 330 ? -17.229 -5.221 8.203 1.00 98.25 330 GLY A O 1
ATOM 2644 N N . THR A 1 331 ? -16.179 -3.798 6.810 1.00 98.44 331 THR A N 1
ATOM 2645 C CA . THR A 1 331 ? -17.014 -4.052 5.615 1.00 98.44 331 THR A CA 1
ATOM 2646 C C . THR A 1 331 ? -16.352 -4.955 4.569 1.00 98.44 331 THR A C 1
ATOM 2648 O O . THR A 1 331 ? -16.795 -5.022 3.426 1.00 98.44 331 THR A O 1
ATOM 2651 N N . GLY A 1 332 ? -15.286 -5.662 4.955 1.00 97.44 332 GLY A N 1
ATOM 2652 C CA . GLY A 1 332 ? -14.575 -6.614 4.098 1.00 97.44 332 GLY A CA 1
ATOM 2653 C C . GLY A 1 332 ? -15.344 -7.914 3.824 1.00 97.44 332 GLY A C 1
ATOM 2654 O O . GLY A 1 332 ? -16.505 -8.056 4.200 1.00 97.44 332 GLY A O 1
ATOM 2655 N N . ALA A 1 333 ? -14.664 -8.892 3.211 1.00 95.94 333 ALA A N 1
ATOM 2656 C CA . ALA A 1 333 ? -15.250 -10.160 2.747 1.00 95.94 333 ALA A CA 1
ATOM 2657 C C . ALA A 1 333 ? -16.145 -10.859 3.787 1.00 95.94 333 ALA A C 1
ATOM 2659 O O . ALA A 1 333 ? -17.311 -11.143 3.514 1.00 95.94 333 ALA A O 1
ATOM 2660 N N . GLY A 1 334 ? -15.617 -11.102 4.991 1.00 95.56 334 GLY A N 1
ATOM 2661 C CA . GLY A 1 334 ? -16.369 -11.766 6.058 1.00 95.56 334 GLY A CA 1
ATOM 2662 C C . GLY A 1 334 ? -17.508 -10.903 6.604 1.00 95.56 334 GLY A C 1
ATOM 2663 O O . GLY A 1 334 ? -18.629 -11.382 6.757 1.00 95.56 334 GLY A O 1
ATOM 2664 N N . GLY A 1 335 ? -17.237 -9.621 6.862 1.00 97.81 335 GLY A N 1
ATOM 2665 C CA . GLY A 1 335 ? -18.194 -8.697 7.466 1.00 97.81 335 GLY A CA 1
ATOM 2666 C C . GLY A 1 335 ? -19.403 -8.433 6.576 1.00 97.81 335 GLY A C 1
ATOM 2667 O O . GLY A 1 335 ? -20.531 -8.544 7.045 1.00 97.81 335 GLY A O 1
ATOM 2668 N N . ALA A 1 336 ? -19.186 -8.135 5.293 1.00 98.12 336 ALA A N 1
ATOM 2669 C CA . ALA A 1 336 ? -20.260 -7.851 4.341 1.00 98.12 336 ALA A CA 1
ATOM 2670 C C . ALA A 1 336 ? -21.126 -9.086 4.054 1.00 98.12 336 ALA A C 1
ATOM 2672 O O . ALA A 1 336 ? -22.350 -8.978 4.019 1.00 98.12 336 ALA A O 1
ATOM 2673 N N . THR A 1 337 ? -20.510 -10.265 3.924 1.00 97.06 337 THR A N 1
ATOM 2674 C CA . THR A 1 337 ? -21.241 -11.530 3.739 1.00 97.06 337 THR A CA 1
ATOM 2675 C C . THR A 1 337 ? -22.120 -11.845 4.950 1.00 97.06 337 THR A C 1
ATOM 2677 O O . THR A 1 337 ? -23.308 -12.126 4.797 1.00 97.06 337 THR A O 1
ATOM 2680 N N . ALA A 1 338 ? -21.567 -11.741 6.166 1.00 97.31 338 ALA A N 1
ATOM 2681 C CA . ALA A 1 338 ? -22.333 -11.944 7.394 1.00 97.31 338 ALA A CA 1
ATOM 2682 C C . ALA A 1 338 ? -23.457 -10.906 7.538 1.00 97.31 338 ALA A C 1
ATOM 2684 O O . ALA A 1 338 ? -24.578 -11.256 7.903 1.00 97.31 338 ALA A O 1
ATOM 2685 N N . ALA A 1 339 ? -23.181 -9.641 7.208 1.00 98.06 339 ALA A N 1
ATOM 2686 C CA . ALA A 1 339 ? -24.171 -8.572 7.236 1.00 98.06 339 ALA A CA 1
ATOM 2687 C C . ALA A 1 339 ? -25.346 -8.854 6.297 1.00 98.06 339 ALA A C 1
ATOM 2689 O O . ALA A 1 339 ? -26.496 -8.714 6.710 1.00 98.06 339 ALA A O 1
ATOM 2690 N N . TYR A 1 340 ? -25.058 -9.284 5.063 1.00 97.50 340 TYR A N 1
ATOM 2691 C CA . TYR A 1 340 ? -26.075 -9.673 4.092 1.00 97.50 340 TYR A CA 1
ATOM 2692 C C . TYR A 1 340 ? -26.946 -10.811 4.631 1.00 97.50 340 TYR A C 1
ATOM 2694 O O . TYR A 1 340 ? -28.164 -10.663 4.684 1.00 97.50 340 TYR A O 1
ATOM 2702 N N . ALA A 1 341 ? -26.336 -11.910 5.088 1.00 96.12 341 ALA A N 1
ATOM 2703 C CA . ALA A 1 341 ? -27.072 -13.076 5.574 1.00 96.12 341 ALA A CA 1
ATOM 2704 C C . ALA A 1 341 ? -27.974 -12.738 6.778 1.00 96.12 341 ALA A C 1
ATOM 2706 O O . ALA A 1 341 ? -29.148 -13.107 6.804 1.00 96.12 341 ALA A O 1
ATOM 2707 N N . LEU A 1 342 ? -27.458 -11.976 7.750 1.00 97.50 342 LEU A N 1
ATOM 2708 C CA . LEU A 1 342 ? -28.214 -11.563 8.938 1.00 97.50 342 LEU A CA 1
ATOM 2709 C C . LEU A 1 342 ? -29.352 -10.590 8.595 1.00 97.50 342 LEU A C 1
ATOM 2711 O O . LEU A 1 342 ? -30.462 -10.728 9.113 1.00 97.50 342 LEU A O 1
ATOM 2715 N N . ALA A 1 343 ? -29.099 -9.620 7.712 1.00 97.38 343 ALA A N 1
ATOM 2716 C CA . ALA A 1 343 ? -30.107 -8.649 7.296 1.00 97.38 343 ALA A CA 1
ATOM 2717 C C . ALA A 1 343 ? -31.201 -9.294 6.431 1.00 97.38 343 ALA A C 1
ATOM 2719 O O . ALA A 1 343 ? -32.381 -9.005 6.633 1.00 97.38 343 ALA A O 1
ATOM 2720 N N . ALA A 1 344 ? -30.836 -10.213 5.528 1.00 95.88 344 ALA A N 1
ATOM 2721 C CA . ALA A 1 344 ? -31.780 -11.027 4.759 1.00 95.88 344 ALA A CA 1
ATOM 2722 C C . ALA A 1 344 ? -32.639 -11.921 5.671 1.00 95.88 344 ALA A C 1
ATOM 2724 O O . ALA A 1 344 ? -33.824 -12.110 5.410 1.00 95.88 344 ALA A O 1
ATOM 2725 N N . GLY A 1 345 ? -32.071 -12.393 6.787 1.00 95.75 345 GLY A N 1
ATOM 2726 C CA . GLY A 1 345 ? -32.793 -13.065 7.872 1.00 95.75 345 GLY A CA 1
ATOM 2727 C C . GLY A 1 345 ? -33.659 -12.141 8.745 1.00 95.75 345 GLY A C 1
ATOM 2728 O O . GLY A 1 345 ? -34.280 -12.606 9.697 1.00 95.75 345 GLY A O 1
ATOM 2729 N N . GLY A 1 346 ? -33.713 -10.837 8.452 1.00 95.94 346 GLY A N 1
ATOM 2730 C CA . GLY A 1 346 ? -34.599 -9.867 9.099 1.00 95.94 346 GLY A CA 1
ATOM 2731 C C . GLY A 1 346 ? -34.001 -9.095 10.282 1.00 95.94 346 GLY A C 1
ATOM 2732 O O . GLY A 1 346 ? -34.702 -8.244 10.850 1.00 95.94 346 GLY A O 1
ATOM 2733 N N . MET A 1 347 ? -32.734 -9.332 10.642 1.00 97.19 347 MET A N 1
ATOM 2734 C CA . MET A 1 347 ? -32.056 -8.615 11.732 1.00 97.19 347 MET A CA 1
ATOM 2735 C C . MET A 1 347 ? -31.684 -7.183 11.336 1.00 97.19 347 MET A C 1
ATOM 2737 O O . MET A 1 347 ? -31.335 -6.917 10.188 1.00 97.19 347 MET A O 1
ATOM 2741 N N . LYS A 1 348 ? -31.719 -6.247 12.290 1.00 97.06 348 LYS A N 1
ATOM 2742 C CA . LYS A 1 348 ? -31.176 -4.893 12.105 1.00 97.06 348 LYS A CA 1
ATOM 2743 C C . LYS A 1 348 ? -29.664 -4.906 12.333 1.00 97.06 348 LYS A C 1
ATOM 2745 O O . LYS A 1 348 ? -29.203 -5.054 13.465 1.00 97.06 348 LYS A O 1
ATOM 2750 N N . VAL A 1 349 ? -28.907 -4.714 11.264 1.00 98.06 349 VAL A N 1
ATOM 2751 C CA . VAL A 1 349 ? -27.448 -4.769 11.228 1.00 98.06 349 VAL A CA 1
ATOM 2752 C C . VAL A 1 349 ? -26.868 -3.381 10.970 1.00 98.06 349 VAL A C 1
ATOM 2754 O O . VAL A 1 349 ? -27.223 -2.712 9.997 1.00 98.06 349 VAL A O 1
ATOM 2757 N N . LEU A 1 350 ? -25.928 -2.972 11.818 1.00 97.94 350 LEU A N 1
ATOM 2758 C CA . LEU A 1 350 ? -25.048 -1.834 11.571 1.00 97.94 350 LEU A CA 1
ATOM 2759 C C . LEU A 1 350 ? -23.645 -2.340 11.253 1.00 97.94 350 LEU A C 1
ATOM 2761 O O . LEU A 1 350 ? -23.091 -3.142 11.998 1.00 97.94 350 LEU A O 1
ATOM 2765 N N . MET A 1 351 ? -23.048 -1.839 10.182 1.00 98.56 351 MET A N 1
ATOM 2766 C CA . MET A 1 351 ? -21.630 -2.023 9.897 1.00 98.56 351 MET A CA 1
ATOM 2767 C C . MET A 1 351 ? -20.861 -0.745 10.212 1.00 98.56 351 MET A C 1
ATOM 2769 O O . MET A 1 351 ? -21.318 0.340 9.861 1.00 98.56 351 MET A O 1
ATOM 2773 N N . ILE A 1 352 ? -19.685 -0.870 10.820 1.00 98.12 352 ILE A N 1
ATOM 2774 C CA . ILE A 1 352 ? -18.749 0.237 11.050 1.00 98.12 352 ILE A CA 1
ATOM 2775 C C . ILE A 1 352 ? -17.495 -0.006 10.211 1.00 98.12 352 ILE A C 1
ATOM 2777 O O . ILE A 1 352 ? -16.893 -1.073 10.314 1.00 98.12 352 ILE A O 1
ATOM 2781 N N . GLU A 1 353 ? -17.081 0.973 9.413 1.00 98.31 353 GLU A N 1
ATOM 2782 C CA . GLU A 1 353 ? -15.878 0.924 8.581 1.00 98.31 353 GLU A CA 1
ATOM 2783 C C . GLU A 1 353 ? -14.961 2.111 8.875 1.00 98.31 353 GLU A C 1
ATOM 2785 O O . GLU A 1 353 ? -15.400 3.260 8.863 1.00 98.31 353 GLU A O 1
ATOM 2790 N N . ARG A 1 354 ? -13.667 1.836 9.077 1.00 96.00 354 ARG A N 1
ATOM 2791 C CA . ARG A 1 354 ? -12.647 2.872 9.288 1.00 96.00 354 ARG A CA 1
ATOM 2792 C C . ARG A 1 354 ? -12.369 3.644 8.000 1.00 96.00 354 ARG A C 1
ATOM 2794 O O . ARG A 1 354 ? -12.141 4.852 8.035 1.00 96.00 354 ARG A O 1
ATOM 2801 N N . GLY A 1 355 ? -12.348 2.935 6.877 1.00 94.31 355 GLY A N 1
ATOM 2802 C CA . GLY A 1 355 ? -12.084 3.489 5.558 1.00 94.31 355 GLY A CA 1
ATOM 2803 C C . GLY A 1 355 ? -13.183 4.406 5.016 1.00 94.31 355 GLY A C 1
ATOM 2804 O O . GLY A 1 355 ? -14.309 4.448 5.516 1.00 94.31 355 GLY A O 1
ATOM 2805 N N . GLN A 1 356 ? -12.855 5.132 3.946 1.00 93.81 356 GLN A N 1
ATOM 2806 C CA . GLN A 1 356 ? -13.829 5.928 3.192 1.00 93.81 356 GLN A CA 1
ATOM 2807 C C . GLN A 1 356 ? -14.710 5.039 2.312 1.00 93.81 356 GLN A C 1
ATOM 2809 O O . GLN A 1 356 ? -14.283 3.978 1.859 1.00 93.81 356 GLN A O 1
ATOM 2814 N N . TYR A 1 357 ? -15.919 5.505 1.996 1.00 95.50 357 TYR A N 1
ATOM 2815 C CA . TYR A 1 357 ? -16.667 4.982 0.850 1.00 95.50 357 TYR A CA 1
ATOM 2816 C C . TYR A 1 357 ? -16.401 5.859 -0.366 1.00 95.50 357 TYR A C 1
ATOM 2818 O O . TYR A 1 357 ? -16.686 7.056 -0.350 1.00 95.50 357 TYR A O 1
ATOM 2826 N N . ILE A 1 358 ? -15.864 5.238 -1.404 1.00 93.12 358 ILE A N 1
ATOM 2827 C CA . ILE A 1 358 ? -15.627 5.844 -2.704 1.00 93.12 358 ILE A CA 1
ATOM 2828 C C . ILE A 1 358 ? -16.408 4.990 -3.693 1.00 93.12 358 ILE A C 1
ATOM 2830 O O . ILE A 1 358 ? -16.284 3.767 -3.689 1.00 93.12 358 ILE A O 1
ATOM 2834 N N . GLU A 1 359 ? -17.256 5.626 -4.492 1.00 92.12 359 GLU A N 1
ATOM 2835 C CA . GLU A 1 359 ? -18.018 4.915 -5.514 1.00 92.12 359 GLU A CA 1
ATOM 2836 C C . GLU A 1 359 ? -17.092 4.449 -6.633 1.00 92.12 359 GLU A C 1
ATOM 2838 O O . GLU A 1 359 ? -16.201 5.197 -7.040 1.00 92.12 359 GLU A O 1
ATOM 2843 N N . SER A 1 360 ? -17.356 3.270 -7.198 1.00 90.56 360 SER A N 1
ATOM 2844 C CA . SER A 1 360 ? -16.537 2.692 -8.266 1.00 90.56 360 SER A CA 1
ATOM 2845 C C . SER A 1 360 ? -16.319 3.654 -9.435 1.00 90.56 360 SER A C 1
ATOM 2847 O O . SER A 1 360 ? -15.214 3.764 -9.953 1.00 90.56 360 SER A O 1
ATOM 2849 N N . ARG A 1 361 ? -17.331 4.451 -9.809 1.00 89.12 361 ARG A N 1
ATOM 2850 C CA . ARG A 1 361 ? -17.223 5.451 -10.891 1.00 89.12 361 ARG A CA 1
ATOM 2851 C C . ARG A 1 361 ? -16.163 6.536 -10.664 1.00 89.12 361 ARG A C 1
ATOM 2853 O O . ARG A 1 361 ? -15.793 7.206 -11.628 1.00 89.12 361 ARG A O 1
ATOM 2860 N N . HIS A 1 362 ? -15.726 6.730 -9.419 1.00 91.75 362 HIS A N 1
ATOM 2861 C CA . HIS A 1 362 ? -14.666 7.659 -9.032 1.00 91.75 362 HIS A CA 1
ATOM 2862 C C . HIS A 1 362 ? -13.287 6.995 -8.958 1.00 91.75 362 HIS A C 1
ATOM 2864 O O . HIS A 1 362 ? -12.299 7.697 -8.746 1.00 91.75 362 HIS A O 1
ATOM 2870 N N . PHE A 1 363 ? -13.187 5.680 -9.168 1.00 92.94 363 PHE A N 1
ATOM 2871 C CA . PHE A 1 363 ? -11.895 5.044 -9.390 1.00 92.94 363 PHE A CA 1
ATOM 2872 C C . PHE A 1 363 ? -11.342 5.453 -10.754 1.00 92.94 363 PHE A C 1
ATOM 2874 O O . PHE A 1 363 ? -12.028 5.442 -11.778 1.00 92.94 363 PHE A O 1
ATOM 2881 N N . THR A 1 364 ? -10.078 5.847 -10.736 1.00 91.44 364 THR A N 1
ATOM 2882 C CA . THR A 1 364 ? -9.315 6.378 -11.861 1.00 91.44 364 THR A CA 1
ATOM 2883 C C . THR A 1 364 ? -8.066 5.535 -12.070 1.00 91.44 364 THR A C 1
ATOM 2885 O O . THR A 1 364 ? -7.671 4.753 -11.210 1.00 91.44 364 THR A O 1
ATOM 2888 N N . GLU A 1 365 ? -7.403 5.734 -13.203 1.00 91.25 365 GLU A N 1
ATOM 2889 C CA . GLU A 1 365 ? -6.122 5.086 -13.510 1.00 91.25 365 GLU A CA 1
ATOM 2890 C C . GLU A 1 365 ? -4.911 5.844 -12.931 1.00 91.25 365 GLU A C 1
ATOM 2892 O O . GLU A 1 365 ? -3.772 5.586 -13.311 1.00 91.25 365 GLU A O 1
ATOM 2897 N N . ASP A 1 366 ? -5.152 6.801 -12.025 1.00 90.12 366 ASP A N 1
ATOM 2898 C CA . ASP A 1 366 ? -4.116 7.453 -11.216 1.00 90.12 366 ASP A CA 1
ATOM 2899 C C . ASP A 1 366 ? -3.761 6.522 -10.053 1.00 90.12 366 ASP A C 1
ATOM 2901 O O . ASP A 1 366 ? -4.370 6.554 -8.983 1.00 90.12 366 ASP A O 1
ATOM 2905 N N . GLU A 1 367 ? -2.812 5.629 -10.309 1.00 89.81 367 GLU A N 1
ATOM 2906 C CA . GLU A 1 367 ? -2.434 4.558 -9.395 1.00 89.81 367 GLU A CA 1
ATOM 2907 C C . GLU A 1 367 ? -1.997 5.084 -8.025 1.00 89.81 367 GLU A C 1
ATOM 2909 O O . GLU A 1 367 ? -2.422 4.536 -7.007 1.00 89.81 367 GLU A O 1
ATOM 2914 N N . LEU A 1 368 ? -1.229 6.179 -7.965 1.00 85.88 368 LEU A N 1
ATOM 2915 C CA . LEU A 1 368 ? -0.817 6.750 -6.685 1.00 85.88 368 LEU A CA 1
ATOM 2916 C C . LEU A 1 368 ? -2.026 7.259 -5.895 1.00 85.88 368 LEU A C 1
ATOM 2918 O O . LEU A 1 368 ? -2.104 6.993 -4.698 1.00 85.88 368 LEU A O 1
ATOM 2922 N N . HIS A 1 369 ? -2.987 7.924 -6.549 1.00 86.94 369 HIS A N 1
ATOM 2923 C CA . HIS A 1 369 ? -4.233 8.348 -5.897 1.00 86.94 369 HIS A CA 1
ATOM 2924 C C . HIS A 1 369 ? -5.013 7.174 -5.301 1.00 86.94 369 HIS A C 1
ATOM 2926 O O . HIS A 1 369 ? -5.502 7.244 -4.171 1.00 86.94 369 HIS A O 1
ATOM 2932 N N . GLN A 1 370 ? -5.150 6.094 -6.073 1.00 90.25 370 GLN A N 1
ATOM 2933 C CA . GLN A 1 370 ? -5.900 4.921 -5.635 1.00 90.25 370 GLN A CA 1
ATOM 2934 C C . GLN A 1 370 ? -5.178 4.210 -4.492 1.00 90.25 370 GLN A C 1
ATOM 2936 O O . GLN A 1 370 ? -5.806 3.835 -3.504 1.00 90.25 370 GLN A O 1
ATOM 2941 N N . ILE A 1 371 ? -3.851 4.090 -4.567 1.00 86.50 371 ILE A N 1
ATOM 2942 C CA . ILE A 1 371 ? -3.033 3.515 -3.498 1.00 86.50 371 ILE A CA 1
ATOM 2943 C C . ILE A 1 371 ? -3.190 4.313 -2.199 1.00 86.50 371 ILE A C 1
ATOM 2945 O O . ILE A 1 371 ? -3.456 3.719 -1.151 1.00 86.50 371 ILE A O 1
ATOM 2949 N N . THR A 1 372 ? -3.064 5.644 -2.241 1.00 82.56 372 THR A N 1
ATOM 2950 C CA . THR A 1 372 ? -3.171 6.480 -1.033 1.00 82.56 372 THR A CA 1
ATOM 2951 C C . THR A 1 372 ? -4.578 6.488 -0.435 1.00 82.56 372 THR A C 1
ATOM 2953 O O . THR A 1 372 ? -4.707 6.612 0.785 1.00 82.56 372 THR A O 1
ATOM 2956 N N . SER A 1 373 ? -5.613 6.326 -1.265 1.00 86.31 373 SER A N 1
ATOM 2957 C CA . SER A 1 373 ? -7.019 6.400 -0.847 1.00 86.31 373 SER A CA 1
ATOM 2958 C C . SER A 1 373 ? -7.603 5.055 -0.405 1.00 86.31 373 SER A C 1
ATOM 2960 O O . SER A 1 373 ? -8.409 5.011 0.525 1.00 86.31 373 SER A O 1
ATOM 2962 N N . LEU A 1 374 ? -7.219 3.953 -1.059 1.00 90.88 374 LEU A N 1
ATOM 2963 C CA . LEU A 1 374 ? -7.852 2.642 -0.878 1.00 90.88 374 LEU A CA 1
ATOM 2964 C C . LEU A 1 374 ? -7.080 1.695 0.037 1.00 90.88 374 LEU A C 1
ATOM 2966 O O . LEU A 1 374 ? -7.697 0.779 0.582 1.00 90.88 374 LEU A O 1
ATOM 2970 N N . TYR A 1 375 ? -5.769 1.879 0.216 1.00 89.06 375 TYR A N 1
ATOM 2971 C CA . TYR A 1 375 ? -4.942 0.995 1.041 1.00 89.06 375 TYR A CA 1
ATOM 2972 C C . TYR A 1 375 ? -4.686 1.561 2.435 1.00 89.06 375 TYR A C 1
ATOM 2974 O O . TYR A 1 375 ? -4.491 2.760 2.638 1.00 89.06 375 TYR A O 1
ATOM 2982 N N . ASP A 1 376 ? -4.599 0.666 3.417 1.00 80.25 376 ASP A N 1
ATOM 2983 C CA . ASP A 1 376 ? -4.102 1.005 4.739 1.00 80.25 376 ASP A CA 1
ATOM 2984 C C . ASP A 1 376 ? -2.652 1.477 4.632 1.00 80.25 376 ASP A C 1
ATOM 2986 O O . ASP A 1 376 ? -1.797 0.806 4.049 1.00 80.25 376 ASP A O 1
ATOM 2990 N N . ARG A 1 377 ? -2.384 2.667 5.174 1.00 71.50 377 ARG A N 1
ATOM 2991 C CA . ARG A 1 377 ? -1.069 3.324 5.127 1.00 71.50 377 ARG A CA 1
ATOM 2992 C C . ARG A 1 377 ? -0.453 3.402 3.712 1.00 71.50 377 ARG A C 1
ATOM 2994 O O . ARG A 1 377 ? 0.769 3.440 3.604 1.00 71.50 377 ARG A O 1
ATOM 3001 N N . GLY A 1 378 ? -1.265 3.424 2.648 1.00 60.06 378 GLY A N 1
ATOM 3002 C CA . GLY A 1 378 ? -0.816 3.608 1.260 1.00 60.06 378 GLY A CA 1
ATOM 3003 C C . GLY A 1 378 ? 0.190 2.567 0.760 1.00 60.06 378 GLY A C 1
ATOM 3004 O O . GLY A 1 378 ? 1.180 2.948 0.149 1.00 60.06 378 GLY A O 1
ATOM 3005 N N . MET A 1 379 ? -0.021 1.280 1.073 1.00 63.00 379 MET A N 1
ATOM 3006 C CA . MET A 1 379 ? 0.891 0.152 0.776 1.00 63.00 379 MET A CA 1
ATOM 3007 C C . MET A 1 379 ? 2.242 0.161 1.526 1.00 63.00 379 MET A C 1
ATOM 3009 O O . MET A 1 379 ? 3.078 -0.712 1.307 1.00 63.00 379 MET A O 1
ATOM 3013 N N . LEU A 1 380 ? 2.461 1.088 2.466 1.00 59.12 380 LEU A N 1
ATOM 3014 C CA . LEU A 1 380 ? 3.731 1.235 3.201 1.00 59.12 380 LEU A CA 1
ATOM 3015 C C . LEU A 1 380 ? 3.742 0.473 4.542 1.00 59.12 380 LEU A C 1
ATOM 3017 O O . LEU A 1 380 ? 4.536 0.773 5.440 1.00 59.12 380 LEU A O 1
ATOM 3021 N N . GLN A 1 381 ? 2.840 -0.494 4.732 1.00 58.66 381 GLN A N 1
ATOM 3022 C CA . GLN A 1 381 ? 2.777 -1.295 5.953 1.00 58.66 381 GLN A CA 1
ATOM 3023 C C . GLN A 1 381 ? 3.818 -2.419 5.914 1.00 58.66 381 GLN A C 1
ATOM 3025 O O . GLN A 1 381 ? 3.586 -3.500 5.383 1.00 58.66 381 GLN A O 1
ATOM 3030 N N . VAL A 1 382 ? 4.959 -2.165 6.550 1.00 56.75 382 VAL A N 1
ATOM 3031 C CA . VAL A 1 382 ? 6.053 -3.133 6.679 1.00 56.75 382 VAL A CA 1
ATOM 3032 C C . VAL A 1 382 ? 6.086 -3.734 8.091 1.00 56.75 382 VAL A C 1
ATOM 3034 O O . VAL A 1 382 ? 5.771 -3.052 9.075 1.00 56.75 382 VAL A O 1
ATOM 3037 N N . ALA A 1 383 ? 6.462 -5.009 8.194 1.00 55.34 383 ALA A N 1
ATOM 3038 C CA . ALA A 1 383 ? 6.833 -5.677 9.437 1.00 55.34 383 ALA A CA 1
ATOM 3039 C C . ALA A 1 383 ? 7.977 -4.929 10.144 1.00 55.34 383 ALA A C 1
ATOM 3041 O O . ALA A 1 383 ? 8.745 -4.200 9.514 1.00 55.34 383 ALA A O 1
ATOM 3042 N N . GLU A 1 384 ? 8.113 -5.113 11.460 1.00 52.88 384 GLU A N 1
ATOM 3043 C CA . GLU A 1 384 ? 9.096 -4.360 12.259 1.00 52.88 384 GLU A CA 1
ATOM 3044 C C . GLU A 1 384 ? 10.558 -4.591 11.856 1.00 52.88 384 GLU A C 1
ATOM 3046 O O . GLU A 1 384 ? 11.397 -3.724 12.091 1.00 52.88 384 GLU A O 1
ATOM 3051 N N . ASP A 1 385 ? 10.874 -5.727 11.233 1.00 49.91 385 ASP A N 1
ATOM 3052 C CA . ASP A 1 385 ? 12.216 -6.029 10.732 1.00 49.91 385 ASP A CA 1
ATOM 3053 C C . ASP A 1 385 ? 12.471 -5.513 9.303 1.00 49.91 385 ASP A C 1
ATOM 3055 O O . ASP A 1 385 ? 13.555 -5.719 8.756 1.00 49.91 385 ASP A O 1
ATOM 3059 N N . PHE A 1 386 ? 11.492 -4.815 8.719 1.00 54.03 386 PHE A N 1
ATOM 3060 C CA . PHE A 1 386 ? 11.488 -4.262 7.365 1.00 54.03 386 PHE A CA 1
ATOM 3061 C C . PHE A 1 386 ? 11.581 -5.291 6.224 1.00 54.03 386 PHE A C 1
ATOM 3063 O O . PHE A 1 386 ? 11.818 -4.901 5.081 1.00 54.03 386 PHE A O 1
ATOM 3070 N N . LYS A 1 387 ? 11.402 -6.591 6.500 1.00 60.19 387 LYS A N 1
ATOM 3071 C CA . LYS A 1 387 ? 11.592 -7.656 5.494 1.00 60.19 387 LYS A CA 1
ATOM 3072 C C . LYS A 1 387 ? 10.309 -8.120 4.819 1.00 60.19 387 LYS A C 1
ATOM 3074 O O . LYS A 1 387 ? 10.380 -8.800 3.802 1.00 60.19 387 LYS A O 1
ATOM 3079 N N . PHE A 1 388 ? 9.155 -7.781 5.384 1.00 65.25 388 PHE A N 1
ATOM 3080 C CA . PHE A 1 388 ? 7.864 -8.283 4.928 1.00 65.25 388 PHE A CA 1
ATOM 3081 C C . PHE A 1 388 ? 6.847 -7.144 4.848 1.00 65.25 388 PHE A C 1
ATOM 3083 O O . PHE A 1 388 ? 6.625 -6.455 5.842 1.00 65.25 388 PHE A O 1
ATOM 3090 N N . SER A 1 389 ? 6.246 -6.926 3.677 1.00 70.38 389 SER A N 1
ATOM 3091 C CA . SER A 1 389 ? 5.190 -5.924 3.477 1.00 70.38 389 SER A CA 1
ATOM 3092 C C . SER A 1 389 ? 3.824 -6.600 3.443 1.00 70.38 389 SER A C 1
ATOM 3094 O O . SER A 1 389 ? 3.684 -7.677 2.868 1.00 70.38 389 SER A O 1
ATOM 3096 N N . VAL A 1 390 ? 2.818 -5.979 4.057 1.00 78.19 390 VAL A N 1
ATOM 3097 C CA . VAL A 1 390 ? 1.437 -6.473 4.057 1.00 78.19 390 VAL A CA 1
ATOM 3098 C C . VAL A 1 390 ? 0.544 -5.425 3.417 1.00 78.19 390 VAL A C 1
ATOM 3100 O O . VAL A 1 390 ? 0.542 -4.267 3.821 1.00 78.19 390 VAL A O 1
ATOM 3103 N N . LEU A 1 391 ? -0.251 -5.843 2.436 1.00 81.50 391 LEU A N 1
ATOM 3104 C CA . LEU A 1 391 ? -1.198 -4.972 1.753 1.00 81.50 391 LEU A CA 1
ATOM 3105 C C . LEU A 1 391 ? -2.609 -5.211 2.305 1.00 81.50 391 LEU A C 1
ATOM 3107 O O . LEU A 1 391 ? -3.131 -6.324 2.239 1.00 81.50 391 LEU A O 1
ATOM 3111 N N . GLN A 1 392 ? -3.237 -4.173 2.861 1.00 88.06 392 GLN A N 1
ATOM 3112 C CA . GLN A 1 392 ? -4.608 -4.232 3.382 1.00 88.06 392 GLN A CA 1
ATOM 3113 C C . GLN A 1 392 ? -5.443 -3.094 2.794 1.00 88.06 392 GLN A C 1
ATOM 3115 O O . GLN A 1 392 ? -4.958 -1.972 2.706 1.00 88.06 392 GLN A O 1
ATOM 3120 N N . GLY A 1 393 ? -6.695 -3.357 2.416 1.00 91.75 393 GLY A N 1
ATOM 3121 C CA . GLY A 1 393 ? -7.628 -2.298 2.025 1.00 91.75 393 GLY A CA 1
ATOM 3122 C C . GLY A 1 393 ? -8.132 -1.513 3.242 1.00 91.75 393 GLY A C 1
ATOM 3123 O O . GLY A 1 393 ? -8.386 -2.097 4.296 1.00 91.75 393 GLY A O 1
ATOM 3124 N N . ASN A 1 394 ? -8.300 -0.201 3.091 1.00 93.12 394 ASN A N 1
ATOM 3125 C CA . ASN A 1 394 ? -8.847 0.726 4.084 1.00 93.12 394 ASN A CA 1
ATOM 3126 C C . ASN A 1 394 ? -9.933 1.619 3.458 1.00 93.12 394 ASN A C 1
ATOM 3128 O O . ASN A 1 394 ? -9.866 2.847 3.482 1.00 93.12 394 ASN A O 1
ATOM 3132 N N . CYS A 1 395 ? -10.939 0.975 2.880 1.00 95.31 395 CYS A N 1
ATOM 3133 C CA . CYS A 1 395 ? -12.112 1.583 2.261 1.00 95.31 395 CYS A CA 1
ATOM 3134 C C . CYS A 1 395 ? -13.334 0.679 2.483 1.00 95.31 395 CYS A C 1
ATOM 3136 O O . CYS A 1 395 ? -13.188 -0.473 2.904 1.00 95.31 395 CYS A O 1
ATOM 3138 N N . VAL A 1 396 ? -14.539 1.176 2.199 1.00 97.50 396 VAL A N 1
ATOM 3139 C CA . VAL A 1 396 ? -15.743 0.333 2.195 1.00 97.50 396 VAL A CA 1
ATOM 3140 C C . VAL A 1 396 ? -15.577 -0.809 1.189 1.00 97.50 396 VAL A C 1
ATOM 3142 O O . VAL A 1 396 ? -15.166 -0.596 0.051 1.00 97.50 396 VAL A O 1
ATOM 3145 N N . GLY A 1 397 ? -15.848 -2.034 1.645 1.00 96.50 397 GLY A N 1
ATOM 3146 C CA . GLY A 1 397 ? -15.544 -3.283 0.937 1.00 96.50 397 GLY A CA 1
ATOM 3147 C C . GLY A 1 397 ? -14.193 -3.914 1.317 1.00 96.50 397 GLY A C 1
ATOM 3148 O O . GLY A 1 397 ? -13.929 -5.083 1.003 1.00 96.50 397 GLY A O 1
ATOM 3149 N N . GLY A 1 398 ? -13.343 -3.186 2.048 1.00 95.94 398 GLY A N 1
ATOM 3150 C CA . GLY A 1 398 ? -12.045 -3.644 2.544 1.00 95.94 398 GLY A CA 1
ATOM 3151 C C . GLY A 1 398 ? -11.107 -4.119 1.432 1.00 95.94 398 GLY A C 1
ATOM 3152 O O . GLY A 1 398 ? -11.140 -3.630 0.305 1.00 95.94 398 GLY A O 1
ATOM 3153 N N . SER A 1 399 ? -10.277 -5.126 1.721 1.00 95.44 399 SER A N 1
ATOM 3154 C CA . SER A 1 399 ? -9.334 -5.672 0.733 1.00 95.44 399 SER A CA 1
ATOM 3155 C C . SER A 1 399 ? -10.001 -6.257 -0.520 1.00 95.44 399 SER A C 1
ATOM 3157 O O . SER A 1 399 ? -9.319 -6.421 -1.521 1.00 95.44 399 SER A O 1
ATOM 3159 N N . THR A 1 400 ? -11.309 -6.547 -0.519 1.00 96.69 400 THR A N 1
ATOM 3160 C CA . THR A 1 400 ? -12.001 -7.041 -1.730 1.00 96.69 400 THR A CA 1
ATOM 3161 C C . THR A 1 400 ? -12.148 -5.965 -2.805 1.00 96.69 400 THR A C 1
ATOM 3163 O O . THR A 1 400 ? -12.210 -6.275 -3.991 1.00 96.69 400 THR A O 1
ATOM 3166 N N . THR A 1 401 ? -12.131 -4.689 -2.412 1.00 95.81 401 THR A N 1
ATOM 3167 C CA . THR A 1 401 ? -12.141 -3.559 -3.348 1.00 95.81 401 THR A CA 1
ATOM 3168 C C . THR A 1 401 ? -10.846 -3.517 -4.166 1.00 95.81 401 THR A C 1
ATOM 3170 O O . THR A 1 401 ? -10.870 -3.183 -5.350 1.00 95.81 401 THR A O 1
ATOM 3173 N N . VAL A 1 402 ? -9.726 -3.956 -3.582 1.00 94.12 402 VAL A N 1
ATOM 3174 C CA . VAL A 1 402 ? -8.369 -3.834 -4.148 1.00 94.12 402 VAL A CA 1
ATOM 3175 C C . VAL A 1 402 ? -7.656 -5.172 -4.400 1.00 94.12 402 VAL A C 1
ATOM 3177 O O . VAL A 1 402 ? -6.494 -5.185 -4.781 1.00 94.12 402 VAL A O 1
ATOM 3180 N N . ASN A 1 403 ? -8.303 -6.324 -4.216 1.00 94.25 403 ASN A N 1
ATOM 3181 C CA . ASN A 1 403 ? -7.709 -7.623 -4.563 1.00 94.25 403 ASN A CA 1
ATOM 3182 C C . ASN A 1 403 ? -7.954 -7.988 -6.043 1.00 94.25 403 ASN A C 1
ATOM 3184 O O . ASN A 1 403 ? -8.586 -7.238 -6.796 1.00 94.25 403 ASN A O 1
ATOM 3188 N N . ASN A 1 404 ? -7.480 -9.168 -6.442 1.00 94.19 404 ASN A N 1
ATOM 3189 C CA . ASN A 1 404 ? -7.642 -9.729 -7.787 1.00 94.19 404 ASN A CA 1
ATOM 3190 C C . ASN A 1 404 ? -8.870 -10.645 -7.932 1.00 94.19 404 ASN A C 1
ATOM 3192 O O . ASN A 1 404 ? -9.012 -11.280 -8.966 1.00 94.19 404 ASN A O 1
ATOM 3196 N N . ALA A 1 405 ? -9.754 -10.703 -6.925 1.00 95.25 405 ALA A N 1
ATOM 3197 C CA . ALA A 1 405 ? -10.986 -11.510 -6.919 1.00 95.25 405 ALA A CA 1
ATOM 3198 C C . ALA A 1 405 ? -10.811 -13.035 -7.058 1.00 95.25 405 ALA A C 1
ATOM 3200 O O . ALA A 1 405 ? -11.794 -13.754 -7.212 1.00 95.25 405 ALA A O 1
ATOM 3201 N N . ILE A 1 406 ? -9.580 -13.540 -6.970 1.00 95.19 406 ILE A N 1
ATOM 3202 C CA . ILE A 1 406 ? -9.292 -14.970 -7.078 1.00 95.19 406 ILE A CA 1
ATOM 3203 C C . ILE A 1 406 ? -9.959 -15.742 -5.935 1.00 95.19 406 ILE A C 1
ATOM 3205 O O . ILE A 1 406 ? -9.840 -15.367 -4.765 1.00 95.19 406 ILE A O 1
ATOM 3209 N N . CYS A 1 407 ? -10.651 -16.822 -6.288 1.00 95.12 407 CYS A N 1
ATOM 3210 C CA . CYS A 1 407 ? -11.399 -17.678 -5.379 1.00 95.12 407 CYS A CA 1
ATOM 3211 C C . CYS A 1 407 ? -10.873 -19.113 -5.453 1.00 95.12 407 CYS A C 1
ATOM 3213 O O . CYS A 1 407 ? -10.775 -19.690 -6.531 1.00 95.12 407 CYS A O 1
ATOM 3215 N N . PHE A 1 408 ? -10.584 -19.694 -4.289 1.00 91.38 408 PHE A N 1
ATOM 3216 C CA . PHE A 1 408 ? -10.248 -21.106 -4.141 1.00 91.38 408 PHE A CA 1
ATOM 3217 C C . PHE A 1 408 ? -11.226 -21.773 -3.190 1.00 91.38 408 PHE A C 1
ATOM 3219 O O . PHE A 1 408 ? -11.598 -21.194 -2.164 1.00 91.38 408 PHE A O 1
ATOM 3226 N N . ASP A 1 409 ? -11.568 -23.019 -3.493 1.00 91.25 409 ASP A N 1
ATOM 3227 C CA . ASP A 1 409 ? -12.260 -23.861 -2.532 1.00 91.25 409 ASP A CA 1
ATOM 3228 C C . ASP A 1 409 ? -11.283 -24.245 -1.409 1.00 91.25 409 ASP A C 1
ATOM 3230 O O . ASP A 1 409 ? -10.118 -24.570 -1.673 1.00 91.25 409 ASP A O 1
ATOM 3234 N N . PRO A 1 410 ? -11.713 -24.198 -0.136 1.00 90.19 410 PRO A N 1
ATOM 3235 C CA . PRO A 1 410 ? -10.845 -24.543 0.977 1.00 90.19 410 PRO A CA 1
ATOM 3236 C C . PRO A 1 410 ? -10.405 -26.014 0.870 1.00 90.19 410 PRO A C 1
ATOM 3238 O O . PRO A 1 410 ? -11.261 -26.906 0.853 1.00 90.19 410 PRO A O 1
ATOM 3241 N N . PRO A 1 411 ? -9.090 -26.315 0.853 1.00 88.06 411 PRO A N 1
ATOM 3242 C CA . PRO A 1 411 ? -8.623 -27.690 0.726 1.00 88.06 411 PRO A CA 1
ATOM 3243 C C . PRO A 1 411 ? -9.142 -28.563 1.870 1.00 88.06 411 PRO A C 1
ATOM 3245 O O . PRO A 1 411 ? -8.984 -28.225 3.049 1.00 88.06 411 PRO A O 1
ATOM 3248 N N . ARG A 1 412 ? -9.708 -29.732 1.543 1.00 88.19 412 ARG A N 1
ATOM 3249 C CA . ARG A 1 412 ? -10.319 -30.641 2.533 1.00 88.19 412 ARG A CA 1
ATOM 3250 C C . ARG A 1 412 ? -9.361 -31.010 3.670 1.00 88.19 412 ARG A C 1
ATOM 3252 O O . ARG A 1 412 ? -9.776 -31.044 4.825 1.00 88.19 412 ARG A O 1
ATOM 3259 N N . ALA A 1 413 ? -8.079 -31.210 3.363 1.00 88.19 413 ALA A N 1
ATOM 3260 C CA . ALA A 1 413 ? -7.051 -31.508 4.361 1.00 88.19 413 ALA A CA 1
ATOM 3261 C C . ALA A 1 413 ? -6.873 -30.372 5.390 1.00 88.19 413 ALA A C 1
ATOM 3263 O O . ALA A 1 413 ? -6.675 -30.628 6.578 1.00 88.19 413 ALA A O 1
ATOM 3264 N N . LYS A 1 414 ? -6.994 -29.105 4.964 1.00 88.19 414 LYS A N 1
ATOM 3265 C CA . LYS A 1 414 ? -6.935 -27.944 5.866 1.00 88.19 414 LYS A CA 1
ATOM 3266 C C . LYS A 1 414 ? -8.185 -27.851 6.739 1.00 88.19 414 LYS A C 1
ATOM 3268 O O . LYS A 1 414 ? -8.053 -27.623 7.937 1.00 88.19 414 LYS A O 1
ATOM 3273 N N . LEU A 1 415 ? -9.369 -28.104 6.176 1.00 91.19 415 LEU A N 1
ATOM 3274 C CA . LEU A 1 415 ? -10.617 -28.160 6.949 1.00 91.19 415 LEU A CA 1
ATOM 3275 C C . LEU A 1 415 ? -10.573 -29.249 8.031 1.00 91.19 415 LEU A C 1
ATOM 3277 O O . LEU A 1 415 ? -10.954 -28.998 9.171 1.00 91.19 415 LEU A O 1
ATOM 3281 N N . GLN A 1 416 ? -10.044 -30.431 7.704 1.00 92.19 416 GLN A N 1
ATOM 3282 C CA . GLN A 1 416 ? -9.840 -31.516 8.671 1.00 92.19 416 GLN A CA 1
ATOM 3283 C C . GLN A 1 416 ? -8.873 -31.111 9.792 1.00 92.19 416 GLN A C 1
ATOM 3285 O O . GLN A 1 416 ? -9.159 -31.354 10.963 1.00 92.19 416 GLN A O 1
ATOM 3290 N N . ALA A 1 417 ? -7.764 -30.443 9.460 1.00 89.69 417 ALA A N 1
ATOM 3291 C CA . ALA A 1 417 ? -6.834 -29.922 10.461 1.00 89.69 417 ALA A CA 1
ATOM 3292 C C . ALA A 1 417 ? -7.489 -28.866 11.374 1.00 89.69 417 ALA A C 1
ATOM 3294 O O . ALA A 1 417 ? -7.254 -28.859 12.579 1.00 89.69 417 ALA A O 1
ATOM 3295 N N . TRP A 1 418 ? -8.348 -27.993 10.838 1.00 90.31 418 TRP A N 1
ATOM 3296 C CA . TRP A 1 418 ? -9.092 -27.019 11.646 1.00 90.31 418 TRP A CA 1
ATOM 3297 C C . TRP A 1 418 ? -10.141 -27.673 12.545 1.00 90.31 418 TRP A C 1
ATOM 3299 O O . TRP A 1 418 ? -10.269 -27.281 13.702 1.00 90.31 418 TRP A O 1
ATOM 3309 N N . GLN A 1 419 ? -10.835 -28.705 12.064 1.00 92.69 419 GLN A N 1
ATOM 3310 C CA . GLN A 1 419 ? -11.797 -29.467 12.863 1.00 92.69 419 GLN A CA 1
ATOM 3311 C C . GLN A 1 419 ? -11.133 -30.194 14.047 1.00 92.69 419 GLN A C 1
ATOM 3313 O O . GLN A 1 419 ? -11.744 -30.358 15.104 1.00 92.69 419 GLN A O 1
ATOM 3318 N N . GLN A 1 420 ? -9.861 -30.594 13.915 1.00 91.00 420 GLN A N 1
ATOM 3319 C CA . GLN A 1 420 ? -9.087 -31.137 15.038 1.00 91.00 420 GLN A CA 1
ATOM 3320 C C . GLN A 1 420 ? -8.839 -30.096 16.144 1.00 91.00 420 GLN A C 1
ATOM 3322 O O . GLN A 1 420 ? -8.722 -30.471 17.311 1.00 91.00 420 GLN A O 1
ATOM 3327 N N . ILE A 1 421 ? -8.783 -28.807 15.789 1.00 86.19 421 ILE A N 1
ATOM 3328 C CA . ILE A 1 421 ? -8.577 -27.687 16.719 1.00 86.19 421 ILE A CA 1
ATOM 3329 C C . ILE A 1 421 ? -9.910 -27.233 17.331 1.00 86.19 421 ILE A C 1
ATOM 3331 O O . ILE A 1 421 ? -10.001 -27.049 18.543 1.00 86.19 421 ILE A O 1
ATOM 3335 N N . GLU A 1 422 ? -10.951 -27.074 16.512 1.00 87.38 422 GLU A N 1
ATOM 3336 C CA . GLU A 1 422 ? -12.302 -26.702 16.938 1.00 87.38 422 GLU A CA 1
ATOM 3337 C C . GLU A 1 422 ? -13.301 -27.749 16.441 1.00 87.38 422 GLU A C 1
ATOM 3339 O O . GLU A 1 422 ? -13.733 -27.738 15.290 1.00 87.38 422 GLU A O 1
ATOM 3344 N N . ARG A 1 423 ? -13.688 -28.662 17.338 1.00 86.62 423 ARG A N 1
ATOM 3345 C CA . ARG A 1 423 ? -14.573 -29.791 17.013 1.00 86.62 423 ARG A CA 1
ATOM 3346 C C . ARG A 1 423 ? -15.983 -29.365 16.612 1.00 86.62 423 ARG A C 1
ATOM 3348 O O . ARG A 1 423 ? -16.695 -30.169 16.022 1.00 86.62 423 ARG A O 1
ATOM 3355 N N . ARG A 1 424 ? -16.402 -28.137 16.941 1.00 89.81 424 ARG A N 1
ATOM 3356 C CA . ARG A 1 424 ? -17.697 -27.585 16.504 1.00 89.81 424 ARG A CA 1
ATOM 3357 C C . ARG A 1 424 ? -17.716 -27.213 15.024 1.00 89.81 424 ARG A C 1
ATOM 3359 O O . ARG A 1 424 ? -18.784 -26.936 14.495 1.00 89.81 424 ARG A O 1
ATOM 3366 N N . LEU A 1 425 ? -16.559 -27.170 14.368 1.00 88.56 425 LEU A N 1
ATOM 3367 C CA . LEU A 1 425 ? -16.463 -26.874 12.949 1.00 88.56 425 LEU A CA 1
ATOM 3368 C C . LEU A 1 425 ? -16.998 -28.066 12.141 1.00 88.56 425 LEU A C 1
ATOM 3370 O O . LEU A 1 425 ? -16.344 -29.106 12.028 1.00 88.56 425 LEU A O 1
ATOM 3374 N N . ALA A 1 426 ? -18.206 -27.924 11.597 1.00 91.94 426 ALA A N 1
ATOM 3375 C CA . ALA A 1 426 ? -18.817 -28.910 10.718 1.00 91.94 426 ALA A CA 1
ATOM 3376 C C . ALA A 1 426 ? -18.329 -28.693 9.279 1.00 91.94 426 ALA A C 1
ATOM 3378 O O . ALA A 1 426 ? -18.566 -27.649 8.675 1.00 91.94 426 ALA A O 1
ATOM 3379 N N . ILE A 1 427 ? -17.615 -29.681 8.732 1.00 91.62 427 ILE A N 1
ATOM 3380 C CA . ILE A 1 427 ? -17.051 -29.592 7.376 1.00 91.62 427 ILE A CA 1
ATOM 3381 C C . ILE A 1 427 ? -18.166 -29.484 6.328 1.00 91.62 427 ILE A C 1
ATOM 3383 O O . ILE A 1 427 ? -18.019 -28.712 5.385 1.00 91.62 427 ILE A O 1
ATOM 3387 N N . ASP A 1 428 ? -19.273 -30.202 6.518 1.00 91.69 428 ASP A N 1
ATOM 3388 C CA . ASP A 1 428 ? -20.400 -30.197 5.579 1.00 91.69 428 ASP A CA 1
ATOM 3389 C C . ASP A 1 428 ? -21.092 -28.821 5.547 1.00 91.69 428 ASP A C 1
ATOM 3391 O O . ASP A 1 428 ? -21.340 -28.288 4.471 1.00 91.69 428 ASP A O 1
ATOM 3395 N N . GLU A 1 429 ? -21.266 -28.161 6.701 1.00 92.38 429 GLU A N 1
ATOM 3396 C CA . GLU A 1 429 ? -21.801 -26.788 6.754 1.00 92.38 429 GLU A CA 1
ATOM 3397 C C . GLU A 1 429 ? -20.888 -25.780 6.039 1.00 92.38 429 GLU A C 1
ATOM 3399 O O . GLU A 1 429 ? -21.366 -24.853 5.385 1.00 92.38 429 GLU A O 1
ATOM 3404 N N . ILE A 1 430 ? -19.563 -25.955 6.135 1.00 92.56 430 ILE A N 1
ATOM 3405 C CA . ILE A 1 430 ? -18.610 -25.120 5.391 1.00 92.56 430 ILE A CA 1
ATOM 3406 C C . ILE A 1 430 ? -18.738 -25.370 3.893 1.00 92.56 430 ILE A C 1
ATOM 3408 O O . ILE A 1 430 ? -18.704 -24.411 3.128 1.00 92.56 430 ILE A O 1
ATOM 3412 N N . GLN A 1 431 ? -18.889 -26.624 3.468 1.00 92.94 431 GLN A N 1
ATOM 3413 C CA . GLN A 1 431 ? -19.067 -26.959 2.055 1.00 92.94 431 GLN A CA 1
ATOM 3414 C C . GLN A 1 431 ? -20.354 -26.346 1.498 1.00 92.94 431 GLN A C 1
ATOM 3416 O O . GLN A 1 431 ? -20.305 -25.698 0.452 1.00 92.94 431 GLN A O 1
ATOM 3421 N N . ASP A 1 432 ? -21.467 -26.451 2.223 1.00 94.38 432 ASP A N 1
ATOM 3422 C CA . ASP A 1 432 ? -22.735 -25.822 1.845 1.00 94.38 432 ASP A CA 1
ATOM 3423 C C . ASP A 1 432 ? -22.599 -24.295 1.758 1.00 94.38 432 ASP A C 1
ATOM 3425 O O . ASP A 1 432 ? -23.032 -23.674 0.781 1.00 94.38 432 ASP A O 1
ATOM 3429 N N . ALA A 1 433 ? -21.926 -23.676 2.734 1.00 93.88 433 ALA A N 1
ATOM 3430 C CA . ALA A 1 433 ? -21.640 -22.245 2.715 1.00 93.88 433 ALA A CA 1
ATOM 3431 C C . ALA A 1 433 ? -20.733 -21.846 1.539 1.00 93.88 433 ALA A C 1
ATOM 3433 O O . ALA A 1 433 ? -20.957 -20.802 0.923 1.00 93.88 433 ALA A O 1
ATOM 3434 N N . THR A 1 434 ? -19.734 -22.665 1.192 1.00 94.69 434 THR A N 1
ATOM 3435 C CA . THR A 1 434 ? -18.869 -22.457 0.024 1.00 94.69 434 THR A CA 1
ATOM 3436 C C . THR A 1 434 ? -19.677 -22.526 -1.269 1.00 94.69 434 THR A C 1
ATOM 3438 O O . THR A 1 434 ? -19.562 -21.620 -2.090 1.00 94.69 434 THR A O 1
ATOM 3441 N N . LEU A 1 435 ? -20.538 -23.532 -1.449 1.00 95.38 435 LEU A N 1
ATOM 3442 C CA . LEU A 1 435 ? -21.390 -23.654 -2.637 1.00 95.38 435 LEU A CA 1
ATOM 3443 C C . LEU A 1 435 ? -22.353 -22.469 -2.770 1.00 95.38 435 LEU A C 1
ATOM 3445 O O . LEU A 1 435 ? -22.480 -21.887 -3.852 1.00 95.38 435 LEU A O 1
ATOM 3449 N N . TRP A 1 436 ? -22.976 -22.062 -1.661 1.00 95.56 436 TRP A N 1
ATOM 3450 C CA . TRP A 1 436 ? -23.814 -20.868 -1.627 1.00 95.56 436 TRP A CA 1
ATOM 3451 C C . TRP A 1 436 ? -23.019 -19.615 -2.011 1.00 95.56 436 TRP A C 1
ATOM 3453 O O . TRP A 1 436 ? -23.465 -18.861 -2.873 1.00 95.56 436 TRP A O 1
ATOM 3463 N N . LEU A 1 437 ? -21.822 -19.415 -1.444 1.00 94.88 437 LEU A N 1
ATOM 3464 C CA . LEU A 1 437 ? -20.951 -18.279 -1.759 1.00 94.88 437 LEU A CA 1
ATOM 3465 C C . LEU A 1 437 ? -20.534 -18.254 -3.226 1.00 94.88 437 LEU A C 1
ATOM 3467 O O . LEU A 1 437 ? -20.580 -17.193 -3.844 1.00 94.88 437 LEU A O 1
ATOM 3471 N N . ARG A 1 438 ? -20.160 -19.402 -3.798 1.00 95.12 438 ARG A N 1
ATOM 3472 C CA . ARG A 1 438 ? -19.792 -19.506 -5.215 1.00 95.12 438 ARG A CA 1
ATOM 3473 C C . ARG A 1 438 ? -20.940 -19.073 -6.116 1.00 95.12 438 ARG A C 1
ATOM 3475 O O . ARG A 1 438 ? -20.724 -18.301 -7.047 1.00 95.12 438 ARG A O 1
ATOM 3482 N N . SER A 1 439 ? -22.161 -19.509 -5.806 1.00 95.12 439 SER A N 1
ATOM 3483 C CA . SER A 1 439 ? -23.355 -19.086 -6.540 1.00 95.12 439 SER A CA 1
ATOM 3484 C C . SER A 1 439 ? -23.674 -17.607 -6.314 1.00 95.12 439 SER A C 1
ATOM 3486 O O . SER A 1 439 ? -23.931 -16.884 -7.273 1.00 95.12 439 SER A O 1
ATOM 3488 N N . PHE A 1 440 ? -23.668 -17.151 -5.060 1.00 94.75 440 PHE A N 1
ATOM 3489 C CA . PHE A 1 440 ? -24.028 -15.787 -4.676 1.00 94.75 440 PHE A CA 1
ATOM 3490 C C . PHE A 1 440 ? -23.060 -14.758 -5.266 1.00 94.75 440 PHE A C 1
ATOM 3492 O O . PHE A 1 440 ? -23.496 -13.771 -5.844 1.00 94.75 440 PHE A O 1
ATOM 3499 N N . MET A 1 441 ? -21.754 -15.016 -5.179 1.00 93.69 441 MET A N 1
ATOM 3500 C CA . MET A 1 441 ? -20.685 -14.156 -5.700 1.00 93.69 441 MET A CA 1
ATOM 3501 C C . MET A 1 441 ? -20.376 -14.405 -7.181 1.00 93.69 441 MET A C 1
ATOM 3503 O O . MET A 1 441 ? -19.483 -13.761 -7.726 1.00 93.69 441 MET A O 1
ATOM 3507 N N . GLN A 1 442 ? -21.097 -15.326 -7.829 1.00 93.69 442 GLN A N 1
ATOM 3508 C CA . GLN A 1 442 ? -20.935 -15.677 -9.242 1.00 93.69 442 GLN A CA 1
ATOM 3509 C C . GLN A 1 442 ? -19.487 -16.055 -9.595 1.00 93.69 442 GLN A C 1
ATOM 3511 O O . GLN A 1 442 ? -18.929 -15.571 -10.578 1.00 93.69 442 GLN A O 1
ATOM 3516 N N . VAL A 1 443 ? -18.875 -16.916 -8.782 1.00 94.50 443 VAL A N 1
ATOM 3517 C CA . VAL A 1 443 ? -17.507 -17.399 -9.005 1.00 94.50 443 VAL A CA 1
ATOM 3518 C C . VAL A 1 443 ? -17.458 -18.221 -10.292 1.00 94.50 443 VAL A C 1
ATOM 3520 O O . VAL A 1 443 ? -18.182 -19.210 -10.431 1.00 94.50 443 VAL A O 1
ATOM 3523 N N . ARG A 1 444 ? -16.621 -17.797 -11.243 1.00 92.69 444 ARG A N 1
ATOM 3524 C CA . ARG A 1 444 ? -16.474 -18.413 -12.571 1.00 92.69 444 ARG A CA 1
ATOM 3525 C C . ARG A 1 444 ? -15.014 -18.429 -13.013 1.00 92.69 444 ARG A C 1
ATOM 3527 O O . ARG A 1 444 ? -14.218 -17.613 -12.554 1.00 92.69 444 ARG A O 1
ATOM 3534 N N . SER A 1 445 ? -14.690 -19.331 -13.938 1.00 94.25 445 SER A N 1
ATOM 3535 C CA . SER A 1 445 ? -13.390 -19.363 -14.619 1.00 94.25 445 SER A CA 1
ATOM 3536 C C . SER A 1 445 ? -13.130 -18.065 -15.392 1.00 94.25 445 SER A C 1
ATOM 3538 O O . SER A 1 445 ? -14.025 -17.527 -16.049 1.00 94.25 445 SER A O 1
ATOM 3540 N N . LEU A 1 446 ? -11.887 -17.586 -15.344 1.00 94.06 446 LEU A N 1
ATOM 3541 C CA . LEU A 1 446 ? -11.407 -16.430 -16.098 1.00 94.06 446 LEU A CA 1
ATOM 3542 C C . LEU A 1 446 ? -10.980 -16.765 -17.531 1.00 94.06 446 LEU A C 1
ATOM 3544 O O . LEU A 1 446 ? -10.538 -15.866 -18.236 1.00 94.06 446 LEU A O 1
ATOM 3548 N N . GLU A 1 447 ? -11.099 -18.013 -17.983 1.00 92.62 447 GLU A N 1
ATOM 3549 C CA . GLU A 1 447 ? -10.590 -18.504 -19.276 1.00 92.62 447 GLU A CA 1
ATOM 3550 C C . GLU A 1 447 ? -10.878 -17.582 -20.476 1.00 92.62 447 GLU A C 1
ATOM 3552 O O . GLU A 1 447 ? -9.999 -17.349 -21.304 1.00 92.62 447 GLU A O 1
ATOM 3557 N N . HIS A 1 448 ? -12.079 -17.005 -20.538 1.00 90.94 448 HIS A N 1
ATOM 3558 C CA . HIS A 1 448 ? -12.522 -16.156 -21.648 1.00 90.94 448 HIS A CA 1
ATOM 3559 C C . HIS A 1 448 ? -12.348 -14.645 -21.415 1.00 90.94 448 HIS A C 1
ATOM 3561 O O . HIS A 1 448 ? -12.629 -13.855 -22.314 1.00 90.94 448 HIS A O 1
ATOM 3567 N N . VAL A 1 449 ? -11.889 -14.218 -20.235 1.00 91.25 449 VAL A N 1
ATOM 3568 C CA . VAL A 1 449 ? -11.537 -12.811 -19.980 1.00 91.25 449 VAL A CA 1
ATOM 3569 C C . VAL A 1 449 ? -10.247 -12.476 -20.745 1.00 91.25 449 VAL A C 1
ATOM 3571 O O . VAL A 1 449 ? -9.368 -13.329 -20.824 1.00 91.25 449 VAL A O 1
ATOM 3574 N N . PRO A 1 450 ? -10.071 -11.261 -21.299 1.00 91.69 450 PRO A N 1
ATOM 3575 C CA . PRO A 1 450 ? -8.803 -10.876 -21.919 1.00 91.69 450 PRO A CA 1
ATOM 3576 C C . PRO A 1 450 ? -7.615 -11.040 -20.956 1.00 91.69 450 PRO A C 1
ATOM 3578 O O . PRO A 1 450 ? -7.594 -10.431 -19.884 1.00 91.69 450 PRO A O 1
ATOM 3581 N N . HIS A 1 451 ? -6.626 -11.853 -21.341 1.00 92.88 451 HIS A N 1
ATOM 3582 C CA . HIS A 1 451 ? -5.443 -12.181 -20.535 1.00 92.88 451 HIS A CA 1
ATOM 3583 C C . HIS A 1 451 ? -4.192 -11.462 -21.023 1.00 92.88 451 HIS A C 1
ATOM 3585 O O . HIS A 1 451 ? -4.044 -11.184 -22.209 1.00 92.88 451 HIS A O 1
ATOM 3591 N N . HIS A 1 452 ? -3.276 -11.225 -20.088 1.00 93.31 452 HIS A N 1
ATOM 3592 C CA . HIS A 1 452 ? -1.898 -10.874 -20.406 1.00 93.31 452 HIS A CA 1
ATOM 3593 C C . HIS A 1 452 ? -1.110 -12.110 -20.877 1.00 93.31 452 HIS A C 1
ATOM 3595 O O . HIS A 1 452 ? -1.496 -13.249 -20.608 1.00 93.31 452 HIS A O 1
ATOM 3601 N N . ALA A 1 453 ? 0.040 -11.891 -21.518 1.00 93.31 453 ALA A N 1
ATOM 3602 C CA . ALA A 1 453 ? 0.826 -12.932 -22.191 1.00 93.31 453 ALA A CA 1
ATOM 3603 C C . ALA A 1 453 ? 1.473 -13.993 -21.270 1.00 93.31 453 ALA A C 1
ATOM 3605 O O . ALA A 1 453 ? 2.171 -14.884 -21.752 1.00 93.31 453 ALA A O 1
ATOM 3606 N N . GLY A 1 454 ? 1.282 -13.920 -19.947 1.00 92.19 454 GLY A N 1
ATOM 3607 C CA . GLY A 1 454 ? 2.026 -14.756 -19.001 1.00 92.19 454 GLY A CA 1
ATOM 3608 C C . GLY A 1 454 ? 1.787 -16.255 -19.174 1.00 92.19 454 GLY A C 1
ATOM 3609 O O . GLY A 1 454 ? 2.731 -17.037 -19.190 1.00 92.19 454 GLY A O 1
ATOM 3610 N N . ALA A 1 455 ? 0.536 -16.667 -19.375 1.00 92.75 455 ALA A N 1
ATOM 3611 C CA . ALA A 1 455 ? 0.231 -18.076 -19.617 1.00 92.75 455 ALA A CA 1
ATOM 3612 C C . ALA A 1 455 ? 0.694 -18.546 -21.006 1.00 92.75 455 ALA A C 1
ATOM 3614 O O . ALA A 1 455 ? 1.107 -19.695 -21.154 1.00 92.75 455 ALA A O 1
ATOM 3615 N N . ASP A 1 456 ? 0.665 -17.667 -22.012 1.00 93.94 456 ASP A N 1
ATOM 3616 C CA . ASP A 1 456 ? 1.063 -17.992 -23.389 1.00 93.94 456 ASP A CA 1
ATOM 3617 C C . ASP A 1 456 ? 2.539 -18.366 -23.498 1.00 93.94 456 ASP A C 1
ATOM 3619 O O . ASP A 1 456 ? 2.896 -19.226 -24.298 1.00 93.94 456 ASP A O 1
ATOM 3623 N N . VAL A 1 457 ? 3.386 -17.782 -22.650 1.00 93.56 457 VAL A N 1
ATOM 3624 C CA . VAL A 1 457 ? 4.807 -18.136 -22.560 1.00 93.56 457 VAL A CA 1
ATOM 3625 C C . VAL A 1 457 ? 5.022 -19.533 -21.967 1.00 93.56 457 VAL A C 1
ATOM 3627 O O . VAL A 1 457 ? 5.954 -20.226 -22.367 1.00 93.56 457 VAL A O 1
ATOM 3630 N N . LEU A 1 458 ? 4.162 -19.973 -21.044 1.00 92.62 458 LEU A N 1
ATOM 3631 C CA . LEU A 1 458 ? 4.305 -21.265 -20.363 1.00 92.62 458 LEU A CA 1
ATOM 3632 C C . LEU A 1 458 ? 3.641 -22.430 -21.108 1.00 92.62 458 LEU A C 1
ATOM 3634 O O . LEU A 1 458 ? 4.083 -23.569 -20.976 1.00 92.62 458 LEU A O 1
ATOM 3638 N N . ARG A 1 459 ? 2.598 -22.174 -21.907 1.00 92.94 459 ARG A N 1
ATOM 3639 C CA . ARG A 1 459 ? 1.849 -23.213 -22.646 1.00 92.94 459 ARG A CA 1
ATOM 3640 C C . ARG A 1 459 ? 2.717 -24.089 -23.567 1.00 92.94 459 ARG A C 1
ATOM 3642 O O . ARG A 1 459 ? 2.470 -25.290 -23.610 1.00 92.94 459 ARG A O 1
ATOM 3649 N N . PRO A 1 460 ? 3.740 -23.574 -24.273 1.00 94.25 460 PRO A N 1
ATOM 3650 C CA . PRO A 1 460 ? 4.647 -24.421 -25.053 1.00 94.25 460 PRO A CA 1
ATOM 3651 C C . PRO A 1 460 ? 5.553 -25.327 -24.201 1.00 94.25 460 PRO A C 1
ATOM 3653 O O . PRO A 1 460 ? 6.117 -26.283 -24.727 1.00 94.25 460 PRO A O 1
ATOM 3656 N N . LEU A 1 461 ? 5.700 -25.044 -22.901 1.00 91.69 461 LEU A N 1
ATOM 3657 C CA . LEU A 1 461 ? 6.647 -25.700 -21.992 1.00 91.69 461 LEU A CA 1
ATOM 3658 C C . LEU A 1 461 ? 6.006 -26.803 -21.132 1.00 91.69 461 LEU A C 1
ATOM 3660 O O . LEU A 1 461 ? 6.630 -27.302 -20.199 1.00 91.69 461 LEU A O 1
ATOM 3664 N N . THR A 1 462 ? 4.775 -27.231 -21.429 1.00 90.62 462 THR A N 1
ATOM 3665 C CA . THR A 1 462 ? 4.022 -28.201 -20.603 1.00 90.62 462 THR A CA 1
ATOM 3666 C C . THR A 1 462 ? 4.765 -29.515 -20.358 1.00 90.62 462 THR A C 1
ATOM 3668 O O . THR A 1 462 ? 4.658 -30.100 -19.283 1.00 90.62 462 THR A O 1
ATOM 3671 N N . ALA A 1 463 ? 5.547 -30.000 -21.329 1.00 93.12 463 ALA A N 1
ATOM 3672 C CA . ALA A 1 463 ? 6.338 -31.217 -21.145 1.00 93.12 463 ALA A CA 1
ATOM 3673 C C . ALA A 1 463 ? 7.437 -31.041 -20.081 1.00 93.12 463 ALA A C 1
ATOM 3675 O O . ALA A 1 463 ? 7.666 -31.952 -19.284 1.00 93.12 463 ALA A O 1
ATOM 3676 N N . ASP A 1 464 ? 8.080 -29.875 -20.047 1.00 93.19 464 ASP A N 1
ATOM 3677 C CA . ASP A 1 464 ? 9.131 -29.563 -19.080 1.00 93.19 464 ASP A CA 1
ATOM 3678 C C . ASP A 1 464 ? 8.543 -29.234 -17.705 1.00 93.19 464 ASP A C 1
ATOM 3680 O O . ASP A 1 464 ? 9.025 -29.764 -16.706 1.00 93.19 464 ASP A O 1
ATOM 3684 N N . LEU A 1 465 ? 7.424 -28.500 -17.649 1.00 92.94 465 LEU A N 1
ATOM 3685 C CA . LEU A 1 465 ? 6.673 -28.265 -16.407 1.00 92.94 465 LEU A CA 1
ATOM 3686 C C . LEU A 1 465 ? 6.327 -29.586 -15.706 1.00 92.94 465 LEU A C 1
ATOM 3688 O O . LEU A 1 465 ? 6.641 -29.774 -14.531 1.00 92.94 465 LEU A O 1
ATOM 3692 N N . ARG A 1 466 ? 5.790 -30.563 -16.447 1.00 93.56 466 ARG A N 1
ATOM 3693 C CA . ARG A 1 466 ? 5.449 -31.883 -15.892 1.00 93.56 466 ARG A CA 1
ATOM 3694 C C . ARG A 1 466 ? 6.675 -32.660 -15.410 1.00 93.56 466 ARG A C 1
ATOM 3696 O O . ARG A 1 466 ? 6.584 -33.344 -14.392 1.00 93.56 466 ARG A O 1
ATOM 3703 N N . ARG A 1 467 ? 7.826 -32.549 -16.090 1.00 94.25 467 ARG A N 1
ATOM 3704 C CA . ARG A 1 467 ? 9.101 -33.144 -15.625 1.00 94.25 467 ARG A CA 1
ATOM 3705 C C . ARG A 1 467 ? 9.570 -32.527 -14.309 1.00 94.25 467 ARG A C 1
ATOM 3707 O O . ARG A 1 467 ? 10.131 -33.240 -13.481 1.00 94.25 467 ARG A O 1
ATOM 3714 N N . LEU A 1 468 ? 9.304 -31.239 -14.110 1.00 93.56 468 LEU A N 1
ATOM 3715 C CA . LEU A 1 468 ? 9.587 -30.508 -12.874 1.00 93.56 468 LEU A CA 1
ATOM 3716 C C . LEU A 1 468 ? 8.523 -30.736 -11.783 1.00 93.56 468 LEU A C 1
ATOM 3718 O O . LEU A 1 468 ? 8.677 -30.257 -10.663 1.00 93.56 468 LEU A O 1
ATOM 3722 N N . GLY A 1 469 ? 7.467 -31.507 -12.067 1.00 94.38 469 GLY A N 1
ATOM 3723 C CA . GLY A 1 469 ? 6.382 -31.776 -11.121 1.00 94.38 469 GLY A CA 1
ATOM 3724 C C . GLY A 1 469 ? 5.377 -30.630 -10.991 1.00 94.38 469 GLY A C 1
ATOM 3725 O O . GLY A 1 469 ? 4.672 -30.562 -9.988 1.00 94.38 469 GLY A O 1
ATOM 3726 N N . VAL A 1 470 ? 5.308 -29.746 -11.986 1.00 95.31 470 VAL A N 1
ATOM 3727 C CA . VAL A 1 470 ? 4.373 -28.620 -12.054 1.00 95.31 470 VAL A CA 1
ATOM 3728 C C . VAL A 1 470 ? 3.297 -28.909 -13.101 1.00 95.31 470 VAL A C 1
ATOM 3730 O O . VAL A 1 470 ? 3.586 -29.397 -14.196 1.00 95.31 470 VAL A O 1
ATOM 3733 N N . ALA A 1 471 ? 2.042 -28.638 -12.750 1.00 94.50 471 ALA A N 1
ATOM 3734 C CA . ALA A 1 471 ? 0.904 -28.798 -13.645 1.00 94.50 471 ALA A CA 1
ATOM 3735 C C . ALA A 1 471 ? 0.883 -27.733 -14.754 1.00 94.50 471 ALA A C 1
ATOM 3737 O O . ALA A 1 471 ? 1.541 -26.695 -14.668 1.00 94.50 471 ALA A O 1
ATOM 3738 N N . ASP A 1 472 ? 0.096 -27.982 -15.799 1.00 94.62 472 ASP A N 1
ATOM 3739 C CA . ASP A 1 472 ? -0.105 -27.004 -16.867 1.00 94.62 472 ASP A CA 1
ATOM 3740 C C . ASP A 1 472 ? -0.802 -25.734 -16.319 1.00 94.62 472 ASP A C 1
ATOM 3742 O O . ASP A 1 472 ? -1.560 -25.829 -15.350 1.00 94.62 472 ASP A O 1
ATOM 3746 N N . PRO A 1 473 ? -0.603 -24.550 -16.933 1.00 95.19 473 PRO A N 1
ATOM 3747 C CA . PRO A 1 473 ? -1.310 -23.334 -16.535 1.00 95.19 473 PRO A CA 1
ATOM 3748 C C . PRO A 1 473 ? -2.833 -23.479 -16.624 1.00 95.19 473 PRO A C 1
ATOM 3750 O O . PRO A 1 473 ? -3.375 -23.752 -17.695 1.00 95.19 473 PRO A O 1
ATOM 3753 N N . VAL A 1 474 ? -3.524 -23.210 -15.516 1.00 95.50 474 VAL A N 1
ATOM 3754 C CA . VAL A 1 474 ? -4.990 -23.226 -15.414 1.00 95.50 474 VAL A CA 1
ATOM 3755 C C . VAL A 1 474 ? -5.496 -21.812 -15.155 1.00 95.50 474 VAL A C 1
ATOM 3757 O O . VAL A 1 474 ? -4.915 -21.078 -14.356 1.00 95.50 474 VAL A O 1
ATOM 3760 N N . ALA A 1 475 ? -6.568 -21.407 -15.840 1.00 96.00 475 ALA A N 1
ATOM 3761 C CA . ALA A 1 475 ? -7.210 -20.123 -15.580 1.00 96.00 475 ALA A CA 1
ATOM 3762 C C . ALA A 1 475 ? -7.777 -20.100 -14.153 1.00 96.00 475 ALA A C 1
ATOM 3764 O O . ALA A 1 475 ? -8.409 -21.061 -13.715 1.00 96.00 475 ALA A O 1
ATOM 3765 N N . PHE A 1 476 ? -7.566 -19.007 -13.424 1.00 96.25 476 PHE A N 1
ATOM 3766 C CA . PHE A 1 476 ? -8.152 -18.876 -12.094 1.00 96.25 476 PHE A CA 1
ATOM 3767 C C . PHE A 1 476 ? -9.681 -18.816 -12.156 1.00 96.25 476 PHE A C 1
ATOM 3769 O O . PHE A 1 476 ? -10.267 -18.341 -13.131 1.00 96.25 476 PHE A O 1
ATOM 3776 N N . GLU A 1 477 ? -10.321 -19.190 -11.052 1.00 96.19 477 GLU A N 1
ATOM 3777 C CA . GLU A 1 477 ? -11.701 -18.809 -10.786 1.00 96.19 477 GLU A CA 1
ATOM 3778 C C . GLU A 1 477 ? -11.757 -17.513 -9.981 1.00 96.19 477 GLU A C 1
ATOM 3780 O O . GLU A 1 477 ? -10.946 -17.284 -9.081 1.00 96.19 477 GLU A O 1
ATOM 3785 N N . ALA A 1 478 ? -12.727 -16.658 -10.290 1.00 95.88 478 ALA A N 1
ATOM 3786 C CA . ALA A 1 478 ? -12.894 -15.385 -9.611 1.00 95.88 478 ALA A CA 1
ATOM 3787 C C . ALA A 1 478 ? -14.360 -14.960 -9.524 1.00 95.88 478 ALA A C 1
ATOM 3789 O O . ALA A 1 478 ? -15.173 -15.298 -10.386 1.00 95.88 478 ALA A O 1
ATOM 3790 N N . ASN A 1 479 ? -14.690 -14.155 -8.513 1.00 94.50 479 ASN A N 1
ATOM 3791 C CA . ASN A 1 479 ? -15.962 -13.436 -8.444 1.00 94.50 479 ASN A CA 1
ATOM 3792 C C . ASN A 1 479 ? -15.923 -12.214 -9.374 1.00 94.50 479 ASN A C 1
ATOM 3794 O O . ASN A 1 479 ? -15.940 -11.080 -8.931 1.00 94.50 479 ASN A O 1
ATOM 3798 N N . ILE A 1 480 ? -15.808 -12.429 -10.679 1.00 93.00 480 ILE A N 1
ATOM 3799 C CA . ILE A 1 480 ? -15.787 -11.376 -11.701 1.00 93.00 480 ILE A CA 1
ATOM 3800 C C . ILE A 1 480 ? -16.946 -11.643 -12.660 1.00 93.00 480 ILE A C 1
ATOM 3802 O O . ILE A 1 480 ? -17.295 -12.798 -12.895 1.00 93.00 480 ILE A O 1
ATOM 3806 N N . VAL A 1 481 ? -17.537 -10.593 -13.243 1.00 87.12 481 VAL A N 1
ATOM 3807 C CA . VAL A 1 481 ? -18.481 -10.753 -14.360 1.00 87.12 481 VAL A CA 1
ATOM 3808 C C . VAL A 1 481 ? -17.710 -11.299 -15.564 1.00 87.12 481 VAL A C 1
ATOM 3810 O O . VAL A 1 481 ? -17.136 -10.546 -16.351 1.00 87.12 481 VAL A O 1
ATOM 3813 N N . ALA A 1 482 ? -17.591 -12.621 -15.625 1.00 76.31 482 ALA A N 1
ATOM 3814 C CA . ALA A 1 482 ? -16.793 -13.338 -16.604 1.00 76.31 482 ALA A CA 1
ATOM 3815 C C . ALA A 1 482 ? -17.631 -13.722 -17.824 1.00 76.31 482 ALA A C 1
ATOM 3817 O O . ALA A 1 482 ? -18.813 -14.043 -17.708 1.00 76.31 482 ALA A O 1
ATOM 3818 N N . TRP A 1 483 ? -16.962 -13.736 -18.972 1.00 76.06 483 TRP A N 1
ATOM 3819 C CA . TRP A 1 483 ? -17.509 -14.134 -20.259 1.00 76.06 483 TRP A CA 1
ATOM 3820 C C . TRP A 1 483 ? -17.878 -15.624 -20.239 1.00 76.06 483 TRP A C 1
ATOM 3822 O O . TRP A 1 483 ? -17.034 -16.464 -19.912 1.00 76.06 483 TRP A O 1
ATOM 3832 N N . LEU A 1 484 ? -19.111 -15.976 -20.620 1.00 67.62 484 LEU A N 1
ATOM 3833 C CA . LEU A 1 484 ? -19.485 -17.384 -20.820 1.00 67.62 484 LEU A CA 1
ATOM 3834 C C . LEU A 1 484 ? -18.706 -18.008 -21.985 1.00 67.62 484 LEU A C 1
ATOM 3836 O O . LEU A 1 484 ? -18.330 -19.177 -21.935 1.00 67.62 484 LEU A O 1
ATOM 3840 N N . ASN A 1 485 ? -18.474 -17.214 -23.028 1.00 72.12 485 ASN A N 1
ATOM 3841 C CA . ASN A 1 485 ? -17.648 -17.509 -24.192 1.00 72.12 485 ASN A CA 1
ATOM 3842 C C . ASN A 1 485 ? -17.168 -16.181 -24.814 1.00 72.12 485 ASN A C 1
ATOM 3844 O O . ASN A 1 485 ? -17.590 -15.108 -24.385 1.00 72.12 485 ASN A O 1
ATOM 3848 N N . LYS A 1 486 ? -16.297 -16.238 -25.827 1.00 67.44 486 LYS A N 1
ATOM 3849 C CA . LYS A 1 486 ? -15.702 -15.040 -26.456 1.00 67.44 486 LYS A CA 1
ATOM 3850 C C . LYS A 1 486 ? -16.713 -14.100 -27.130 1.00 67.44 486 LYS A C 1
ATOM 3852 O O . LYS A 1 486 ? -16.397 -12.929 -27.303 1.00 67.44 486 LYS A O 1
ATOM 3857 N N . ASP A 1 487 ? -17.897 -14.600 -27.476 1.00 72.44 487 ASP A N 1
ATOM 3858 C CA . ASP A 1 487 ? -18.942 -13.863 -28.192 1.00 72.44 487 ASP A CA 1
ATOM 3859 C C . ASP A 1 487 ? -20.074 -13.391 -27.258 1.00 72.44 487 ASP A C 1
ATOM 3861 O O . ASP A 1 487 ? -21.109 -12.913 -27.722 1.00 72.44 487 ASP A O 1
ATOM 3865 N N . ASP A 1 488 ? -19.907 -13.539 -25.939 1.00 71.00 488 ASP A N 1
ATOM 3866 C CA . ASP A 1 488 ? -20.922 -13.188 -24.949 1.00 71.00 488 ASP A CA 1
ATOM 3867 C C . ASP A 1 488 ? -21.187 -11.664 -24.954 1.00 71.00 488 ASP A C 1
ATOM 3869 O O . ASP A 1 488 ? -20.290 -10.886 -24.615 1.00 71.00 488 ASP A O 1
ATOM 3873 N N . PRO A 1 489 ? -22.408 -11.211 -25.309 1.00 67.12 489 PRO A N 1
ATOM 3874 C CA . PRO A 1 489 ? -22.753 -9.790 -25.356 1.00 67.12 489 PRO A CA 1
ATOM 3875 C C . PRO A 1 489 ? -23.006 -9.196 -23.962 1.00 67.12 489 PRO A C 1
ATOM 3877 O O . PRO A 1 489 ? -23.392 -8.031 -23.847 1.00 67.12 489 PRO A O 1
ATOM 3880 N N . GLY A 1 490 ? -22.870 -10.006 -22.907 1.00 71.88 490 GLY A N 1
ATOM 3881 C CA . GLY A 1 490 ? -23.069 -9.612 -21.528 1.00 71.88 490 GLY A CA 1
ATOM 3882 C C . GLY A 1 490 ? -22.147 -8.475 -21.079 1.00 71.88 490 GLY A C 1
ATOM 3883 O O . GLY A 1 490 ? -21.167 -8.124 -21.741 1.00 71.88 490 GLY A O 1
ATOM 3884 N N . PRO A 1 491 ? -22.447 -7.878 -19.917 1.00 77.69 491 PRO A N 1
ATOM 3885 C CA . PRO A 1 491 ? -21.716 -6.738 -19.389 1.00 77.69 491 PRO A CA 1
ATOM 3886 C C . PRO A 1 491 ? -20.414 -7.241 -18.734 1.00 77.69 491 PRO A C 1
ATOM 3888 O O . PRO A 1 491 ? -20.235 -7.207 -17.515 1.00 77.69 491 PRO A O 1
ATOM 3891 N N . ASN A 1 492 ? -19.531 -7.791 -19.564 1.00 87.62 492 ASN A N 1
ATOM 3892 C CA . ASN A 1 492 ? -18.396 -8.606 -19.168 1.00 87.62 492 ASN A CA 1
ATOM 3893 C C . ASN A 1 492 ? -17.206 -7.773 -18.681 1.00 87.62 492 ASN A C 1
ATOM 3895 O O . ASN A 1 492 ? -17.080 -6.571 -18.931 1.00 87.62 492 ASN A O 1
ATOM 3899 N N . CYS A 1 493 ? -16.303 -8.424 -17.951 1.00 91.06 493 CYS A N 1
ATOM 3900 C CA . CYS A 1 493 ? -15.043 -7.834 -17.534 1.00 91.06 493 CYS A CA 1
ATOM 3901 C C . CYS A 1 493 ? -14.183 -7.474 -18.745 1.00 91.06 493 CYS A C 1
ATOM 3903 O O . CYS A 1 493 ? -13.855 -8.328 -19.568 1.00 91.06 493 CYS A O 1
ATOM 3905 N N . PHE A 1 494 ? -13.737 -6.222 -18.794 1.00 90.69 494 PHE A N 1
ATOM 3906 C CA . PHE A 1 494 ? -12.893 -5.725 -19.877 1.00 90.69 494 PHE A CA 1
ATOM 3907 C C . PHE A 1 494 ? -11.448 -6.244 -19.843 1.00 90.69 494 PHE A C 1
ATOM 3909 O O . PHE A 1 494 ? -10.703 -6.002 -20.783 1.00 90.69 494 PHE A O 1
ATOM 3916 N N . GLY A 1 495 ? -11.013 -6.891 -18.753 1.00 91.50 495 GLY A N 1
ATOM 3917 C CA . GLY A 1 495 ? -9.600 -7.241 -18.573 1.00 91.50 495 GLY A CA 1
ATOM 3918 C C . GLY A 1 495 ? -8.702 -5.997 -18.525 1.00 91.50 495 GLY A C 1
ATOM 3919 O O . GLY A 1 495 ? -7.642 -5.968 -19.136 1.00 91.50 495 GLY A O 1
ATOM 3920 N N . CYS A 1 496 ? -9.132 -4.932 -17.836 1.00 91.19 496 CYS A N 1
ATOM 3921 C CA . CYS A 1 496 ? -8.413 -3.651 -17.849 1.00 91.19 496 CYS A CA 1
ATOM 3922 C C . CYS A 1 496 ? -7.063 -3.671 -17.110 1.00 91.19 496 CYS A C 1
ATOM 3924 O O . CYS A 1 496 ? -6.230 -2.802 -17.358 1.00 91.19 496 CYS A O 1
ATOM 3926 N N . GLY A 1 497 ? -6.837 -4.640 -16.216 1.00 92.50 497 GLY A N 1
ATOM 3927 C CA . GLY A 1 497 ? -5.590 -4.753 -15.448 1.00 92.50 497 GLY A CA 1
ATOM 3928 C C . GLY A 1 497 ? -5.534 -3.923 -14.165 1.00 92.50 497 GLY A C 1
ATOM 3929 O O . GLY A 1 497 ? -4.552 -3.981 -13.438 1.00 92.50 497 GLY A O 1
ATOM 3930 N N . ASN A 1 498 ? -6.602 -3.190 -13.844 1.00 92.94 498 ASN A N 1
ATOM 3931 C CA . ASN A 1 498 ? -6.633 -2.234 -12.731 1.00 92.94 498 ASN A CA 1
ATOM 3932 C C . ASN A 1 498 ? -7.203 -2.843 -11.438 1.00 92.94 498 ASN A C 1
ATOM 3934 O O . ASN A 1 498 ? -7.757 -2.142 -10.593 1.00 92.94 498 ASN A O 1
ATOM 3938 N N . CYS A 1 499 ? -7.111 -4.166 -11.274 1.00 93.44 499 CYS A N 1
ATOM 3939 C CA . CYS A 1 499 ? -7.710 -4.860 -10.138 1.00 93.44 499 CYS A CA 1
ATOM 3940 C C . CYS A 1 499 ? -7.164 -4.315 -8.811 1.00 93.44 499 CYS A C 1
ATOM 3942 O O . CYS A 1 499 ? -7.954 -3.992 -7.924 1.00 93.44 499 CYS A O 1
ATOM 3944 N N . ASN A 1 500 ? -5.854 -4.116 -8.678 1.00 92.62 500 ASN A N 1
ATOM 3945 C CA . ASN A 1 500 ? -5.292 -3.622 -7.421 1.00 92.62 500 ASN A CA 1
ATOM 3946 C C . ASN A 1 500 ? -5.524 -2.137 -7.125 1.00 92.62 500 ASN A C 1
ATOM 3948 O O . ASN A 1 500 ? -5.289 -1.708 -6.007 1.00 92.62 500 ASN A O 1
ATOM 3952 N N . ILE A 1 501 ? -6.076 -1.358 -8.051 1.00 92.19 501 ILE A N 1
ATOM 3953 C CA . ILE A 1 501 ? -6.350 0.072 -7.831 1.00 92.19 501 ILE A CA 1
ATOM 3954 C C . ILE A 1 501 ? -7.850 0.393 -7.784 1.00 92.19 501 ILE A C 1
ATOM 3956 O O . ILE A 1 501 ? -8.249 1.543 -7.906 1.00 92.19 501 ILE A O 1
ATOM 3960 N N . GLY A 1 502 ? -8.685 -0.630 -7.583 1.00 92.81 502 GLY A N 1
ATOM 3961 C CA . GLY A 1 502 ? -10.142 -0.498 -7.579 1.00 92.81 502 GLY A CA 1
ATOM 3962 C C . GLY A 1 502 ? -10.745 -0.662 -8.977 1.00 92.81 502 GLY A C 1
ATOM 3963 O O . GLY A 1 502 ? -10.301 -0.071 -9.959 1.00 92.81 502 GLY A O 1
ATOM 3964 N N . CYS A 1 503 ? -11.787 -1.490 -9.092 1.00 93.25 503 CYS A N 1
ATOM 3965 C CA . CYS A 1 503 ? -12.473 -1.684 -10.372 1.00 93.25 503 CYS A CA 1
ATOM 3966 C C . CYS A 1 503 ? -13.440 -0.528 -10.638 1.00 93.25 503 CYS A C 1
ATOM 3968 O O . CYS A 1 503 ? -14.516 -0.484 -10.054 1.00 93.25 503 CYS A O 1
ATOM 3970 N N . GLY A 1 504 ? -13.094 0.372 -11.562 1.00 91.75 504 GLY A N 1
ATOM 3971 C CA . GLY A 1 504 ? -13.943 1.519 -11.912 1.00 91.75 504 GLY A CA 1
ATOM 3972 C C . GLY A 1 504 ? -15.201 1.212 -12.736 1.00 91.75 504 GLY A C 1
ATOM 3973 O O . GLY A 1 504 ? -15.843 2.132 -13.242 1.00 91.75 504 GLY A O 1
ATOM 3974 N N . TRP A 1 505 ? -15.526 -0.072 -12.917 1.00 89.69 505 TRP A N 1
ATOM 3975 C CA . TRP A 1 505 ? -16.507 -0.563 -13.895 1.00 89.69 505 TRP A CA 1
ATOM 3976 C C . TRP A 1 505 ? -17.537 -1.539 -13.298 1.00 89.69 505 TRP A C 1
ATOM 3978 O O . TRP A 1 505 ? -18.315 -2.127 -14.041 1.00 89.69 505 TRP A O 1
ATOM 3988 N N . ASP A 1 506 ? -17.513 -1.769 -11.979 1.00 89.56 506 ASP A N 1
ATOM 3989 C CA . ASP A 1 506 ? -18.418 -2.694 -11.266 1.00 89.56 506 ASP A CA 1
ATOM 3990 C C . ASP A 1 506 ? -18.434 -4.136 -11.817 1.00 89.56 506 ASP A C 1
ATOM 3992 O O . ASP A 1 506 ? -19.440 -4.849 -11.740 1.00 89.56 506 ASP A O 1
ATOM 3996 N N . ARG A 1 507 ? -17.296 -4.578 -12.374 1.00 91.06 507 ARG A N 1
ATOM 3997 C CA . ARG A 1 507 ? -17.093 -5.928 -12.934 1.00 91.06 507 ARG A CA 1
ATOM 3998 C C . ARG A 1 507 ? -16.480 -6.920 -11.951 1.00 91.06 507 ARG A C 1
ATOM 4000 O O . ARG A 1 507 ? -16.532 -8.116 -12.208 1.00 91.06 507 ARG A O 1
ATOM 4007 N N . LYS A 1 508 ? -15.883 -6.447 -10.851 1.00 92.44 508 LYS A N 1
ATOM 4008 C CA . LYS A 1 508 ? -15.131 -7.289 -9.904 1.00 92.44 508 LYS A CA 1
ATOM 4009 C C . LYS A 1 508 ? -16.001 -7.977 -8.842 1.00 92.44 508 LYS A C 1
ATOM 4011 O O . LYS A 1 508 ? -15.462 -8.642 -7.971 1.00 92.44 508 LYS A O 1
ATOM 4016 N N . LEU A 1 509 ? -17.314 -7.750 -8.855 1.00 93.50 509 LEU A N 1
ATOM 4017 C CA . LEU A 1 509 ? -18.264 -8.276 -7.865 1.00 93.50 509 LEU A CA 1
ATOM 4018 C C . LEU A 1 509 ? -17.719 -8.217 -6.425 1.00 93.50 509 LEU A C 1
ATOM 4020 O O . LEU A 1 509 ? -17.842 -9.173 -5.661 1.00 93.50 509 LEU A O 1
ATOM 4024 N N . SER A 1 510 ? -17.039 -7.121 -6.075 1.00 95.00 510 SER A N 1
ATOM 4025 C CA . SER A 1 510 ? -16.415 -6.941 -4.766 1.00 95.00 510 SER A CA 1
ATOM 4026 C C . SER A 1 510 ? -17.484 -6.719 -3.696 1.00 95.00 510 SER A C 1
ATOM 4028 O O . SER A 1 510 ? -18.665 -6.530 -3.996 1.00 95.00 510 SER A O 1
ATOM 4030 N N . MET A 1 511 ? -17.105 -6.680 -2.416 1.00 96.38 511 MET A N 1
ATOM 4031 C CA . MET A 1 511 ? -18.094 -6.357 -1.379 1.00 96.38 511 MET A CA 1
ATOM 4032 C C . MET A 1 511 ? -18.703 -4.963 -1.596 1.00 96.38 511 MET A C 1
ATOM 4034 O O . MET A 1 511 ? -19.888 -4.780 -1.324 1.00 96.38 511 MET A O 1
ATOM 4038 N N . LEU A 1 512 ? -17.926 -4.017 -2.139 1.00 95.62 512 LEU A N 1
ATOM 4039 C CA . LEU A 1 512 ? -18.361 -2.657 -2.468 1.00 95.62 512 LEU A CA 1
ATOM 4040 C C . LEU A 1 512 ? -19.444 -2.627 -3.557 1.00 95.62 512 LEU A C 1
ATOM 4042 O O . LEU A 1 512 ? -20.435 -1.918 -3.403 1.00 95.62 512 LEU A O 1
ATOM 4046 N N . ASP A 1 513 ? -19.254 -3.384 -4.638 1.00 92.19 513 ASP A N 1
ATOM 4047 C CA . ASP A 1 513 ? -20.072 -3.285 -5.857 1.00 92.19 513 ASP A CA 1
ATOM 4048 C C . ASP A 1 513 ? -21.092 -4.434 -6.032 1.00 92.19 513 ASP A C 1
ATOM 4050 O O . ASP A 1 513 ? -21.919 -4.399 -6.950 1.00 92.19 513 ASP A O 1
ATOM 4054 N N . HIS A 1 514 ? -21.084 -5.432 -5.142 1.00 93.88 514 HIS A N 1
ATOM 4055 C CA . HIS A 1 514 ? -22.000 -6.574 -5.174 1.00 93.88 514 HIS A CA 1
ATOM 4056 C C . HIS A 1 514 ? -22.719 -6.803 -3.839 1.00 93.88 514 HIS A C 1
ATOM 4058 O O . HIS A 1 514 ? -23.921 -6.557 -3.733 1.00 93.88 514 HIS A O 1
ATOM 4064 N N . THR A 1 515 ? -22.000 -7.251 -2.807 1.00 95.75 515 THR A N 1
ATOM 4065 C CA . THR A 1 515 ? -22.616 -7.787 -1.579 1.00 95.75 515 THR A CA 1
ATOM 4066 C C . THR A 1 515 ? -23.287 -6.717 -0.723 1.00 95.75 515 THR A C 1
ATOM 4068 O O . THR A 1 515 ? -24.413 -6.911 -0.261 1.00 95.75 515 THR A O 1
ATOM 4071 N N . LEU A 1 516 ? -22.632 -5.569 -0.519 1.00 96.69 516 LEU A N 1
ATOM 4072 C CA . LEU A 1 516 ? -23.220 -4.468 0.247 1.00 96.69 516 LEU A CA 1
ATOM 4073 C C . LEU A 1 516 ? -24.445 -3.869 -0.476 1.00 96.69 516 LEU A C 1
ATOM 4075 O O . LEU A 1 516 ? -25.478 -3.716 0.182 1.00 96.69 516 LEU A O 1
ATOM 4079 N N . PRO A 1 517 ? -24.412 -3.615 -1.806 1.00 94.62 517 PRO A N 1
ATOM 4080 C CA . PRO A 1 517 ? -25.612 -3.247 -2.558 1.00 94.62 517 PRO A CA 1
ATOM 4081 C C . PRO A 1 517 ? -26.733 -4.291 -2.473 1.00 94.62 517 PRO A C 1
ATOM 4083 O O . PRO A 1 517 ? -27.893 -3.920 -2.283 1.00 94.62 517 PRO A O 1
ATOM 4086 N N . ALA A 1 518 ? -26.408 -5.589 -2.544 1.00 93.75 518 ALA A N 1
ATOM 4087 C CA . ALA A 1 518 ? -27.388 -6.667 -2.392 1.00 93.75 518 ALA A CA 1
ATOM 4088 C C . ALA A 1 518 ? -28.092 -6.614 -1.023 1.00 93.75 518 ALA A C 1
ATOM 4090 O O . ALA A 1 518 ? -29.304 -6.812 -0.936 1.00 93.75 518 ALA A O 1
ATOM 4091 N N . GLY A 1 519 ? -27.362 -6.264 0.041 1.00 94.25 519 GLY A N 1
ATOM 4092 C CA . GLY A 1 519 ? -27.916 -6.062 1.384 1.00 94.25 519 GLY A CA 1
ATOM 4093 C C . GLY A 1 519 ? -28.777 -4.802 1.545 1.00 94.25 519 GLY A C 1
ATOM 4094 O O . GLY A 1 519 ? -29.401 -4.623 2.588 1.00 94.25 519 GLY A O 1
ATOM 4095 N N . GLN A 1 520 ? -28.844 -3.929 0.535 1.00 94.31 520 GLN A N 1
ATOM 4096 C CA . GLN A 1 520 ? -29.665 -2.708 0.532 1.00 94.31 520 GLN A CA 1
ATOM 4097 C C . GLN A 1 520 ? -30.753 -2.695 -0.552 1.00 94.31 520 GLN A C 1
ATOM 4099 O O . GLN A 1 520 ? -31.417 -1.668 -0.778 1.00 94.31 520 GLN A O 1
ATOM 4104 N N . LEU A 1 521 ? -30.982 -3.845 -1.194 1.00 92.25 521 LEU A N 1
ATOM 4105 C CA . LEU A 1 521 ? -32.128 -4.058 -2.073 1.00 92.25 521 LEU A CA 1
ATOM 4106 C C . LEU A 1 521 ? -33.445 -3.772 -1.336 1.00 92.25 521 LEU A C 1
ATOM 4108 O O . LEU A 1 521 ? -33.506 -3.946 -0.119 1.00 92.25 521 LEU A O 1
ATOM 4112 N N . PRO A 1 522 ? -34.521 -3.368 -2.038 1.00 90.06 522 PRO A N 1
ATOM 4113 C CA . PRO A 1 522 ? -35.787 -2.986 -1.408 1.00 90.06 522 PRO A CA 1
ATOM 4114 C C . PRO A 1 522 ? -36.352 -3.996 -0.397 1.00 90.06 522 PRO A C 1
ATOM 4116 O O . PRO A 1 522 ? -36.944 -3.577 0.591 1.00 90.06 522 PRO A O 1
ATOM 4119 N N . SER A 1 523 ? -36.129 -5.300 -0.599 1.00 88.44 523 SER A N 1
ATOM 4120 C CA . SER A 1 523 ? -36.568 -6.369 0.311 1.00 88.44 523 SER A CA 1
ATOM 4121 C C . SER A 1 523 ? -35.831 -6.405 1.658 1.00 88.44 523 SER A C 1
ATOM 4123 O O . SER A 1 523 ? -36.383 -6.903 2.634 1.00 88.44 523 SER A O 1
ATOM 4125 N N . ILE A 1 524 ? -34.603 -5.883 1.722 1.00 91.19 524 ILE A N 1
ATOM 4126 C CA . ILE A 1 524 ? -33.737 -5.862 2.919 1.00 91.19 524 ILE A CA 1
ATOM 4127 C C . ILE A 1 524 ? -33.524 -4.417 3.414 1.00 91.19 524 ILE A C 1
ATOM 4129 O O . ILE A 1 524 ? -33.072 -4.171 4.534 1.00 91.19 524 ILE A O 1
ATOM 4133 N N . ARG A 1 525 ? -33.868 -3.420 2.593 1.00 81.81 525 ARG A N 1
ATOM 4134 C CA . ARG A 1 525 ? -33.634 -1.998 2.856 1.00 81.81 525 ARG A CA 1
ATOM 4135 C C . ARG A 1 525 ? -34.175 -1.584 4.229 1.00 81.81 525 ARG A C 1
ATOM 4137 O O . ARG A 1 525 ? -35.290 -1.917 4.613 1.00 81.81 525 ARG A O 1
ATOM 4144 N N . GLY A 1 526 ? -33.357 -0.839 4.974 1.00 85.56 526 GLY A N 1
ATOM 4145 C CA . GLY A 1 526 ? -33.643 -0.431 6.355 1.00 85.56 526 GLY A CA 1
ATOM 4146 C C . GLY A 1 526 ? -33.183 -1.434 7.419 1.00 85.56 526 GLY A C 1
ATOM 4147 O O . GLY A 1 526 ? -33.132 -1.076 8.595 1.00 85.56 526 GLY A O 1
ATOM 4148 N N . LYS A 1 527 ? -32.797 -2.657 7.031 1.00 94.75 527 LYS A N 1
ATOM 4149 C CA . LYS A 1 527 ? -32.176 -3.642 7.928 1.00 94.75 527 LYS A CA 1
ATOM 4150 C C . LYS A 1 527 ? -30.659 -3.544 7.951 1.00 94.75 527 LYS A C 1
ATOM 4152 O O . LYS A 1 527 ? -30.091 -3.725 9.016 1.00 94.75 527 LYS A O 1
ATOM 4157 N N . LEU A 1 528 ? -30.016 -3.207 6.834 1.00 96.50 528 LEU A N 1
ATOM 4158 C CA . LEU A 1 528 ? -28.567 -3.011 6.763 1.00 96.50 528 LEU A CA 1
ATOM 4159 C C . LEU A 1 528 ? -28.204 -1.526 6.653 1.00 96.50 528 LEU A C 1
ATOM 4161 O O . LEU A 1 528 ? -28.537 -0.868 5.664 1.00 96.50 528 LEU A O 1
ATOM 4165 N N . ARG A 1 529 ? -27.469 -1.008 7.641 1.00 96.38 529 ARG A N 1
ATOM 4166 C CA . ARG A 1 529 ? -26.861 0.333 7.611 1.00 96.38 529 ARG A CA 1
ATOM 4167 C C . ARG A 1 529 ? -25.344 0.224 7.677 1.00 96.38 529 ARG A C 1
ATOM 4169 O O . ARG A 1 529 ? -24.807 -0.675 8.317 1.00 96.38 529 ARG A O 1
ATOM 4176 N N . ILE A 1 530 ? -24.657 1.152 7.021 1.00 97.81 530 ILE A N 1
ATOM 4177 C CA . ILE A 1 530 ? -23.195 1.202 6.955 1.00 97.81 530 ILE A CA 1
ATOM 4178 C C . ILE A 1 530 ? -22.765 2.585 7.426 1.00 97.81 530 ILE A C 1
ATOM 4180 O O . ILE A 1 530 ? -23.271 3.580 6.915 1.00 97.81 530 ILE A O 1
ATOM 4184 N N . LEU A 1 531 ? -21.845 2.643 8.382 1.00 97.62 531 LEU A N 1
ATOM 4185 C CA . LEU A 1 531 ? -21.224 3.857 8.894 1.00 97.62 531 LEU A CA 1
ATOM 4186 C C . LEU A 1 531 ? -19.741 3.836 8.528 1.00 97.62 531 LEU A C 1
ATOM 4188 O O . LEU A 1 531 ? -18.973 3.068 9.105 1.00 97.62 531 LEU A O 1
ATOM 4192 N N . ALA A 1 532 ? -19.356 4.647 7.546 1.00 97.69 532 ALA A N 1
ATOM 4193 C CA . ALA A 1 532 ? -17.970 4.749 7.092 1.00 97.69 532 ALA A CA 1
ATOM 4194 C C . ALA A 1 532 ? -17.216 5.869 7.815 1.00 97.69 532 ALA A C 1
ATOM 4196 O O . ALA A 1 532 ? -17.818 6.706 8.488 1.00 97.69 532 ALA A O 1
ATOM 4197 N N . GLU A 1 533 ? -15.894 5.895 7.635 1.00 96.44 533 GLU A N 1
ATOM 4198 C CA . GLU A 1 533 ? -14.994 6.847 8.290 1.00 96.44 533 GLU A CA 1
ATOM 4199 C C . GLU A 1 533 ? -15.127 6.857 9.821 1.00 96.44 533 GLU A C 1
ATOM 4201 O O . GLU A 1 533 ? -15.053 7.906 10.461 1.00 96.44 533 GLU A O 1
ATOM 4206 N N . CYS A 1 534 ? -15.338 5.676 10.402 1.00 96.94 534 CYS A N 1
ATOM 4207 C CA . CYS A 1 534 ? -15.546 5.454 11.824 1.00 96.94 534 CYS A CA 1
ATOM 4208 C C . CYS A 1 534 ? -14.666 4.286 12.294 1.00 96.94 534 CYS A C 1
ATOM 4210 O O . CYS A 1 534 ? -14.878 3.129 11.940 1.00 96.94 534 CYS A O 1
ATOM 4212 N N . GLU A 1 535 ? -13.627 4.580 13.072 1.00 96.38 535 GLU A N 1
ATOM 4213 C CA . GLU A 1 535 ? -12.695 3.581 13.588 1.00 96.38 535 GLU A CA 1
ATOM 4214 C C . GLU A 1 535 ? -13.174 3.031 14.931 1.00 96.38 535 GLU A C 1
ATOM 4216 O O . GLU A 1 535 ? -13.255 3.763 15.917 1.00 96.38 535 GLU A O 1
ATOM 4221 N N . ALA A 1 536 ? -13.433 1.725 15.004 1.00 96.88 536 ALA A N 1
ATOM 4222 C CA . ALA A 1 536 ? -13.695 1.054 16.272 1.00 96.88 536 ALA A CA 1
ATOM 4223 C C . ALA A 1 536 ? -12.429 1.032 17.141 1.00 96.88 536 ALA A C 1
ATOM 4225 O O . ALA A 1 536 ? -11.420 0.413 16.801 1.00 96.88 536 ALA A O 1
ATOM 4226 N N . MET A 1 537 ? -12.498 1.673 18.303 1.00 95.38 537 MET A N 1
ATOM 4227 C CA . MET A 1 537 ? -11.366 1.848 19.205 1.00 95.38 537 MET A CA 1
ATOM 4228 C C . MET A 1 537 ? -11.337 0.809 20.316 1.00 95.38 537 MET A C 1
ATOM 4230 O O . MET A 1 537 ? -10.261 0.324 20.683 1.00 95.38 537 MET A O 1
ATOM 4234 N N . ARG A 1 538 ? -12.493 0.491 20.906 1.00 94.31 538 ARG A N 1
ATOM 4235 C CA . ARG A 1 538 ? -12.557 -0.421 22.052 1.00 94.31 538 ARG A CA 1
ATOM 4236 C C . ARG A 1 538 ? -13.956 -0.985 22.269 1.00 94.31 538 ARG A C 1
ATOM 4238 O O . ARG A 1 538 ? -14.918 -0.231 22.322 1.00 94.31 538 ARG A O 1
ATOM 4245 N N . LEU A 1 539 ? -14.054 -2.289 22.509 1.00 93.31 539 LEU A N 1
ATOM 4246 C CA . LEU A 1 539 ? -15.275 -2.928 23.001 1.00 93.31 539 LEU A CA 1
ATOM 4247 C C . LEU A 1 539 ? -15.416 -2.680 24.513 1.00 93.31 539 LEU A C 1
ATOM 4249 O O . LEU A 1 539 ? -14.466 -2.893 25.277 1.00 93.31 539 LEU A O 1
ATOM 4253 N N . ARG A 1 540 ? -16.593 -2.226 24.951 1.00 88.12 540 ARG A N 1
ATOM 4254 C CA . ARG A 1 540 ? -16.931 -1.929 26.350 1.00 88.12 540 ARG A CA 1
ATOM 4255 C C . ARG A 1 540 ? -18.031 -2.865 26.863 1.00 88.12 540 ARG A C 1
ATOM 4257 O O . ARG A 1 540 ? -18.967 -3.225 26.149 1.00 88.12 540 ARG A O 1
ATOM 4264 N N . SER A 1 541 ? -17.915 -3.239 28.136 1.00 76.06 541 SER A N 1
ATOM 4265 C CA . SER A 1 541 ? -18.917 -4.018 28.871 1.00 76.06 541 SER A CA 1
ATOM 4266 C C . SER A 1 541 ? -19.609 -3.127 29.894 1.00 76.06 541 SER A C 1
ATOM 4268 O O . SER A 1 541 ? -18.939 -2.626 30.794 1.00 76.06 541 SER A O 1
ATOM 4270 N N . VAL A 1 542 ? -20.931 -2.960 29.800 1.00 57.28 542 VAL A N 1
ATOM 4271 C CA . VAL A 1 542 ? -21.712 -2.161 30.769 1.00 57.28 542 VAL A CA 1
ATOM 4272 C C . VAL A 1 542 ? -22.280 -3.019 31.920 1.00 57.28 542 VAL A C 1
ATOM 4274 O O . VAL A 1 542 ? -22.984 -2.518 32.786 1.00 57.28 542 VAL A O 1
ATOM 4277 N N . SER A 1 543 ? -21.932 -4.308 32.034 1.00 52.53 543 SER A N 1
ATOM 4278 C CA . SER A 1 543 ? -22.387 -5.128 33.170 1.00 52.53 543 SER A CA 1
ATOM 4279 C C . SER A 1 543 ? -21.425 -6.264 33.541 1.00 52.53 543 SER A C 1
ATOM 4281 O O . SER A 1 543 ? -21.009 -7.060 32.700 1.00 52.53 543 SER A O 1
ATOM 4283 N N . ARG A 1 544 ? -21.097 -6.346 34.840 1.00 47.25 544 ARG A N 1
ATOM 4284 C CA . ARG A 1 544 ? -20.657 -7.568 35.535 1.00 47.25 544 ARG A CA 1
ATOM 4285 C C . ARG A 1 544 ? -21.903 -8.227 36.143 1.00 47.25 544 ARG A C 1
ATOM 4287 O O . ARG A 1 544 ? -22.122 -8.167 37.348 1.00 47.25 544 ARG A O 1
ATOM 4294 N N . GLY A 1 545 ? -22.754 -8.809 35.307 1.00 51.97 545 GLY A N 1
ATOM 4295 C CA . GLY A 1 545 ? -23.825 -9.686 35.780 1.00 51.97 545 GLY A CA 1
ATOM 4296 C C . GLY A 1 545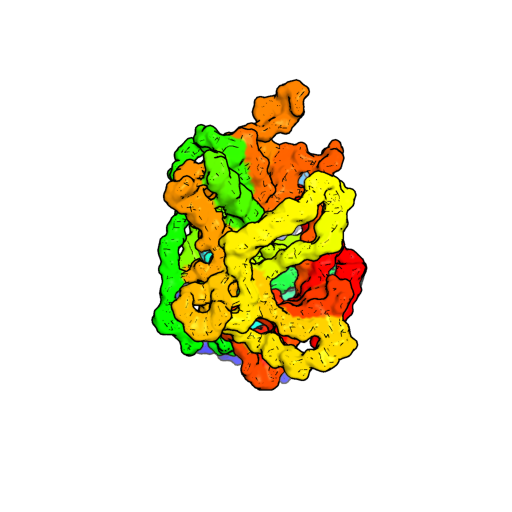 ? -23.267 -11.047 36.211 1.00 51.97 545 GLY A C 1
ATOM 4297 O O . GLY A 1 545 ? -22.158 -11.418 35.823 1.00 51.97 545 GLY A O 1
ATOM 4298 N N . ARG A 1 546 ? -24.056 -11.827 36.966 1.00 46.72 546 ARG A N 1
ATOM 4299 C CA . ARG A 1 546 ? -23.705 -13.178 37.471 1.00 46.72 546 ARG A CA 1
ATOM 4300 C C . ARG A 1 546 ? -23.290 -14.204 36.388 1.00 46.72 546 ARG A C 1
ATOM 4302 O O . ARG A 1 546 ? -22.865 -15.292 36.750 1.00 46.72 546 ARG A O 1
ATOM 4309 N N . GLY A 1 547 ? -23.380 -13.867 35.095 1.00 50.62 547 GLY A N 1
ATOM 4310 C CA . GLY A 1 547 ? -23.070 -14.738 33.949 1.00 50.62 547 GLY A CA 1
ATOM 4311 C C . GLY A 1 547 ? -21.828 -14.376 33.116 1.00 50.62 547 GLY A C 1
ATOM 4312 O O . GLY A 1 547 ? -21.609 -15.010 32.090 1.00 50.62 547 GLY A O 1
ATOM 4313 N N . GLY A 1 548 ? -21.014 -13.384 33.507 1.00 57.69 548 GLY A N 1
ATOM 4314 C CA . GLY A 1 548 ? -19.767 -13.030 32.798 1.00 57.69 548 GLY A CA 1
ATOM 4315 C C . GLY A 1 548 ? -19.757 -11.635 32.158 1.00 57.69 548 GLY A C 1
ATOM 4316 O O . GLY A 1 548 ? -20.616 -10.803 32.443 1.00 57.69 548 GLY A O 1
ATOM 4317 N N . ARG A 1 549 ? -18.736 -11.345 31.331 1.00 67.25 549 ARG A N 1
ATOM 4318 C CA . ARG A 1 549 ? -18.591 -10.058 30.618 1.00 67.25 549 ARG A CA 1
ATOM 4319 C C . ARG A 1 549 ? -19.387 -10.096 29.312 1.00 67.25 549 ARG A C 1
ATOM 4321 O O . ARG A 1 549 ? -19.013 -10.833 28.406 1.00 67.25 549 ARG A O 1
ATOM 4328 N N . SER A 1 550 ? -20.424 -9.271 29.187 1.00 80.50 550 SER A N 1
ATOM 4329 C CA . SER A 1 550 ? -21.107 -9.011 27.912 1.00 80.50 550 SER A CA 1
ATOM 4330 C C . SER A 1 550 ? -20.604 -7.707 27.294 1.00 80.50 550 SER A C 1
ATOM 4332 O O . SER A 1 550 ? -20.353 -6.737 28.011 1.00 80.50 550 SER A O 1
ATOM 4334 N N . VAL A 1 551 ? -20.439 -7.662 25.973 1.00 88.00 551 VAL A N 1
ATOM 4335 C CA . VAL A 1 551 ? -20.166 -6.411 25.247 1.00 88.00 551 VAL A CA 1
ATOM 4336 C C . VAL A 1 551 ? -21.504 -5.758 24.930 1.00 88.00 551 VAL A C 1
ATOM 4338 O O . VAL A 1 551 ? -22.397 -6.424 24.420 1.00 88.00 551 VAL A O 1
ATOM 4341 N N . SER A 1 552 ? -21.652 -4.480 25.254 1.00 87.81 552 SER A N 1
ATOM 4342 C CA . SER A 1 552 ? -22.890 -3.718 25.018 1.00 87.81 552 SER A CA 1
ATOM 4343 C C . SER A 1 552 ? -22.659 -2.472 24.169 1.00 87.81 552 SER A C 1
ATOM 4345 O O . SER A 1 552 ? -23.608 -1.865 23.683 1.00 87.81 552 SER A O 1
ATOM 4347 N N . GLU A 1 553 ? -21.399 -2.073 24.013 1.00 92.44 553 GLU A N 1
ATOM 4348 C CA . GLU A 1 553 ? -21.021 -0.844 23.336 1.00 92.44 553 GLU A CA 1
ATOM 4349 C C . GLU A 1 553 ? -19.632 -0.987 22.710 1.00 92.44 553 GLU A C 1
ATOM 4351 O O . GLU A 1 553 ? -18.747 -1.647 23.267 1.00 92.44 553 GLU A O 1
ATOM 4356 N N . VAL A 1 554 ? -19.424 -0.329 21.573 1.00 95.25 554 VAL A N 1
ATOM 4357 C CA . VAL A 1 554 ? -18.097 -0.052 21.025 1.00 95.25 554 VAL A CA 1
ATOM 4358 C C . VAL A 1 554 ? -17.843 1.452 21.056 1.00 95.25 554 VAL A C 1
ATOM 4360 O O . VAL A 1 554 ? -18.632 2.245 20.552 1.00 95.25 554 VAL A O 1
ATOM 4363 N N . GLU A 1 555 ? -16.730 1.848 21.667 1.00 95.94 555 GLU A N 1
ATOM 4364 C CA . GLU A 1 555 ? -16.187 3.196 21.529 1.00 95.94 555 GLU A CA 1
ATOM 4365 C C . GLU A 1 555 ? -15.505 3.284 20.166 1.00 95.94 555 GLU A C 1
ATOM 4367 O O . GLU A 1 555 ? -14.639 2.459 19.856 1.00 95.94 555 GLU A O 1
ATOM 4372 N N . ALA A 1 556 ? -15.876 4.281 19.374 1.00 96.75 556 ALA A N 1
ATOM 4373 C CA . ALA A 1 556 ? -15.332 4.542 18.055 1.00 96.75 556 ALA A CA 1
ATOM 4374 C C . ALA A 1 556 ? -14.973 6.027 17.879 1.00 96.75 556 ALA A C 1
ATOM 4376 O O . ALA A 1 556 ? -15.342 6.879 18.691 1.00 96.75 556 ALA A O 1
ATOM 4377 N N . VAL A 1 557 ? -14.192 6.327 16.845 1.00 96.06 557 VAL A N 1
ATOM 4378 C CA . VAL A 1 557 ? -13.733 7.680 16.507 1.00 96.06 557 VAL A CA 1
ATOM 4379 C C . VAL A 1 557 ? -13.991 7.937 15.029 1.00 96.06 557 VAL A C 1
ATOM 4381 O O . VAL A 1 557 ? -13.584 7.142 14.184 1.00 96.06 557 VAL A O 1
ATOM 4384 N N . PHE A 1 558 ? -14.657 9.042 14.715 1.00 96.25 558 PHE A N 1
ATOM 4385 C CA . PHE A 1 558 ? -14.848 9.493 13.342 1.00 96.25 558 PHE A CA 1
ATOM 4386 C C . PHE A 1 558 ? -13.562 10.082 12.750 1.00 96.25 558 PHE A C 1
ATOM 4388 O O . PHE A 1 558 ? -12.670 10.520 13.477 1.00 96.25 558 PHE A O 1
ATOM 4395 N N . SER A 1 559 ? -13.476 10.158 11.420 1.00 91.44 559 SER A N 1
ATOM 4396 C CA . SER A 1 559 ? -12.345 10.794 10.723 1.00 91.44 559 SER A CA 1
ATOM 4397 C C . SER A 1 559 ? -12.161 12.282 11.058 1.00 91.44 559 SER A C 1
ATOM 4399 O O . SER A 1 559 ? -11.059 12.803 10.895 1.00 91.44 559 SER A O 1
ATOM 4401 N N . ASP A 1 560 ? -13.203 12.952 11.562 1.00 91.94 560 ASP A N 1
ATOM 4402 C CA . ASP A 1 560 ? -13.163 14.332 12.070 1.00 91.94 560 ASP A CA 1
ATOM 4403 C C . ASP A 1 560 ? -12.641 14.446 13.523 1.00 91.94 560 ASP A C 1
ATOM 4405 O O . ASP A 1 560 ? -12.517 15.548 14.057 1.00 91.94 560 ASP A O 1
ATOM 4409 N N . GLY A 1 561 ? -12.317 13.319 14.167 1.00 92.62 561 GLY A N 1
ATOM 4410 C CA . GLY A 1 561 ? -11.797 13.242 15.533 1.00 92.62 561 GLY A CA 1
ATOM 4411 C C . GLY A 1 561 ? -12.863 13.158 16.629 1.00 92.62 561 GLY A C 1
ATOM 4412 O O . GLY A 1 561 ? -12.509 12.930 17.792 1.00 92.62 561 GLY A O 1
ATOM 4413 N N . ARG A 1 562 ? -14.156 13.295 16.304 1.00 95.00 562 ARG A N 1
ATOM 4414 C CA . ARG A 1 562 ? -15.231 13.123 17.291 1.00 95.00 562 ARG A CA 1
ATOM 4415 C C . ARG A 1 562 ? -15.310 11.674 17.754 1.00 95.00 562 ARG A C 1
ATOM 4417 O O . ARG A 1 562 ? -15.192 10.734 16.969 1.00 95.00 562 ARG A O 1
ATOM 4424 N N . ARG A 1 563 ? -15.539 11.496 19.055 1.00 96.62 563 ARG A N 1
ATOM 4425 C CA . ARG A 1 563 ? -15.804 10.184 19.653 1.00 96.62 563 ARG A CA 1
ATOM 4426 C C . ARG A 1 563 ? -17.284 9.864 19.549 1.00 96.62 563 ARG A C 1
ATOM 4428 O O . ARG A 1 563 ? -18.115 10.746 19.736 1.00 96.62 563 ARG A O 1
ATOM 4435 N N . VAL A 1 564 ? -17.583 8.597 19.301 1.00 95.94 564 VAL A N 1
ATOM 4436 C CA . VAL A 1 564 ? -18.946 8.084 19.230 1.00 95.94 564 VAL A CA 1
ATOM 4437 C C . VAL A 1 564 ? -19.033 6.727 19.922 1.00 95.94 564 VAL A C 1
ATOM 4439 O O . VAL A 1 564 ? -18.135 5.892 19.806 1.00 95.94 564 VAL A O 1
ATOM 4442 N N . ALA A 1 565 ? -20.106 6.507 20.665 1.00 95.12 565 ALA A N 1
ATOM 4443 C CA . ALA A 1 565 ? -20.452 5.228 21.260 1.00 95.12 565 ALA A CA 1
ATOM 4444 C C . ALA A 1 565 ? -21.500 4.529 20.393 1.00 95.12 565 ALA A C 1
ATOM 4446 O O . ALA A 1 565 ? -22.564 5.084 20.135 1.00 95.12 565 ALA A O 1
ATOM 4447 N N . VAL A 1 566 ? -21.230 3.305 19.946 1.00 95.38 566 VAL A N 1
ATOM 4448 C CA . VAL A 1 566 ? -22.190 2.525 19.154 1.00 95.38 566 VAL A CA 1
ATOM 4449 C C . VAL A 1 566 ? -22.711 1.357 19.977 1.00 95.38 566 VAL A C 1
ATOM 4451 O O . VAL A 1 566 ? -21.931 0.537 20.468 1.00 95.38 566 VAL A O 1
ATOM 4454 N N . ARG A 1 567 ? -24.036 1.274 20.117 1.00 93.88 567 ARG A N 1
ATOM 4455 C CA . ARG A 1 567 ? -24.722 0.258 20.924 1.00 93.88 567 ARG A CA 1
ATOM 4456 C C . ARG A 1 567 ? -25.437 -0.758 20.042 1.00 93.88 567 ARG A C 1
ATOM 4458 O O . ARG A 1 567 ? -26.074 -0.408 19.051 1.00 93.88 567 ARG A O 1
ATOM 4465 N N . ALA A 1 568 ? -25.327 -2.027 20.418 1.00 93.94 568 ALA A N 1
ATOM 4466 C CA . ALA A 1 568 ? -25.997 -3.147 19.765 1.00 93.94 568 ALA A CA 1
ATOM 4467 C C . ALA A 1 568 ? -26.140 -4.320 20.742 1.00 93.94 568 ALA A C 1
ATOM 4469 O O . ALA A 1 568 ? -25.437 -4.385 21.754 1.00 93.94 568 ALA A O 1
ATOM 4470 N N . LYS A 1 569 ? -27.036 -5.265 20.434 1.00 92.62 569 LYS A N 1
ATOM 4471 C CA . LYS A 1 569 ? -27.218 -6.476 21.255 1.00 92.62 569 LYS A CA 1
ATOM 4472 C C . LYS A 1 569 ? -26.046 -7.450 21.110 1.00 92.62 569 LYS A C 1
ATOM 4474 O O . LYS A 1 569 ? -25.679 -8.114 22.077 1.00 92.62 569 LYS A O 1
ATOM 4479 N N . GLN A 1 570 ? -25.470 -7.545 19.912 1.00 93.69 570 GLN A N 1
ATOM 4480 C CA . GLN A 1 570 ? -24.332 -8.408 19.597 1.00 93.69 570 GLN A CA 1
ATOM 4481 C C . GLN A 1 570 ? -23.301 -7.685 18.730 1.00 93.69 570 GLN A C 1
ATOM 4483 O O . GLN A 1 570 ? -23.627 -6.756 17.991 1.00 93.69 570 GLN A O 1
ATOM 4488 N N . PHE A 1 571 ? -22.050 -8.142 18.805 1.00 95.25 571 PHE A N 1
ATOM 4489 C CA . PHE A 1 571 ? -20.929 -7.568 18.067 1.00 95.25 571 PHE A CA 1
ATOM 4490 C C . PHE A 1 571 ? -20.164 -8.656 17.317 1.00 95.25 571 PHE A C 1
ATOM 4492 O O . PHE A 1 571 ? -19.809 -9.680 17.901 1.00 95.25 571 PHE A O 1
ATOM 4499 N N . VAL A 1 572 ? -19.862 -8.406 16.044 1.00 97.69 572 VAL A N 1
ATOM 4500 C CA . VAL A 1 572 ? -19.009 -9.259 15.207 1.00 97.69 572 VAL A CA 1
ATOM 4501 C C . VAL A 1 572 ? -17.760 -8.471 14.831 1.00 97.69 572 VAL A C 1
ATOM 4503 O O . VAL A 1 572 ? -17.850 -7.377 14.276 1.00 97.69 572 VAL A O 1
ATOM 4506 N N . VAL A 1 573 ? -16.580 -9.017 15.123 1.00 97.62 573 VAL A N 1
ATOM 4507 C CA . VAL A 1 573 ? -15.303 -8.388 14.763 1.00 97.62 573 VAL A CA 1
ATOM 4508 C C . VAL A 1 573 ? -14.825 -8.947 13.423 1.00 97.62 573 VAL A C 1
ATOM 4510 O O . VAL A 1 573 ? -14.485 -10.122 13.331 1.00 97.62 573 VAL A O 1
ATOM 4513 N N . SER A 1 574 ? -14.786 -8.104 12.390 1.00 97.94 574 SER A N 1
ATOM 4514 C CA . SER A 1 574 ? -14.371 -8.449 11.021 1.00 97.94 574 SER A CA 1
ATOM 4515 C C . SER A 1 574 ? -13.395 -7.416 10.429 1.00 97.94 574 SER A C 1
ATOM 4517 O O . SER A 1 574 ? -13.400 -7.120 9.236 1.00 97.94 574 SER A O 1
ATOM 4519 N N . ALA A 1 575 ? -12.510 -6.861 11.262 1.00 96.12 575 ALA A N 1
ATOM 4520 C CA . ALA A 1 575 ? -11.557 -5.815 10.876 1.00 96.12 575 ALA A CA 1
ATOM 4521 C C . ALA A 1 575 ? -10.301 -6.358 10.146 1.00 96.12 575 ALA A C 1
ATOM 4523 O O . ALA A 1 575 ? -9.298 -5.662 10.008 1.00 96.12 575 ALA A O 1
ATOM 4524 N N . GLY A 1 576 ? -10.308 -7.624 9.712 1.00 93.94 576 GLY A N 1
ATOM 4525 C CA . GLY A 1 576 ? -9.133 -8.340 9.194 1.00 93.94 576 GLY A CA 1
ATOM 4526 C C . GLY A 1 576 ? -8.221 -8.892 10.300 1.00 93.94 576 GLY A C 1
ATOM 4527 O O . GLY A 1 576 ? -8.338 -8.496 11.459 1.00 93.94 576 GLY A O 1
ATOM 4528 N N . ALA A 1 577 ? -7.317 -9.821 9.969 1.00 92.62 577 ALA A N 1
ATOM 4529 C CA . ALA A 1 577 ? -6.562 -10.607 10.960 1.00 92.62 577 ALA A CA 1
ATOM 4530 C C . ALA A 1 577 ? -5.754 -9.749 11.958 1.00 92.62 577 ALA A C 1
ATOM 4532 O O . ALA A 1 577 ? -5.819 -9.964 13.172 1.00 92.62 577 ALA A O 1
ATOM 4533 N N . ILE A 1 578 ? -5.043 -8.732 11.455 1.00 91.81 578 ILE A N 1
ATOM 4534 C CA . ILE A 1 578 ? -4.202 -7.845 12.273 1.00 91.81 578 ILE A CA 1
ATOM 4535 C C . ILE A 1 578 ? -5.064 -6.901 13.124 1.00 91.81 578 ILE A C 1
ATOM 4537 O O . ILE A 1 578 ? -4.925 -6.877 14.348 1.00 91.81 578 ILE A O 1
ATOM 4541 N N . ASN A 1 579 ? -5.984 -6.148 12.513 1.00 93.38 579 ASN A N 1
ATOM 4542 C CA . ASN A 1 579 ? -6.755 -5.138 13.248 1.00 93.38 579 ASN A CA 1
ATOM 4543 C C . ASN A 1 579 ? -7.822 -5.753 14.166 1.00 93.38 579 ASN A C 1
ATOM 4545 O O . ASN A 1 579 ? -8.086 -5.195 15.227 1.00 93.38 579 ASN A O 1
ATOM 4549 N N . SER A 1 580 ? -8.371 -6.930 13.841 1.00 96.00 580 SER A N 1
ATOM 4550 C CA . SER A 1 580 ? -9.268 -7.662 14.752 1.00 96.00 580 SER A CA 1
ATOM 4551 C C . SER A 1 580 ? -8.523 -8.099 16.008 1.00 96.00 580 SER A C 1
ATOM 4553 O O . SER A 1 580 ? -8.987 -7.851 17.121 1.00 96.00 580 SER A O 1
ATOM 4555 N N . SER A 1 581 ? -7.324 -8.670 15.842 1.00 95.31 581 SER A N 1
ATOM 4556 C CA . SER A 1 581 ? -6.452 -9.024 16.965 1.00 95.31 581 SER A CA 1
ATOM 4557 C C . SER A 1 581 ? -6.089 -7.788 17.787 1.00 95.31 581 SER A C 1
ATOM 4559 O O . SER A 1 581 ? -6.187 -7.811 19.011 1.00 95.31 581 SER A O 1
ATOM 4561 N N . HIS A 1 582 ? -5.738 -6.678 17.131 1.00 93.81 582 HIS A N 1
ATOM 4562 C CA . HIS A 1 582 ? -5.437 -5.420 17.809 1.00 93.81 582 HIS A CA 1
ATOM 4563 C C . HIS A 1 582 ? -6.630 -4.875 18.607 1.00 93.81 582 HIS A C 1
ATOM 4565 O O . HIS A 1 582 ? -6.451 -4.504 19.766 1.00 93.81 582 HIS A O 1
ATOM 4571 N N . LEU A 1 583 ? -7.838 -4.861 18.034 1.00 94.94 583 LEU A N 1
ATOM 4572 C CA . LEU A 1 583 ? -9.054 -4.390 18.700 1.00 94.94 583 LEU A CA 1
ATOM 4573 C C . LEU A 1 583 ? -9.414 -5.260 19.909 1.00 94.94 583 LEU A C 1
ATOM 4575 O O . LEU A 1 583 ? -9.698 -4.730 20.987 1.00 94.94 583 LEU A O 1
ATOM 4579 N N . LEU A 1 584 ? -9.373 -6.587 19.757 1.00 94.31 584 LEU A N 1
ATOM 4580 C CA . LEU A 1 584 ? -9.636 -7.533 20.845 1.00 94.31 584 LEU A CA 1
ATOM 4581 C C . LEU A 1 584 ? -8.613 -7.366 21.966 1.00 94.31 584 LEU A C 1
ATOM 4583 O O . LEU A 1 584 ? -9.002 -7.149 23.120 1.00 94.31 584 LEU A O 1
ATOM 4587 N N . LEU A 1 585 ? -7.322 -7.340 21.608 1.00 92.88 585 LEU A N 1
ATOM 4588 C CA . LEU A 1 585 ? -6.253 -7.055 22.551 1.00 92.88 585 LEU A CA 1
ATOM 4589 C C . LEU A 1 585 ? -6.556 -5.745 23.251 1.00 92.88 585 LEU A C 1
ATOM 4591 O O . LEU A 1 585 ? -6.664 -5.785 24.466 1.00 92.88 585 LEU A O 1
ATOM 4595 N N . ARG A 1 586 ? -6.749 -4.622 22.536 1.00 91.25 586 ARG A N 1
ATOM 4596 C CA . ARG A 1 586 ? -7.062 -3.270 23.063 1.00 91.25 586 ARG A CA 1
ATOM 4597 C C . ARG A 1 586 ? -8.263 -3.233 24.007 1.00 91.25 586 ARG A C 1
ATOM 4599 O O . ARG A 1 586 ? -8.252 -2.474 24.979 1.00 91.25 586 ARG A O 1
ATOM 4606 N N . SER A 1 587 ? -9.232 -4.110 23.781 1.00 91.56 587 SER A N 1
ATOM 4607 C CA . SER A 1 587 ? -10.435 -4.267 24.602 1.00 91.56 587 SER A CA 1
ATOM 4608 C C . SER A 1 587 ? -10.219 -5.100 25.871 1.00 91.56 587 SER A C 1
ATOM 4610 O O . SER A 1 587 ? -11.084 -5.121 26.742 1.00 91.56 587 SER A O 1
ATOM 4612 N N . GLY A 1 588 ? -9.047 -5.721 26.036 1.00 89.31 588 GLY A N 1
ATOM 4613 C CA . GLY A 1 588 ? -8.727 -6.579 27.181 1.00 89.31 588 GLY A CA 1
ATOM 4614 C C . GLY A 1 588 ? -9.261 -8.005 27.029 1.00 89.31 588 GLY A C 1
ATOM 4615 O O . GLY A 1 588 ? -9.552 -8.657 28.033 1.00 89.31 588 GLY A O 1
ATOM 4616 N N . ILE A 1 589 ? -9.429 -8.459 25.784 1.00 89.25 589 ILE A N 1
ATOM 4617 C CA . ILE A 1 589 ? -9.802 -9.824 25.415 1.00 89.25 589 ILE A CA 1
ATOM 4618 C C . ILE A 1 589 ? -8.535 -10.493 24.862 1.00 89.25 589 ILE A C 1
ATOM 4620 O O . ILE A 1 589 ? -8.020 -10.078 23.825 1.00 89.25 589 ILE A O 1
ATOM 4624 N N . GLY A 1 590 ? -8.005 -11.490 25.577 1.00 89.06 590 GLY A N 1
ATOM 4625 C CA . GLY A 1 590 ? -6.675 -12.055 25.315 1.00 89.06 590 GLY A CA 1
ATOM 4626 C C . GLY A 1 590 ? -5.535 -11.272 25.980 1.00 89.06 590 GLY A C 1
ATOM 4627 O O . GLY A 1 590 ? -5.759 -10.493 26.909 1.00 89.06 590 GLY A O 1
ATOM 4628 N N . GLY A 1 591 ? -4.305 -11.473 25.501 1.00 82.69 591 GLY A N 1
ATOM 4629 C CA . GLY A 1 591 ? -3.101 -10.819 26.029 1.00 82.69 591 GLY A CA 1
ATOM 4630 C C . GLY A 1 591 ? -2.519 -11.486 27.284 1.00 82.69 591 GLY A C 1
ATOM 4631 O O . GLY A 1 591 ? -2.876 -12.610 27.634 1.00 82.69 591 GLY A O 1
ATOM 4632 N N . ILE A 1 592 ? -1.589 -10.795 27.956 1.00 78.88 592 ILE A N 1
ATOM 4633 C CA . ILE A 1 592 ? -0.846 -11.329 29.112 1.00 78.88 592 ILE A CA 1
ATOM 4634 C C . ILE A 1 592 ? -1.820 -11.742 30.227 1.00 78.88 592 ILE A C 1
ATOM 4636 O O . ILE A 1 592 ? -2.625 -10.932 30.684 1.00 78.88 592 ILE A O 1
ATOM 4640 N N . GLY A 1 593 ? -1.729 -13.000 30.668 1.00 77.25 593 GLY A N 1
ATOM 4641 C CA . GLY A 1 593 ? -2.581 -13.567 31.721 1.00 77.25 593 GLY A CA 1
ATOM 4642 C C . GLY A 1 593 ? -3.942 -14.092 31.247 1.00 77.25 593 GLY A C 1
ATOM 4643 O O . GLY A 1 593 ? -4.739 -14.525 32.076 1.00 77.25 593 GLY A O 1
ATOM 4644 N N . SER A 1 594 ? -4.227 -14.075 29.939 1.00 84.00 594 SER A N 1
ATOM 4645 C CA . SER A 1 594 ? -5.416 -14.704 29.353 1.00 84.00 594 SER A CA 1
ATOM 4646 C C . SER A 1 594 ? -5.091 -16.081 28.771 1.00 84.00 594 SER A C 1
ATOM 4648 O O . SER A 1 594 ? -4.017 -16.283 28.215 1.00 84.00 594 SER A O 1
ATOM 4650 N N . SER A 1 595 ? -6.043 -17.014 28.844 1.00 84.88 595 SER A N 1
ATOM 4651 C CA . SER A 1 595 ? -5.978 -18.301 28.139 1.00 84.88 595 SER A CA 1
ATOM 4652 C C . SER A 1 595 ? -6.375 -18.206 26.660 1.00 84.88 595 SER A C 1
ATOM 4654 O O . SER A 1 595 ? -6.213 -19.175 25.923 1.00 84.88 595 SER A O 1
ATOM 4656 N N . LEU A 1 596 ? -6.911 -17.063 26.214 1.00 88.88 596 LEU A N 1
ATOM 4657 C CA . LEU A 1 596 ? -7.319 -16.864 24.826 1.00 88.88 596 LEU A CA 1
ATOM 4658 C C . LEU A 1 596 ? -6.101 -16.485 23.964 1.00 88.88 596 LEU A C 1
ATOM 4660 O O . LEU A 1 596 ? -5.460 -15.472 24.264 1.00 88.88 596 LEU A O 1
ATOM 4664 N N . PRO A 1 597 ? -5.815 -17.204 22.861 1.00 90.56 597 PRO A N 1
ATOM 4665 C CA . PRO A 1 597 ? -4.621 -16.998 22.031 1.00 90.56 597 PRO A CA 1
ATOM 4666 C C . PRO A 1 597 ? -4.751 -15.801 21.066 1.00 90.56 597 PRO A C 1
ATOM 4668 O O . PRO A 1 597 ? -4.345 -15.864 19.907 1.00 90.56 597 PRO A O 1
ATOM 4671 N N . VAL A 1 598 ? -5.354 -14.693 21.510 1.00 93.50 598 VAL A N 1
ATOM 4672 C CA . VAL A 1 598 ? -5.597 -13.516 20.660 1.00 93.50 598 VAL A CA 1
ATOM 4673 C C . VAL A 1 598 ? -4.273 -12.895 20.225 1.00 93.50 598 VAL A C 1
ATOM 4675 O O . VAL A 1 598 ? -3.439 -12.539 21.057 1.00 93.50 598 VAL A O 1
ATOM 4678 N N . GLY A 1 599 ? -4.118 -12.712 18.914 1.00 92.81 599 GLY A N 1
ATOM 4679 C CA . GLY A 1 599 ? -2.904 -12.183 18.301 1.00 92.81 599 GLY A CA 1
ATOM 4680 C C . GLY A 1 599 ? -1.825 -13.233 18.045 1.00 92.81 599 GLY A C 1
ATOM 4681 O O . GLY A 1 599 ? -0.834 -12.907 17.407 1.00 92.81 599 GLY A O 1
ATOM 4682 N N . SER A 1 600 ? -1.994 -14.482 18.472 1.00 92.12 600 SER A N 1
ATOM 4683 C CA . SER A 1 600 ? -1.106 -15.588 18.096 1.00 92.12 600 SER A CA 1
ATOM 4684 C C . SER A 1 600 ? -1.627 -16.307 16.849 1.00 92.12 600 SER A C 1
ATOM 4686 O O . SER A 1 600 ? -2.813 -16.224 16.536 1.00 92.12 600 SER A O 1
ATOM 4688 N N . GLY A 1 601 ? -0.758 -17.037 16.145 1.00 90.75 601 GLY A N 1
ATOM 4689 C CA . GLY A 1 601 ? -1.184 -17.850 15.001 1.00 90.75 601 GLY A CA 1
ATOM 4690 C C . GLY A 1 601 ? -1.235 -17.097 13.669 1.00 90.75 601 GLY A C 1
ATOM 4691 O O . GLY A 1 601 ? -1.879 -17.570 12.733 1.00 90.75 601 GLY A O 1
ATOM 4692 N N . LEU A 1 602 ? -0.613 -15.916 13.566 1.00 92.12 602 LEU A N 1
ATOM 4693 C CA . LEU A 1 602 ? -0.615 -15.150 12.319 1.00 92.12 602 LEU A CA 1
ATOM 4694 C C . LEU A 1 602 ? 0.228 -15.882 11.263 1.00 92.12 602 LEU A C 1
ATOM 4696 O O . LEU A 1 602 ? 1.358 -16.287 11.530 1.00 92.12 602 LEU A O 1
ATOM 4700 N N . SER A 1 603 ? -0.333 -16.039 10.069 1.00 91.69 603 SER A N 1
ATOM 4701 C CA . SER A 1 603 ? 0.297 -16.647 8.891 1.00 91.69 603 SER A CA 1
ATOM 4702 C C . SER A 1 603 ? -0.004 -15.799 7.661 1.00 91.69 603 SER A C 1
ATOM 4704 O O . SER A 1 603 ? -0.903 -14.951 7.685 1.00 91.69 603 SER A O 1
ATOM 4706 N N . PHE A 1 604 ? 0.761 -16.018 6.596 1.00 90.12 604 PHE A N 1
ATOM 4707 C CA . PHE A 1 604 ? 0.651 -15.288 5.345 1.00 90.12 604 PHE A CA 1
ATOM 4708 C C . PHE A 1 604 ? 0.823 -16.229 4.154 1.00 90.12 604 PHE A C 1
ATOM 4710 O O . PHE A 1 604 ? 1.348 -17.332 4.280 1.00 90.12 604 PHE A O 1
ATOM 4717 N N . ASN A 1 605 ? 0.432 -15.749 2.979 1.00 89.31 605 ASN A N 1
ATOM 4718 C CA . ASN A 1 605 ? 0.997 -16.245 1.734 1.00 89.31 605 ASN A CA 1
ATOM 4719 C C . ASN A 1 605 ? 2.193 -15.349 1.416 1.00 89.31 605 ASN A C 1
ATOM 4721 O O . ASN A 1 605 ? 2.041 -14.136 1.266 1.00 89.31 605 ASN A O 1
ATOM 4725 N N . MET A 1 606 ? 3.387 -15.929 1.395 1.00 90.00 606 MET A N 1
ATOM 4726 C CA . MET A 1 606 ? 4.613 -15.226 1.048 1.00 90.00 606 MET A CA 1
ATOM 4727 C C . MET A 1 606 ? 4.801 -15.306 -0.462 1.00 90.00 606 MET A C 1
ATOM 4729 O O . MET A 1 606 ? 4.883 -16.403 -1.007 1.00 90.00 606 MET A O 1
ATOM 4733 N N . LEU A 1 607 ? 4.871 -14.146 -1.112 1.00 88.62 607 LEU A N 1
ATOM 4734 C CA . LEU A 1 607 ? 5.039 -14.019 -2.555 1.00 88.62 607 LEU A CA 1
ATOM 4735 C C . LEU A 1 607 ? 6.414 -13.435 -2.881 1.00 88.62 607 LEU A C 1
ATOM 4737 O O . LEU A 1 607 ? 6.810 -12.428 -2.292 1.00 88.62 607 LEU A O 1
ATOM 4741 N N . THR A 1 608 ? 7.100 -14.030 -3.854 1.00 89.12 608 THR A N 1
ATOM 4742 C CA . THR A 1 608 ? 8.291 -13.454 -4.494 1.00 89.12 608 THR A CA 1
ATOM 4743 C C . THR A 1 608 ? 8.019 -13.262 -5.985 1.00 89.12 608 THR A C 1
ATOM 4745 O O . THR A 1 608 ? 7.732 -14.252 -6.660 1.00 89.12 608 THR A O 1
ATOM 4748 N N . PRO A 1 609 ? 8.103 -12.033 -6.526 1.00 90.38 609 PRO A N 1
ATOM 4749 C CA . PRO A 1 609 ? 7.961 -11.814 -7.957 1.00 90.38 609 PRO A CA 1
ATOM 4750 C C . PRO A 1 609 ? 9.228 -12.268 -8.697 1.00 90.38 609 PRO A C 1
ATOM 4752 O O . PRO A 1 609 ? 10.349 -11.977 -8.275 1.00 90.38 609 PRO A O 1
ATOM 4755 N N . VAL A 1 610 ? 9.042 -12.950 -9.822 1.00 92.31 610 VAL A N 1
ATOM 4756 C CA . VAL A 1 610 ? 10.096 -13.375 -10.748 1.00 92.31 610 VAL A CA 1
ATOM 4757 C C . VAL A 1 610 ? 9.796 -12.772 -12.112 1.00 92.31 610 VAL A C 1
ATOM 4759 O O . VAL A 1 610 ? 8.679 -12.896 -12.609 1.00 92.31 610 VAL A O 1
ATOM 4762 N N . PHE A 1 611 ? 10.786 -12.112 -12.710 1.00 92.94 611 PHE A N 1
ATOM 4763 C CA . PHE A 1 611 ? 10.655 -11.448 -14.005 1.00 92.94 611 PHE A CA 1
ATOM 4764 C C . PHE A 1 611 ? 11.507 -12.167 -15.047 1.00 92.94 611 PHE A C 1
ATOM 4766 O O . PHE A 1 611 ? 12.690 -12.407 -14.813 1.00 92.94 611 PHE A O 1
ATOM 4773 N N . ALA A 1 612 ? 10.909 -12.465 -16.196 1.00 92.62 612 ALA A N 1
ATOM 4774 C CA . ALA A 1 612 ? 11.596 -12.989 -17.369 1.00 92.62 612 ALA A CA 1
ATOM 4775 C C . ALA A 1 612 ? 11.527 -11.951 -18.495 1.00 92.62 612 ALA A C 1
ATOM 4777 O O . ALA A 1 612 ? 10.437 -11.489 -18.831 1.00 92.62 612 ALA A O 1
ATOM 4778 N N . GLU A 1 613 ? 12.680 -11.573 -19.048 1.00 93.44 613 GLU A N 1
ATOM 4779 C CA . GLU A 1 613 ? 12.812 -10.658 -20.191 1.00 93.44 613 GLU A CA 1
ATOM 4780 C C . GLU A 1 613 ? 12.894 -11.466 -21.494 1.00 93.44 613 GLU A C 1
ATOM 4782 O O . GLU A 1 613 ? 13.606 -12.468 -21.563 1.00 93.44 613 GLU A O 1
ATOM 4787 N N . PHE A 1 614 ? 12.175 -11.022 -22.523 1.00 94.69 614 PHE A N 1
ATOM 4788 C CA . PHE A 1 614 ? 12.128 -11.637 -23.848 1.00 94.69 614 PHE A CA 1
ATOM 4789 C C . PHE A 1 614 ? 12.568 -10.643 -24.927 1.00 94.69 614 PHE A C 1
ATOM 4791 O O . PHE A 1 614 ? 12.477 -9.433 -24.744 1.00 94.69 614 PHE A O 1
ATOM 4798 N N . GLU A 1 615 ? 13.030 -11.138 -26.076 1.00 94.25 615 GLU A N 1
ATOM 4799 C CA . GLU A 1 615 ? 13.419 -10.265 -27.194 1.00 94.25 615 GLU A CA 1
ATOM 4800 C C . GLU A 1 615 ? 12.209 -9.572 -27.838 1.00 94.25 615 GLU A C 1
ATOM 4802 O O . GLU A 1 615 ? 12.296 -8.423 -28.272 1.00 94.25 615 GLU A O 1
ATOM 4807 N N . ASP A 1 616 ? 11.066 -10.258 -27.885 1.00 93.94 616 ASP A N 1
ATOM 4808 C CA . ASP A 1 616 ? 9.821 -9.748 -28.441 1.00 93.94 616 ASP A CA 1
ATOM 4809 C C . ASP A 1 616 ? 8.956 -9.026 -27.394 1.00 93.94 616 ASP A C 1
ATOM 4811 O O . ASP A 1 616 ? 9.085 -9.219 -26.183 1.00 93.94 616 ASP A O 1
ATOM 4815 N N . ASP A 1 617 ? 8.073 -8.147 -27.870 1.00 94.12 617 ASP A N 1
ATOM 4816 C CA . ASP A 1 617 ? 7.150 -7.396 -27.019 1.00 94.12 617 ASP A CA 1
ATOM 4817 C C . ASP A 1 617 ? 6.037 -8.315 -26.494 1.00 94.12 617 ASP A C 1
ATOM 4819 O O . ASP A 1 617 ? 5.237 -8.847 -27.266 1.00 94.12 617 ASP A O 1
ATOM 4823 N N . LYS A 1 618 ? 5.969 -8.481 -25.170 1.00 94.31 618 LYS A N 1
ATOM 4824 C CA . LYS A 1 618 ? 4.936 -9.276 -24.489 1.00 94.31 618 LYS A CA 1
ATOM 4825 C C . LYS A 1 618 ? 3.739 -8.435 -24.072 1.00 94.31 618 LYS A C 1
ATOM 4827 O O . LYS A 1 618 ? 2.650 -8.977 -23.899 1.00 94.31 618 LYS A O 1
ATOM 4832 N N . ASN A 1 619 ? 3.940 -7.128 -23.895 1.00 92.31 619 ASN A N 1
ATOM 4833 C CA . ASN A 1 619 ? 2.946 -6.146 -23.479 1.00 92.31 619 ASN A CA 1
ATOM 4834 C C . ASN A 1 619 ? 2.005 -6.659 -22.370 1.00 92.31 619 ASN A C 1
ATOM 4836 O O . ASN A 1 619 ? 0.779 -6.607 -22.505 1.00 92.31 619 ASN A O 1
ATOM 4840 N N . CYS A 1 620 ? 2.569 -7.145 -21.256 1.00 91.50 620 CYS A N 1
ATOM 4841 C CA . CYS A 1 620 ? 1.781 -7.709 -20.153 1.00 91.50 620 CYS A CA 1
ATOM 4842 C C . CYS A 1 620 ? 0.799 -6.717 -19.512 1.00 91.50 620 CYS A C 1
ATOM 4844 O O . CYS A 1 620 ? -0.103 -7.144 -18.806 1.00 91.50 620 CYS A O 1
ATOM 4846 N N . PHE A 1 621 ? 0.922 -5.414 -19.783 1.00 91.81 621 PHE A N 1
ATOM 4847 C CA . PHE A 1 621 ? -0.050 -4.408 -19.354 1.00 91.81 621 PHE A CA 1
ATOM 4848 C C . PHE A 1 621 ? -1.447 -4.602 -19.962 1.00 91.81 621 PHE A C 1
ATOM 4850 O O . PHE A 1 621 ? -2.423 -4.057 -19.444 1.00 91.81 621 PHE A O 1
ATOM 4857 N N . ASN A 1 622 ? -1.551 -5.332 -21.076 1.00 89.81 622 ASN A N 1
ATOM 4858 C CA . ASN A 1 622 ? -2.809 -5.590 -21.759 1.00 89.81 622 ASN A CA 1
ATOM 4859 C C . ASN A 1 622 ? -3.433 -6.907 -21.278 1.00 89.81 622 ASN A C 1
ATOM 4861 O O . ASN A 1 622 ? -2.984 -7.980 -21.666 1.00 89.81 622 ASN A O 1
ATOM 4865 N N . GLY A 1 623 ? -4.486 -6.814 -20.467 1.00 91.38 623 GLY A N 1
ATOM 4866 C CA . GLY A 1 623 ? -5.246 -7.961 -19.976 1.00 91.38 623 GLY A CA 1
ATOM 4867 C C . GLY A 1 623 ? -5.535 -7.883 -18.480 1.00 91.38 623 GLY A C 1
ATOM 4868 O O . GLY A 1 623 ? -5.164 -6.929 -17.792 1.00 91.38 623 GLY A O 1
ATOM 4869 N N . ILE A 1 624 ? -6.239 -8.887 -17.962 1.00 93.38 624 ILE A N 1
ATOM 4870 C CA . ILE A 1 624 ? -6.496 -9.018 -16.529 1.00 93.38 624 ILE A CA 1
ATOM 4871 C C . ILE A 1 624 ? -5.193 -9.223 -15.759 1.00 93.38 624 ILE A C 1
ATOM 4873 O O . ILE A 1 624 ? -4.274 -9.883 -16.227 1.00 93.38 624 ILE A O 1
ATOM 4877 N N . GLN A 1 625 ? -5.129 -8.654 -14.559 1.00 93.50 625 GLN A N 1
ATOM 4878 C CA . GLN A 1 625 ? -3.896 -8.559 -13.788 1.00 93.50 625 GLN A CA 1
ATOM 4879 C C . GLN A 1 625 ? -3.348 -9.915 -13.305 1.00 93.50 625 GLN A C 1
ATOM 4881 O O . GLN A 1 625 ? -2.139 -10.113 -13.261 1.00 93.50 625 GLN A O 1
ATOM 4886 N N . MET A 1 626 ? -4.243 -10.837 -12.942 1.00 93.69 626 MET A N 1
ATOM 4887 C CA . MET A 1 626 ? -3.921 -12.225 -12.610 1.00 93.69 626 MET A CA 1
ATOM 4888 C C . MET A 1 626 ? -4.881 -13.121 -13.374 1.00 93.69 626 MET A C 1
ATOM 4890 O O . MET A 1 626 ? -6.096 -12.987 -13.222 1.00 93.69 626 MET A O 1
ATOM 4894 N N . GLY A 1 627 ? -4.334 -13.981 -14.227 1.00 92.81 627 GLY A N 1
ATOM 4895 C CA . GLY A 1 627 ? -5.122 -14.766 -15.173 1.00 92.81 627 GLY A CA 1
ATOM 4896 C C . GLY A 1 627 ? -5.080 -16.262 -14.906 1.00 92.81 627 GLY A C 1
ATOM 4897 O O . GLY A 1 627 ? -6.118 -16.920 -14.936 1.00 92.81 627 GLY A O 1
ATOM 4898 N N . HIS A 1 628 ? -3.887 -16.788 -14.627 1.00 96.38 628 HIS A N 1
ATOM 4899 C CA . HIS A 1 628 ? -3.642 -18.221 -14.515 1.00 96.38 628 HIS A CA 1
ATOM 4900 C C . HIS A 1 628 ? -2.729 -18.557 -13.335 1.00 96.38 628 HIS A C 1
ATOM 4902 O O . HIS A 1 628 ? -1.963 -17.714 -12.865 1.00 96.38 628 HIS A O 1
ATOM 4908 N N . TYR A 1 629 ? -2.766 -19.816 -12.913 1.00 96.31 629 TYR A N 1
ATOM 4909 C CA . TYR A 1 629 ? -1.836 -20.388 -11.949 1.00 96.31 629 TYR A CA 1
ATOM 4910 C C . TYR A 1 629 ? -1.407 -21.798 -12.330 1.00 96.31 629 TYR A C 1
ATOM 4912 O O . TYR A 1 629 ? -2.038 -22.464 -13.150 1.00 96.31 629 TYR A O 1
ATOM 4920 N N . LEU A 1 630 ? -0.313 -22.233 -11.717 1.00 95.38 630 LEU A N 1
ATOM 4921 C CA . LEU A 1 630 ? 0.241 -23.567 -11.815 1.00 95.38 630 LEU A CA 1
ATOM 4922 C C . LEU A 1 630 ? 0.415 -24.113 -10.402 1.00 95.38 630 LEU A C 1
ATOM 4924 O O . LEU A 1 630 ? 0.870 -23.406 -9.497 1.00 95.38 630 LEU A O 1
ATOM 4928 N N . THR A 1 631 ? 0.072 -25.380 -10.226 1.00 93.38 631 THR A N 1
ATOM 4929 C CA . THR A 1 631 ? 0.210 -26.107 -8.965 1.00 93.38 631 THR A CA 1
ATOM 4930 C C . THR A 1 631 ? 1.380 -27.069 -9.042 1.00 93.38 631 THR A C 1
ATOM 4932 O O . THR A 1 631 ? 1.623 -27.704 -10.070 1.00 93.38 631 THR A O 1
ATOM 4935 N N . GLU A 1 632 ? 2.122 -27.171 -7.947 1.00 94.19 632 GLU A N 1
ATOM 4936 C CA . GLU A 1 632 ? 3.134 -28.205 -7.787 1.00 94.19 632 GLU A CA 1
ATOM 4937 C C . GLU A 1 632 ? 2.494 -29.477 -7.222 1.00 94.19 632 GLU A C 1
ATOM 4939 O O . GLU A 1 632 ? 1.566 -29.410 -6.421 1.00 94.19 632 GLU A O 1
ATOM 4944 N N . LYS A 1 633 ? 2.986 -30.643 -7.648 1.00 88.25 633 LYS A N 1
ATOM 4945 C CA . LYS A 1 633 ? 2.428 -31.966 -7.316 1.00 88.25 633 LYS A CA 1
ATOM 4946 C C . LYS A 1 633 ? 2.217 -32.237 -5.817 1.00 88.25 633 LYS A C 1
ATOM 4948 O O . LYS A 1 633 ? 1.331 -33.016 -5.481 1.00 88.25 633 LYS A O 1
ATOM 4953 N N . ASP A 1 634 ? 3.026 -31.633 -4.946 1.00 88.06 634 ASP A N 1
ATOM 4954 C CA . ASP A 1 634 ? 3.009 -31.832 -3.497 1.00 88.06 634 ASP A CA 1
ATOM 4955 C C . ASP A 1 634 ? 2.395 -30.610 -2.772 1.00 88.06 634 ASP A C 1
ATOM 4957 O O . ASP A 1 634 ? 2.522 -30.489 -1.551 1.00 88.06 634 ASP A O 1
ATOM 4961 N N . ASP A 1 635 ? 1.754 -29.688 -3.509 1.00 86.50 635 ASP A N 1
ATOM 4962 C CA . ASP A 1 635 ? 1.138 -28.445 -3.019 1.00 86.50 635 ASP A CA 1
ATOM 4963 C C . ASP A 1 635 ? 2.084 -27.579 -2.162 1.00 86.50 635 ASP A C 1
ATOM 4965 O O . ASP A 1 635 ? 1.665 -26.851 -1.252 1.00 86.50 635 ASP A O 1
ATOM 4969 N N . ARG A 1 636 ? 3.395 -27.646 -2.432 1.00 90.62 636 ARG A N 1
ATOM 4970 C CA . ARG A 1 636 ? 4.403 -26.890 -1.665 1.00 90.62 636 ARG A CA 1
ATOM 4971 C C . ARG A 1 636 ? 4.372 -25.399 -1.980 1.00 90.62 636 ARG A C 1
ATOM 4973 O O . ARG A 1 636 ? 4.654 -24.579 -1.102 1.00 90.62 636 ARG A O 1
ATOM 4980 N N . PHE A 1 637 ? 4.054 -25.064 -3.224 1.00 94.00 637 PHE A N 1
ATOM 4981 C CA . PHE A 1 637 ? 3.968 -23.704 -3.737 1.00 94.00 637 PHE A CA 1
ATOM 4982 C C . PHE A 1 637 ? 2.998 -23.626 -4.922 1.00 94.00 637 PHE A C 1
ATOM 4984 O O . PHE A 1 637 ? 2.629 -24.639 -5.518 1.00 94.00 637 PHE A O 1
ATOM 4991 N N . ILE A 1 638 ? 2.610 -22.399 -5.264 1.00 94.69 638 ILE A N 1
ATOM 4992 C CA . ILE A 1 638 ? 1.845 -22.062 -6.467 1.00 94.69 638 ILE A CA 1
ATOM 4993 C C . ILE A 1 638 ? 2.643 -21.029 -7.261 1.00 94.69 638 ILE A C 1
ATOM 4995 O O . ILE A 1 638 ? 3.256 -20.131 -6.681 1.00 94.69 638 ILE A O 1
ATOM 4999 N N . ILE A 1 639 ? 2.617 -21.152 -8.586 1.00 95.38 639 ILE A N 1
ATOM 5000 C CA . ILE A 1 639 ? 3.107 -20.121 -9.503 1.00 95.38 639 ILE A CA 1
ATOM 5001 C C . ILE A 1 639 ? 1.891 -19.413 -10.079 1.00 95.38 639 ILE A C 1
ATOM 5003 O O . ILE A 1 639 ? 1.026 -20.060 -10.656 1.00 95.38 639 ILE A O 1
ATOM 5007 N N . GLU A 1 640 ? 1.820 -18.097 -9.960 1.00 95.00 640 GLU A N 1
ATOM 5008 C CA . GLU A 1 640 ? 0.739 -17.297 -10.538 1.00 95.00 640 GLU A CA 1
ATOM 5009 C C . GLU A 1 640 ? 1.252 -16.388 -11.649 1.00 95.00 640 GLU A C 1
ATOM 5011 O O . GLU A 1 640 ? 2.338 -15.818 -11.553 1.00 95.00 640 GLU A O 1
ATOM 5016 N N . THR A 1 641 ? 0.470 -16.236 -12.718 1.00 94.56 641 THR A N 1
ATOM 5017 C CA . THR A 1 641 ? 0.743 -15.218 -13.732 1.00 94.56 641 THR A CA 1
ATOM 5018 C C . THR A 1 641 ? 0.282 -13.873 -13.197 1.00 94.56 641 THR A C 1
ATOM 5020 O O . THR A 1 641 ? -0.835 -13.744 -12.688 1.00 94.56 641 THR A O 1
ATOM 5023 N N . TRP A 1 642 ? 1.143 -12.868 -13.303 1.00 90.56 642 TRP A N 1
ATOM 5024 C CA . TRP A 1 642 ? 0.880 -11.573 -12.699 1.00 90.56 642 TRP A CA 1
ATOM 5025 C C . TRP A 1 642 ? 1.459 -10.441 -13.544 1.00 90.56 642 TRP A C 1
ATOM 5027 O O . TRP A 1 642 ? 2.466 -10.593 -14.233 1.00 90.56 642 TRP A O 1
ATOM 5037 N N . PHE A 1 643 ? 0.832 -9.276 -13.467 1.00 91.31 643 PHE A N 1
ATOM 5038 C CA . PHE A 1 643 ? 1.483 -8.002 -13.742 1.00 91.31 643 PHE A CA 1
ATOM 5039 C C . PHE A 1 643 ? 0.927 -6.945 -12.788 1.00 91.31 643 PHE A C 1
ATOM 5041 O O . PHE A 1 643 ? -0.009 -7.204 -12.041 1.00 91.31 643 PHE A O 1
ATOM 5048 N N . SER A 1 644 ? 1.469 -5.735 -12.818 1.00 89.75 644 SER A N 1
ATOM 5049 C CA . SER A 1 644 ? 0.848 -4.582 -12.166 1.00 89.75 644 SER A CA 1
ATOM 5050 C C . SER A 1 644 ? 0.931 -3.354 -13.063 1.00 89.75 644 SER A C 1
ATOM 5052 O O . SER A 1 644 ? 1.816 -3.290 -13.925 1.00 89.75 644 SER A O 1
ATOM 5054 N N . PRO A 1 645 ? 0.058 -2.356 -12.852 1.00 91.44 645 PRO A N 1
ATOM 5055 C CA . PRO A 1 645 ? 0.275 -1.019 -13.387 1.00 91.44 645 PRO A CA 1
ATOM 5056 C C . PRO A 1 645 ? 1.639 -0.435 -12.931 1.00 91.44 645 PRO A C 1
ATOM 5058 O O . PRO A 1 645 ? 2.320 -1.025 -12.081 1.00 91.44 645 PRO A O 1
ATOM 5061 N N . PRO A 1 646 ? 2.105 0.672 -13.541 1.00 93.19 646 PRO A N 1
ATOM 5062 C CA . PRO A 1 646 ? 3.499 1.113 -13.472 1.00 93.19 646 PRO A CA 1
ATOM 5063 C C . PRO A 1 646 ? 4.104 1.242 -12.072 1.00 93.19 646 PRO A C 1
ATOM 5065 O O . PRO A 1 646 ? 5.256 0.857 -11.883 1.00 93.19 646 PRO A O 1
ATOM 5068 N N . ILE A 1 647 ? 3.369 1.758 -11.088 1.00 91.06 647 ILE A N 1
ATOM 5069 C CA . ILE A 1 647 ? 3.869 1.929 -9.721 1.00 91.06 647 ILE A CA 1
ATOM 5070 C C . ILE A 1 647 ? 3.969 0.577 -9.022 1.00 91.06 647 ILE A C 1
ATOM 5072 O O . ILE A 1 647 ? 5.020 0.264 -8.463 1.00 91.06 647 ILE A O 1
ATOM 5076 N N . GLY A 1 648 ? 2.922 -0.248 -9.072 1.00 88.88 648 GLY A N 1
ATOM 5077 C CA . GLY A 1 648 ? 2.942 -1.596 -8.513 1.00 88.88 648 GLY A CA 1
ATOM 5078 C C . GLY A 1 648 ? 4.088 -2.418 -9.101 1.00 88.88 648 GLY A C 1
ATOM 5079 O O . GLY A 1 648 ? 4.848 -3.035 -8.354 1.00 88.88 648 GLY A O 1
ATOM 5080 N N . LEU A 1 649 ? 4.294 -2.333 -10.419 1.00 91.38 649 LEU A N 1
ATOM 5081 C CA . LEU A 1 649 ? 5.430 -2.954 -11.097 1.00 91.38 649 LEU A CA 1
ATOM 5082 C C . LEU A 1 649 ? 6.769 -2.381 -10.608 1.00 91.38 649 LEU A C 1
ATOM 5084 O O . LEU A 1 649 ? 7.652 -3.141 -10.219 1.00 91.38 649 LEU A O 1
ATOM 5088 N N . ALA A 1 650 ? 6.908 -1.054 -10.554 1.00 91.44 650 ALA A N 1
ATOM 5089 C CA . ALA A 1 650 ? 8.127 -0.384 -10.104 1.00 91.44 650 ALA A CA 1
ATOM 5090 C C . ALA A 1 650 ? 8.499 -0.720 -8.653 1.00 91.44 650 ALA A C 1
ATOM 5092 O O . ALA A 1 650 ? 9.678 -0.734 -8.310 1.00 91.44 650 ALA A O 1
ATOM 5093 N N . THR A 1 651 ? 7.525 -0.999 -7.789 1.00 85.94 651 THR A N 1
ATOM 5094 C CA . THR A 1 651 ? 7.802 -1.410 -6.403 1.00 85.94 651 THR A CA 1
ATOM 5095 C C . THR A 1 651 ? 8.217 -2.876 -6.266 1.00 85.94 651 THR A C 1
ATOM 5097 O O . THR A 1 651 ? 8.830 -3.230 -5.260 1.00 85.94 651 THR A O 1
ATOM 5100 N N . ALA A 1 652 ? 7.914 -3.711 -7.263 1.00 87.31 652 ALA A N 1
ATOM 5101 C CA . ALA A 1 652 ? 8.218 -5.139 -7.266 1.00 87.31 652 ALA A CA 1
ATOM 5102 C C . ALA A 1 652 ? 9.474 -5.492 -8.073 1.00 87.31 652 ALA A C 1
ATOM 5104 O O . ALA A 1 652 ? 10.172 -6.448 -7.733 1.00 87.31 652 ALA A O 1
ATOM 5105 N N . ILE A 1 653 ? 9.756 -4.744 -9.142 1.00 88.88 653 ILE A N 1
ATOM 5106 C CA . ILE A 1 653 ? 10.894 -5.008 -10.018 1.00 88.88 653 ILE A CA 1
ATOM 5107 C C . ILE A 1 653 ? 12.215 -4.802 -9.270 1.00 88.88 653 ILE A C 1
ATOM 5109 O O . ILE A 1 653 ? 12.397 -3.850 -8.506 1.00 88.88 653 ILE A O 1
ATOM 5113 N N . GLY A 1 654 ? 13.148 -5.724 -9.491 1.00 85.38 654 GLY A N 1
ATOM 5114 C CA . GLY A 1 654 ? 14.486 -5.644 -8.922 1.00 85.38 654 GLY A CA 1
ATOM 5115 C C . GLY A 1 654 ? 15.339 -4.548 -9.566 1.00 85.38 654 GLY A C 1
ATOM 5116 O O . GLY A 1 654 ? 15.014 -3.998 -10.618 1.00 85.38 654 GLY A O 1
ATOM 5117 N N . GLY A 1 655 ? 16.485 -4.279 -8.944 1.00 88.69 655 GLY A N 1
ATOM 5118 C CA . GLY A 1 655 ? 17.429 -3.244 -9.368 1.00 88.69 655 GLY A CA 1
ATOM 5119 C C . GLY A 1 655 ? 17.427 -2.047 -8.421 1.00 88.69 655 GLY A C 1
ATOM 5120 O O . GLY A 1 655 ? 16.440 -1.765 -7.746 1.00 88.69 655 GLY A O 1
ATOM 5121 N N . TRP A 1 656 ? 18.562 -1.358 -8.350 1.00 89.19 656 TRP A N 1
ATOM 5122 C CA . TRP A 1 656 ? 18.727 -0.149 -7.546 1.00 89.19 656 TRP A CA 1
ATOM 5123 C C . TRP A 1 656 ? 19.304 0.960 -8.408 1.00 89.19 656 TRP A C 1
ATOM 5125 O O . TRP A 1 656 ? 20.140 0.709 -9.272 1.00 89.19 656 TRP A O 1
ATOM 5135 N N . PHE A 1 657 ? 18.918 2.196 -8.106 1.00 91.00 657 PHE A N 1
ATOM 5136 C CA . PHE A 1 657 ? 19.384 3.371 -8.838 1.00 91.00 657 PHE A CA 1
ATOM 5137 C C . PHE A 1 657 ? 19.074 3.247 -10.346 1.00 91.00 657 PHE A C 1
ATOM 5139 O O . PHE A 1 657 ? 17.949 2.913 -10.706 1.00 91.00 657 PHE A O 1
ATOM 5146 N N . GLU A 1 658 ? 20.054 3.483 -11.218 1.00 91.31 658 GLU A N 1
ATOM 5147 C CA . GLU A 1 658 ? 19.895 3.474 -12.674 1.00 91.31 658 GLU A CA 1
ATOM 5148 C C . GLU A 1 658 ? 19.530 2.083 -13.227 1.00 91.31 658 GLU A C 1
ATOM 5150 O O . GLU A 1 658 ? 18.882 1.989 -14.274 1.00 91.31 658 GLU A O 1
ATOM 5155 N N . ASP A 1 659 ? 19.886 1.004 -12.517 1.00 92.25 659 ASP A N 1
ATOM 5156 C CA . ASP A 1 659 ? 19.515 -0.365 -12.900 1.00 92.25 659 ASP A CA 1
ATOM 5157 C C . ASP A 1 659 ? 17.995 -0.554 -12.816 1.00 92.25 659 ASP A C 1
ATOM 5159 O O . ASP A 1 659 ? 17.395 -1.164 -13.697 1.00 92.25 659 ASP A O 1
ATOM 5163 N N . HIS A 1 660 ? 17.351 0.032 -11.798 1.00 93.62 660 HIS A N 1
ATOM 5164 C CA . HIS A 1 660 ? 15.892 -0.008 -11.647 1.00 93.62 660 HIS A CA 1
ATOM 5165 C C . HIS A 1 660 ? 15.192 0.676 -12.821 1.00 93.62 660 HIS A C 1
ATOM 5167 O O . HIS A 1 660 ? 14.314 0.095 -13.458 1.00 93.62 660 HIS A O 1
ATOM 5173 N N . HIS A 1 661 ? 15.627 1.893 -13.152 1.00 93.25 661 HIS A N 1
ATOM 5174 C CA . HIS A 1 661 ? 15.080 2.637 -14.281 1.00 93.25 661 HIS A CA 1
ATOM 5175 C C . HIS A 1 661 ? 15.326 1.908 -15.614 1.00 93.25 661 HIS A C 1
ATOM 5177 O O . HIS A 1 661 ? 14.443 1.851 -16.470 1.00 93.25 661 HIS A O 1
ATOM 5183 N N . THR A 1 662 ? 16.493 1.279 -15.776 1.00 93.19 662 THR A N 1
ATOM 5184 C CA . THR A 1 662 ? 16.807 0.453 -16.951 1.00 93.19 662 THR A CA 1
ATOM 5185 C C . THR A 1 662 ? 15.879 -0.753 -17.072 1.00 93.19 662 THR A C 1
ATOM 5187 O O . THR A 1 662 ? 15.371 -1.005 -18.164 1.00 93.19 662 THR A O 1
ATOM 5190 N N . ASN A 1 663 ? 15.607 -1.450 -15.968 1.00 94.12 663 ASN A N 1
ATOM 5191 C CA . ASN A 1 663 ? 14.684 -2.585 -15.941 1.00 94.12 663 ASN A CA 1
ATOM 5192 C C . ASN A 1 663 ? 13.251 -2.152 -16.279 1.00 94.12 663 ASN A C 1
ATOM 5194 O O . ASN A 1 663 ? 12.590 -2.791 -17.091 1.00 94.12 663 ASN A O 1
ATOM 5198 N N . MET A 1 664 ? 12.789 -1.023 -15.737 1.00 94.69 664 MET A N 1
ATOM 5199 C CA . MET A 1 664 ? 11.446 -0.501 -16.017 1.00 94.69 664 MET A CA 1
ATOM 5200 C C . MET A 1 664 ? 11.231 -0.123 -17.486 1.00 94.69 664 MET A C 1
ATOM 5202 O O . MET A 1 664 ? 10.151 -0.366 -18.017 1.00 94.69 664 MET A O 1
ATOM 5206 N N . LYS A 1 665 ? 12.246 0.398 -18.188 1.00 93.38 665 LYS A N 1
ATOM 5207 C CA . LYS A 1 665 ? 12.150 0.657 -19.641 1.00 93.38 665 LYS A CA 1
ATOM 5208 C C . LYS A 1 665 ? 11.943 -0.610 -20.474 1.00 93.38 665 LYS A C 1
ATOM 5210 O O . LYS A 1 665 ? 11.463 -0.531 -21.598 1.00 93.38 665 LYS A O 1
ATOM 5215 N N . ARG A 1 666 ? 12.302 -1.772 -19.929 1.00 93.69 666 ARG A N 1
ATOM 5216 C CA . ARG A 1 666 ? 12.137 -3.084 -20.565 1.00 93.69 666 ARG A CA 1
ATOM 5217 C C . ARG A 1 666 ? 10.847 -3.782 -20.137 1.00 93.69 666 ARG A C 1
ATOM 5219 O O . ARG A 1 666 ? 10.610 -4.912 -20.542 1.00 93.69 666 ARG A O 1
ATOM 5226 N N . ALA A 1 667 ? 9.987 -3.123 -19.355 1.00 93.00 667 ALA A N 1
ATOM 5227 C CA . ALA A 1 667 ? 8.776 -3.727 -18.802 1.00 93.00 667 ALA A CA 1
ATOM 5228 C C . ALA A 1 667 ? 7.849 -4.356 -19.860 1.00 93.00 667 ALA A C 1
ATOM 5230 O O . ALA A 1 667 ? 7.226 -5.378 -19.590 1.00 93.00 667 ALA A O 1
ATOM 5231 N N . ARG A 1 668 ? 7.778 -3.795 -21.077 1.00 94.00 668 ARG A N 1
ATOM 5232 C CA . ARG A 1 668 ? 6.990 -4.369 -22.188 1.00 94.00 668 ARG A CA 1
ATOM 5233 C C . ARG A 1 668 ? 7.502 -5.719 -22.678 1.00 94.00 668 ARG A C 1
ATOM 5235 O O . ARG A 1 668 ? 6.718 -6.556 -23.109 1.00 94.00 668 ARG A O 1
ATOM 5242 N N . ASN A 1 669 ? 8.804 -5.940 -22.577 1.00 95.12 669 ASN A N 1
ATOM 5243 C CA . ASN A 1 669 ? 9.464 -7.184 -22.944 1.00 95.12 669 ASN A CA 1
ATOM 5244 C C . ASN A 1 669 ? 9.437 -8.218 -21.812 1.00 95.12 669 ASN A C 1
ATOM 5246 O O . ASN A 1 669 ? 9.946 -9.323 -21.979 1.00 95.12 669 ASN A O 1
ATOM 5250 N N . MET A 1 670 ? 8.874 -7.872 -20.651 1.00 94.38 670 MET A N 1
ATOM 5251 C CA . MET A 1 670 ? 8.886 -8.732 -19.477 1.00 94.38 670 MET A CA 1
ATOM 5252 C C . MET A 1 670 ? 7.552 -9.442 -19.256 1.00 94.38 670 MET A C 1
ATOM 5254 O O . MET A 1 670 ? 6.467 -8.897 -19.472 1.00 94.38 670 MET A O 1
ATOM 5258 N N . VAL A 1 671 ? 7.653 -10.662 -18.739 1.00 94.44 671 VAL A N 1
ATOM 5259 C CA . VAL A 1 671 ? 6.564 -11.375 -18.071 1.00 94.44 671 VAL A CA 1
ATOM 5260 C C . VAL A 1 671 ? 6.923 -11.522 -16.601 1.00 94.44 671 VAL A C 1
ATOM 5262 O O . VAL A 1 671 ? 8.086 -11.765 -16.273 1.00 94.44 671 VAL A O 1
ATOM 5265 N N . ALA A 1 672 ? 5.932 -11.385 -15.722 1.00 93.38 672 ALA A N 1
ATOM 5266 C CA . ALA A 1 672 ? 6.109 -11.601 -14.297 1.00 93.38 672 ALA A CA 1
ATOM 5267 C C . ALA A 1 672 ? 5.300 -12.806 -13.800 1.00 93.38 672 ALA A C 1
ATOM 5269 O O . ALA A 1 672 ? 4.156 -13.039 -14.205 1.00 93.38 672 ALA A O 1
ATOM 5270 N N . TYR A 1 673 ? 5.913 -13.552 -12.887 1.00 94.69 673 TYR A N 1
ATOM 5271 C CA . TYR A 1 673 ? 5.300 -14.663 -12.175 1.00 94.69 673 TYR A CA 1
ATOM 5272 C C . TYR A 1 673 ? 5.428 -14.439 -10.671 1.00 94.69 673 TYR A C 1
ATOM 5274 O O . TYR A 1 673 ? 6.490 -14.054 -10.181 1.00 94.69 673 TYR A O 1
ATOM 5282 N N . GLY A 1 674 ? 4.353 -14.676 -9.929 1.00 92.88 674 GLY A N 1
ATOM 5283 C CA . GLY A 1 674 ? 4.385 -14.721 -8.474 1.00 92.88 674 GLY A CA 1
ATOM 5284 C C . GLY A 1 674 ? 4.719 -16.132 -8.007 1.00 92.88 674 GLY A C 1
ATOM 5285 O O . GLY A 1 674 ? 3.982 -17.069 -8.298 1.00 92.88 674 GLY A O 1
ATOM 5286 N N . MET A 1 675 ? 5.817 -16.297 -7.273 1.00 94.31 675 MET A N 1
ATOM 5287 C CA . MET A 1 675 ? 6.096 -17.530 -6.539 1.00 94.31 675 MET A CA 1
ATOM 5288 C C . MET A 1 675 ? 5.467 -17.435 -5.153 1.00 94.31 675 MET A C 1
ATOM 5290 O O . MET A 1 675 ? 5.922 -16.627 -4.339 1.00 94.31 675 MET A O 1
ATOM 5294 N N . VAL A 1 676 ? 4.441 -18.240 -4.879 1.00 94.38 676 VAL A N 1
ATOM 5295 C CA . VAL A 1 676 ? 3.624 -18.132 -3.665 1.00 94.38 676 VAL A CA 1
ATOM 5296 C C . VAL A 1 676 ? 3.764 -19.368 -2.785 1.00 94.38 676 VAL A C 1
ATOM 5298 O O . VAL A 1 676 ? 3.522 -20.493 -3.217 1.00 94.38 676 VAL A O 1
ATOM 5301 N N . VAL A 1 677 ? 4.094 -19.145 -1.512 1.00 93.94 677 VAL A N 1
ATOM 5302 C CA . VAL A 1 677 ? 4.193 -20.184 -0.479 1.00 93.94 677 VAL A CA 1
ATOM 5303 C C . VAL A 1 677 ? 3.285 -19.833 0.694 1.00 93.94 677 VAL A C 1
ATOM 5305 O O . VAL A 1 677 ? 3.389 -18.747 1.268 1.00 93.94 677 VAL A O 1
ATOM 5308 N N . GLY A 1 678 ? 2.411 -20.761 1.084 1.00 90.88 678 GLY A N 1
ATOM 5309 C CA . GLY A 1 678 ? 1.643 -20.651 2.325 1.00 90.88 678 GLY A CA 1
ATOM 5310 C C . GLY A 1 678 ? 2.541 -20.900 3.537 1.00 90.88 678 GLY A C 1
ATOM 5311 O O . GLY A 1 678 ? 3.211 -21.930 3.608 1.00 90.88 678 GLY A O 1
ATOM 5312 N N . THR A 1 679 ? 2.567 -19.969 4.488 1.00 91.56 679 THR A N 1
ATOM 5313 C CA . THR A 1 679 ? 3.534 -20.002 5.591 1.00 91.56 679 THR A CA 1
ATOM 5314 C C . THR A 1 679 ? 3.020 -20.747 6.817 1.00 91.56 679 THR A C 1
ATOM 5316 O O . THR A 1 679 ? 1.813 -20.893 7.033 1.00 91.56 679 THR A O 1
ATOM 5319 N N . GLN A 1 680 ? 3.939 -21.121 7.710 1.00 91.19 680 GLN A N 1
ATOM 5320 C CA . GLN A 1 680 ? 3.577 -21.506 9.076 1.00 91.19 680 GLN A CA 1
ATOM 5321 C C . GLN A 1 680 ? 2.893 -20.350 9.841 1.00 91.19 680 GLN A C 1
ATOM 5323 O O . GLN A 1 680 ? 2.973 -19.177 9.465 1.00 91.19 680 GLN A O 1
ATOM 5328 N N . ASN A 1 681 ? 2.210 -20.686 10.940 1.00 90.62 681 ASN A N 1
ATOM 5329 C CA . ASN A 1 681 ? 1.414 -19.770 11.770 1.00 90.62 681 ASN A CA 1
ATOM 5330 C C . ASN A 1 681 ? 2.174 -19.228 12.996 1.00 90.62 681 ASN A C 1
ATOM 5332 O O . ASN A 1 681 ? 1.607 -19.025 14.067 1.00 90.62 681 ASN A O 1
ATOM 5336 N N . ASN A 1 682 ? 3.474 -18.980 12.854 1.00 92.38 682 ASN A N 1
ATOM 5337 C CA . ASN A 1 682 ? 4.352 -18.519 13.933 1.00 92.38 682 ASN A CA 1
ATOM 5338 C C . ASN A 1 682 ? 4.378 -16.988 14.119 1.00 92.38 682 ASN A C 1
ATOM 5340 O O . ASN A 1 682 ? 5.167 -16.477 14.918 1.00 92.38 682 ASN A O 1
ATOM 5344 N N . GLY A 1 683 ? 3.552 -16.239 13.387 1.00 91.44 683 GLY A N 1
ATOM 5345 C CA . GLY A 1 683 ? 3.441 -14.793 13.533 1.00 91.44 683 GLY A CA 1
ATOM 5346 C C . GLY A 1 683 ? 2.637 -14.374 14.768 1.00 91.44 683 GLY A C 1
ATOM 5347 O O . GLY A 1 683 ? 1.746 -15.087 15.243 1.00 91.44 683 GLY A O 1
ATOM 5348 N N . VAL A 1 684 ? 2.937 -13.174 15.270 1.00 92.12 684 VAL A N 1
ATOM 5349 C CA . VAL A 1 684 ? 2.296 -12.593 16.458 1.00 92.12 684 VAL A CA 1
ATOM 5350 C C . VAL A 1 684 ? 1.911 -11.136 16.214 1.00 92.12 684 VAL A C 1
ATOM 5352 O O . VAL A 1 684 ? 2.735 -10.329 15.791 1.00 92.12 684 VAL A O 1
ATOM 5355 N N . VAL A 1 685 ? 0.672 -10.784 16.545 1.00 91.88 685 VAL A N 1
ATOM 5356 C CA . VAL A 1 685 ? 0.132 -9.422 16.595 1.00 91.88 685 VAL A CA 1
ATOM 5357 C C . VAL A 1 685 ? 0.113 -8.939 18.040 1.00 91.88 685 VAL A C 1
ATOM 5359 O O . VAL A 1 685 ? -0.293 -9.661 18.949 1.00 91.88 685 VAL A O 1
ATOM 5362 N N . TYR A 1 686 ? 0.501 -7.687 18.256 1.00 89.38 686 TYR A N 1
ATOM 5363 C CA . TYR A 1 686 ? 0.464 -7.051 19.568 1.00 89.38 686 TYR A CA 1
ATOM 5364 C C . TYR A 1 686 ? 0.156 -5.557 19.466 1.00 89.38 686 TYR A C 1
ATOM 5366 O O . TYR A 1 686 ? 0.015 -4.969 18.390 1.00 89.38 686 TYR A O 1
ATOM 5374 N N . ARG A 1 687 ? 0.007 -4.927 20.632 1.00 87.56 687 ARG A N 1
ATOM 5375 C CA . ARG A 1 687 ? -0.169 -3.481 20.742 1.00 87.56 687 ARG A CA 1
ATOM 5376 C C . ARG A 1 687 ? 1.202 -2.803 20.674 1.00 87.56 687 ARG A C 1
ATOM 5378 O O . ARG A 1 687 ? 1.966 -2.889 21.632 1.00 87.56 687 ARG A O 1
ATOM 5385 N N . GLY A 1 688 ? 1.510 -2.159 19.554 1.00 80.50 688 GLY A N 1
ATOM 5386 C CA . GLY A 1 688 ? 2.684 -1.299 19.426 1.00 80.50 688 GLY A CA 1
ATOM 5387 C C . GLY A 1 688 ? 2.440 0.094 20.014 1.00 80.50 688 GLY A C 1
ATOM 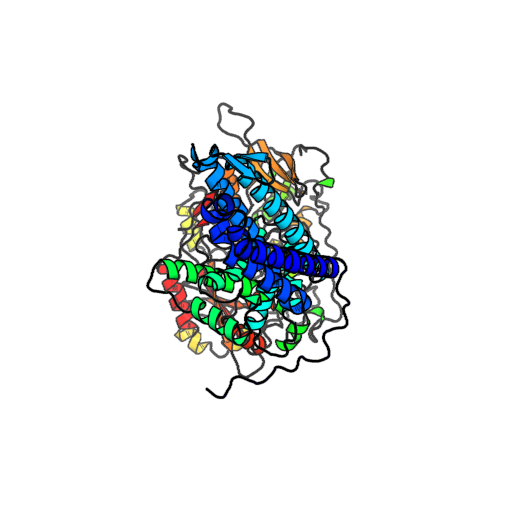5388 O O . GLY A 1 688 ? 1.311 0.457 20.346 1.00 80.50 688 GLY A O 1
ATOM 5389 N N . LEU A 1 689 ? 3.503 0.900 20.097 1.00 73.31 689 LEU A N 1
ATOM 5390 C CA . LEU A 1 689 ? 3.444 2.292 20.577 1.00 73.31 689 LEU A CA 1
ATOM 5391 C C . LEU A 1 689 ? 2.531 3.184 19.718 1.00 73.31 689 LEU A C 1
ATOM 5393 O O . LEU A 1 689 ? 1.880 4.080 20.240 1.00 73.31 689 LEU A O 1
ATOM 5397 N N . THR A 1 690 ? 2.479 2.929 18.408 1.00 69.25 690 THR A N 1
ATOM 5398 C CA . THR A 1 690 ? 1.756 3.744 17.412 1.00 69.25 690 THR A CA 1
ATOM 5399 C C . THR A 1 690 ? 0.579 3.000 16.769 1.00 69.25 690 THR A C 1
ATOM 5401 O O . THR A 1 690 ? 0.191 3.298 15.642 1.00 69.25 690 THR A O 1
ATOM 5404 N N . GLY A 1 691 ? 0.027 1.989 17.454 1.00 78.12 691 GLY A N 1
ATOM 5405 C CA . GLY A 1 691 ? -1.143 1.228 16.994 1.00 78.12 691 GLY A CA 1
ATOM 5406 C C . GLY A 1 691 ? -0.858 -0.260 16.737 1.00 78.12 691 GLY A C 1
ATOM 5407 O O . GLY A 1 691 ? -0.073 -0.863 17.476 1.00 78.12 691 GLY A O 1
ATOM 5408 N N . PRO A 1 692 ? -1.516 -0.897 15.749 1.00 83.06 692 PRO A N 1
ATOM 5409 C CA . PRO A 1 692 ? -1.311 -2.312 15.454 1.00 83.06 692 PRO A CA 1
ATOM 5410 C C . PRO A 1 692 ? 0.118 -2.569 14.959 1.00 83.06 692 PRO A C 1
ATOM 5412 O O . PRO A 1 692 ? 0.593 -1.913 14.025 1.00 83.06 692 PRO A O 1
ATOM 5415 N N . SER A 1 693 ? 0.775 -3.544 15.589 1.00 84.12 693 SER A N 1
ATOM 5416 C CA . SER A 1 693 ? 2.098 -4.058 15.228 1.00 84.12 693 SER A CA 1
ATOM 5417 C C . SER A 1 693 ? 2.042 -5.577 15.117 1.00 84.12 693 SER A C 1
ATOM 5419 O O . SER A 1 693 ? 1.252 -6.232 15.802 1.00 84.12 693 SER A O 1
ATOM 5421 N N . PHE A 1 694 ? 2.903 -6.140 14.276 1.00 87.69 694 PHE A N 1
ATOM 5422 C CA . PHE A 1 694 ? 3.077 -7.580 14.177 1.00 87.69 694 PHE A CA 1
ATOM 5423 C C . PHE A 1 694 ? 4.547 -7.936 13.975 1.00 87.69 694 PHE A C 1
ATOM 5425 O O . PHE A 1 694 ? 5.335 -7.144 13.453 1.00 87.69 694 PHE A O 1
ATOM 5432 N N . ARG A 1 695 ? 4.892 -9.153 14.386 1.00 88.56 695 ARG A N 1
ATOM 5433 C CA . ARG A 1 695 ? 6.182 -9.789 14.150 1.00 88.56 695 ARG A CA 1
ATOM 5434 C C . ARG A 1 695 ? 5.951 -11.107 13.440 1.00 88.56 695 ARG A C 1
ATOM 5436 O O . ARG A 1 695 ? 5.099 -11.892 13.851 1.00 88.56 695 ARG A O 1
ATOM 5443 N N . TYR A 1 696 ? 6.733 -11.346 12.403 1.00 88.31 696 TYR A N 1
ATOM 5444 C CA . TYR A 1 696 ? 6.711 -12.585 11.651 1.00 88.31 696 TYR A CA 1
ATOM 5445 C C . TYR A 1 696 ? 8.107 -12.849 11.094 1.00 88.31 696 TYR A C 1
ATOM 5447 O O . TYR A 1 696 ? 8.761 -11.931 10.607 1.00 88.31 696 TYR A O 1
ATOM 5455 N N . THR A 1 697 ? 8.542 -14.101 11.184 1.00 88.81 697 THR A N 1
ATOM 5456 C CA . THR A 1 697 ? 9.794 -14.576 10.601 1.00 88.81 697 THR A CA 1
ATOM 5457 C C . THR A 1 697 ? 9.472 -15.873 9.870 1.00 88.81 697 THR A C 1
ATOM 5459 O O . THR A 1 697 ? 8.994 -16.793 10.538 1.00 88.81 697 THR A O 1
ATOM 5462 N N . PRO A 1 698 ? 9.727 -15.983 8.555 1.00 89.94 698 PRO A N 1
ATOM 5463 C CA . PRO A 1 698 ? 9.499 -17.225 7.827 1.00 89.94 698 PRO A CA 1
ATOM 5464 C C . PRO A 1 698 ? 10.186 -18.415 8.488 1.00 89.94 698 PRO A C 1
ATOM 5466 O O . PRO A 1 698 ? 11.349 -18.325 8.900 1.00 89.94 698 PRO A O 1
ATOM 5469 N N . ALA A 1 699 ? 9.461 -19.526 8.613 1.00 92.88 699 ALA A N 1
ATOM 5470 C CA . ALA A 1 699 ? 10.045 -20.767 9.092 1.00 92.88 699 ALA A CA 1
ATOM 5471 C C . ALA A 1 699 ? 11.025 -21.318 8.048 1.00 92.88 699 ALA A C 1
ATOM 5473 O O . ALA A 1 699 ? 10.953 -20.991 6.863 1.00 92.88 699 ALA A O 1
ATOM 5474 N N . ARG A 1 700 ? 11.940 -22.198 8.471 1.00 94.44 700 ARG A N 1
ATOM 5475 C CA . ARG A 1 700 ? 12.911 -22.787 7.540 1.00 94.44 700 ARG A CA 1
ATOM 5476 C C . ARG A 1 700 ? 12.225 -23.534 6.392 1.00 94.44 700 ARG A C 1
ATOM 5478 O O . ARG A 1 700 ? 12.617 -23.350 5.249 1.00 94.44 700 ARG A O 1
ATOM 5485 N N . VAL A 1 701 ? 11.160 -24.273 6.703 1.00 94.44 701 VAL A N 1
ATOM 5486 C CA . VAL A 1 701 ? 10.333 -24.971 5.710 1.00 94.44 701 VAL A CA 1
ATOM 5487 C C . VAL A 1 701 ? 9.698 -24.014 4.695 1.00 94.44 701 VAL A C 1
ATOM 5489 O O . VAL A 1 701 ? 9.700 -24.314 3.507 1.00 94.44 701 VAL A O 1
ATOM 5492 N N . ASP A 1 702 ? 9.244 -22.831 5.129 1.00 94.19 702 ASP A N 1
ATOM 5493 C CA . ASP A 1 702 ? 8.666 -21.819 4.232 1.00 94.19 702 ASP A CA 1
ATOM 5494 C C . ASP A 1 702 ? 9.719 -21.335 3.219 1.00 94.19 702 ASP A C 1
ATOM 5496 O O . ASP A 1 702 ? 9.438 -21.171 2.032 1.00 94.19 702 ASP A O 1
ATOM 5500 N N . LEU A 1 703 ? 10.960 -21.137 3.681 1.00 94.06 703 LEU A N 1
ATOM 5501 C CA . LEU A 1 703 ? 12.085 -20.730 2.835 1.00 94.06 703 LEU A CA 1
ATOM 5502 C C . LEU A 1 703 ? 12.561 -21.852 1.909 1.00 94.06 703 LEU A C 1
ATOM 5504 O O . LEU A 1 703 ? 12.937 -21.573 0.774 1.00 94.06 703 LEU A O 1
ATOM 5508 N N . ASP A 1 704 ? 12.549 -23.102 2.371 1.00 95.19 704 ASP A N 1
ATOM 5509 C CA . ASP A 1 704 ? 12.933 -24.252 1.552 1.00 95.19 704 ASP A CA 1
ATOM 5510 C C . ASP A 1 704 ? 11.906 -24.484 0.423 1.00 95.19 704 ASP A C 1
ATOM 5512 O O . ASP A 1 704 ? 12.301 -24.744 -0.714 1.00 95.19 704 ASP A O 1
ATOM 5516 N N . HIS A 1 705 ? 10.605 -24.304 0.690 1.00 95.25 705 HIS A N 1
ATOM 5517 C CA . HIS A 1 705 ? 9.562 -24.316 -0.346 1.00 95.25 705 HIS A CA 1
ATOM 5518 C C . HIS A 1 705 ? 9.722 -23.158 -1.336 1.00 95.25 705 HIS A C 1
ATOM 5520 O O . HIS A 1 705 ? 9.656 -23.377 -2.543 1.00 95.25 705 HIS A O 1
ATOM 5526 N N . MET A 1 706 ? 9.991 -21.945 -0.841 1.00 94.50 706 MET A N 1
ATOM 5527 C CA . MET A 1 706 ? 10.240 -20.777 -1.694 1.00 94.50 706 MET A CA 1
ATOM 5528 C C . MET A 1 706 ? 11.446 -21.011 -2.604 1.00 94.50 706 MET A C 1
ATOM 5530 O O . MET A 1 706 ? 11.377 -20.750 -3.801 1.00 94.50 706 MET A O 1
ATOM 5534 N N . LYS A 1 707 ? 12.538 -21.555 -2.055 1.00 94.81 707 LYS A N 1
ATOM 5535 C CA . LYS A 1 707 ? 13.724 -21.913 -2.831 1.00 94.81 707 LYS A CA 1
ATOM 5536 C C . LYS A 1 707 ? 13.391 -22.939 -3.915 1.00 94.81 707 LYS A C 1
ATOM 5538 O O . LYS A 1 707 ? 13.757 -22.718 -5.058 1.00 94.81 707 LYS A O 1
ATOM 5543 N N . ALA A 1 708 ? 12.686 -24.019 -3.572 1.00 93.75 708 ALA A N 1
ATOM 5544 C CA . ALA A 1 708 ? 12.309 -25.047 -4.543 1.00 93.75 708 ALA A CA 1
ATOM 5545 C C . ALA A 1 708 ? 11.480 -24.470 -5.701 1.00 93.75 708 ALA A C 1
ATOM 5547 O O . ALA A 1 708 ? 11.697 -24.830 -6.855 1.00 93.75 708 ALA A O 1
ATOM 5548 N N . GLY A 1 709 ? 10.567 -23.546 -5.398 1.00 93.56 709 GLY A N 1
ATOM 5549 C CA . GLY A 1 709 ? 9.803 -22.837 -6.413 1.00 93.56 709 GLY A CA 1
ATOM 5550 C C . GLY A 1 709 ? 10.672 -21.948 -7.304 1.00 93.56 709 GLY A C 1
ATOM 5551 O O . GLY A 1 709 ? 10.541 -21.989 -8.524 1.00 93.56 709 GLY A O 1
ATOM 5552 N N . LEU A 1 710 ? 11.584 -21.168 -6.720 1.00 93.31 710 LEU A N 1
ATOM 5553 C CA . LEU A 1 710 ? 12.509 -20.326 -7.487 1.00 93.31 710 LEU A CA 1
ATOM 5554 C C . LEU A 1 710 ? 13.444 -21.156 -8.379 1.00 93.31 710 LEU A C 1
ATOM 5556 O O . LEU A 1 710 ? 13.618 -20.801 -9.539 1.00 93.31 710 LEU A O 1
ATOM 5560 N N . ASP A 1 711 ? 13.964 -22.279 -7.874 1.00 92.31 711 ASP A N 1
ATOM 5561 C CA . ASP A 1 711 ? 14.774 -23.242 -8.639 1.00 92.31 711 ASP A CA 1
ATOM 5562 C C . ASP A 1 711 ? 13.967 -23.913 -9.773 1.00 92.31 711 ASP A C 1
ATOM 5564 O O . ASP A 1 711 ? 14.548 -24.465 -10.697 1.00 92.31 711 ASP A O 1
ATOM 5568 N N . THR A 1 712 ? 12.630 -23.906 -9.695 1.00 90.94 712 THR A N 1
ATOM 5569 C CA . THR A 1 712 ? 11.744 -24.433 -10.749 1.00 90.94 712 THR A CA 1
ATOM 5570 C C . THR A 1 712 ? 11.458 -23.392 -11.837 1.00 90.94 712 THR A C 1
ATOM 5572 O O . THR A 1 712 ? 11.201 -23.760 -12.981 1.00 90.94 712 THR A O 1
ATOM 5575 N N . LEU A 1 713 ? 11.460 -22.101 -11.484 1.00 86.19 713 LEU A N 1
ATOM 5576 C CA . LEU A 1 713 ? 11.213 -20.995 -12.416 1.00 86.19 713 LEU A CA 1
ATOM 5577 C C . LEU A 1 713 ? 12.466 -20.531 -13.169 1.00 86.19 713 LEU A C 1
ATOM 5579 O O . LEU A 1 713 ? 12.330 -20.045 -14.291 1.00 86.19 713 LEU A O 1
ATOM 5583 N N . GLY A 1 714 ? 13.636 -20.586 -12.526 1.00 81.56 714 GLY A N 1
ATOM 5584 C CA . GLY A 1 714 ? 14.928 -20.213 -13.117 1.00 81.56 714 GLY A CA 1
ATOM 5585 C C . GLY A 1 714 ? 15.575 -21.371 -13.852 1.00 81.56 714 GLY A C 1
ATOM 5586 O O . GLY A 1 714 ? 16.193 -21.097 -14.905 1.00 81.56 714 GLY A O 1
#

Radius of gyration: 31.49 Å; Cα contacts (8 Å, |Δi|>4): 1228; chains: 1; bounding box: 84×84×70 Å

Secondary structure (DSSP, 8-state):
-----------TTS---PPPHHHHHHHHHHHHHHHHHHHHHHHHHHGGGT-HHHHHS-HHHHTTHHHHHHHHHHHHHHHH-HHHHGGGHHHHHHHHHHHHHHHHHHHHH-GGGGS-EEEETTEEEEHHHHHHHHHHHHHHHHHHHHHHHHHHHHHHS--SSS-HHHHHHHHHHHHHHH--SS-SS-HHHHHHHHHHHHTT---TTHHHHHHHHHHHHHHHHHTT---GGGS-HHHHHHHHHHHHH---SSHHHHHHHHHHHHHHHHHHHHHHHHHHTSHHHHHHTT---GGG-TTS-S-----------B-GGG--SSEEEEEEEEEEE--SHHHHHHHHHHHHTT--EEEE-SSBP--GGG--S-HHHHHHHHBGGGG--B-TTSS-B---B-BTTTHHHHS--B--PPPHHHHHHHHHH-TT--HHHHHHHHHHHHHHTT-EE-TTS-B-THHHHHGGGHHHHHHTTBPPPEEPEESS---SSTT--SS-----S-GGG--TTS-S--IIIIIHHHTTSTTTTTTEEEE-SEEEEEEE---EETTEE---EEEEEETTS-EEEEEEEEEEE-S-HHHHHHHHHHHTSSSTT-SS-TTEEE--EEEEEEEEE-SS---TTSSBS--EEEEBTTSS-EEEEE---HHHHHHHS---THHHHHHHHTGGGEEEEEEEEEPPS-EEEEEETTEEEEE----HHHHHHHHHHHHHH-

pLDDT: mean 86.57, std 12.37, range [25.64, 98.62]

Sequence (714 aa):
RRYYLTVIEPDAEMLTHWPAASEQILRRLLQILTGAFVVVGVGYEVGPRFYPDFFLEIPFVTNSVVKIITLAMTAWFASRDMQRQLSLVGPIILVHLVSIVVQSLYLVAGGPALDVSYQLFGQTQTMGEILFGAILLDSVLAVILASLYGAAWRSRIRTKFLSPLEYRTLEAIADIMVGTDKPAVPPGDIARNVDERLVELRTDRRVLFRVVLLLVYYLPVLALRAPLAEMGRSVRSRFLKYFFTRQPNQKPWQVYSILVQMGTRVGHQLTALGYYNDPRAHQEIGYLRFTDRPSTPPVLDRPDKKLQVLRPWDVPGDVVDDSYDVCIIGTGAGGATAAYALAAGGMKVLMIERGQYIESRHFTEDELHQITSLYDRGMLQVAEDFKFSVLQGNCVGGSTTVNNAICFDPPRAKLQAWQQIERRLAIDEIQDATLWLRSFMQVRSLEHVPHHAGADVLRPLTADLRRLGVADPVAFEANIVAWLNKDDPGPNCFGCGNCNIGCGWDRKLSMLDHTLPAGQLPSIRGKLRILAECEAMRLRSVSRGRGGRSVSEVEAVFSDGRRVAVRAKQFVVSAGAINSSHLLLRSGIGGIGSSLPVGSGLSFNMLTPVFAEFEDDKNCFNGIQMGHYLTEKDDRFIIETWFSPPIGLATAIGGWFEDHHTNMKRARNMVAYGMVVGTQNNGVVYRGLTGPSFRYTPARVDLDHMKAGLDTLG

Nearest PDB structures (foldseek):
  6xuv-assembly1_A  TM=6.236E-01  e=3.818E-09  Trametes cinnabarina
  4qi6-assembly1_A  TM=6.007E-01  e=4.211E-09  Thermothelomyces myriococcoides

Mean predicted aligned error: 9.99 Å